Protein AF-0000000078836173 (afdb_homodimer)

InterPro domains:
  IPR002525 Transposase IS110-like, N-terminal [PF01548] (5-148)
  IPR003346 Transposase IS116/IS110/IS902, C-terminal [PF02371] (212-293)
  IPR047650 Transposase IS110-like [NF033542] (3-332)
  IPR047650 Transposase IS110-like [PTHR33055] (2-338)

pLDDT: mean 91.03, std 13.21, range [24.92, 98.88]

Solvent-accessible surface area (backbone atoms only — not comparable to full-atom values): 35958 Å² total; per-residue (Å²): 98,25,30,33,7,41,38,77,47,90,66,33,24,35,36,16,29,24,38,76,88,65,48,78,75,44,75,49,75,42,52,58,43,66,69,49,48,51,49,54,57,57,68,67,73,56,79,63,61,36,37,30,32,56,52,54,57,50,34,50,32,48,42,53,53,41,36,73,74,68,45,50,61,43,36,26,39,44,69,59,51,50,53,57,43,68,70,41,86,75,78,44,81,87,36,48,17,49,44,47,21,50,39,55,67,69,62,72,70,53,79,44,86,72,71,49,70,69,27,52,36,50,48,43,30,54,48,42,25,49,51,29,48,51,52,27,52,51,46,51,52,50,52,50,52,55,37,24,39,70,59,46,81,74,71,88,85,59,54,81,86,48,42,58,73,72,42,47,62,67,31,63,75,31,68,54,46,26,73,26,43,46,60,54,53,55,44,34,50,48,29,45,53,43,22,52,54,41,46,49,53,49,44,49,53,16,70,73,30,70,66,27,46,42,42,43,58,33,78,41,34,44,46,66,34,27,45,42,46,51,35,69,55,61,51,73,80,78,47,94,44,45,80,49,46,17,50,54,34,15,49,35,61,30,81,52,79,52,94,84,60,77,54,88,44,64,58,55,68,35,59,50,63,67,44,37,49,32,35,35,49,21,26,40,40,36,68,73,42,97,57,80,74,28,59,66,45,52,51,31,52,54,36,25,75,72,69,31,60,69,57,19,26,40,52,39,18,20,50,46,42,22,49,49,46,45,28,64,73,70,68,53,69,67,75,62,51,91,81,72,90,114,99,26,29,34,7,40,37,76,49,91,66,34,24,35,36,16,30,22,39,77,86,64,46,78,75,44,77,49,74,42,50,57,43,65,68,48,47,52,50,53,56,56,69,67,72,57,79,63,62,36,37,30,31,56,52,54,58,49,33,50,32,49,42,53,52,42,36,74,73,68,46,49,60,43,35,26,39,44,70,58,52,51,53,56,44,68,68,40,84,76,76,45,84,88,36,49,18,50,45,48,21,51,39,55,68,68,61,71,69,52,78,45,86,73,72,50,69,69,28,50,37,50,47,43,29,53,48,41,26,50,50,30,46,50,54,24,52,51,47,52,50,50,53,51,54,57,37,23,37,71,58,46,82,74,72,89,84,59,55,80,85,49,42,58,74,71,43,48,61,67,31,63,74,31,68,55,47,28,72,25,42,46,59,55,53,52,43,34,50,50,28,45,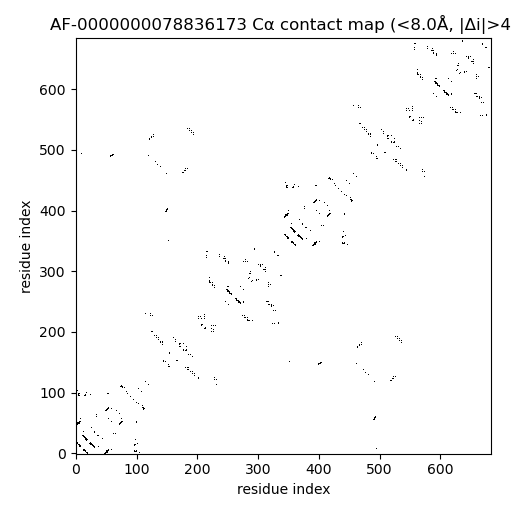52,42,20,52,55,39,46,48,51,50,42,49,53,17,69,72,30,71,66,28,46,43,42,43,58,33,79,40,33,44,48,66,33,26,45,43,45,49,38,70,54,61,50,72,78,78,48,93,44,46,80,50,44,18,49,54,34,16,48,34,62,30,80,50,78,50,94,84,60,79,53,85,45,64,56,55,68,35,60,51,64,67,44,37,50,33,35,35,48,18,24,41,42,36,68,72,42,98,59,82,74,27,61,65,44,52,52,31,52,53,36,24,75,71,70,32,60,70,57,18,26,40,52,40,17,20,50,48,42,22,48,49,45,46,27,64,73,70,69,51,70,68,75,63,51,89,81,68,89,117

Radius of gyration: 30.97 Å; Cα contacts (8 Å, |Δi|>4): 1055; chains: 2; bounding box: 85×78×68 Å

Organism: Phenylobacterium zucineum (strain HLK1) (NCBI:txid450851)

Sequence (684 aa):
MFYAALDVSLRSVAICIIDEAGKVRLERSVSSELSDLIRCLQEFGSPIHQVGLEAGNLSHHLAAGLAEAGYDVICMEARQVSAALSAMRNKTDRHDARGIAQILRSGWYSRVHVKSQESLYTRALLTSRKVMQRKCIDLENEIRGVLKVFGVKLPMRLSRGAFDRAVRDIIINDAGLSHALLPMLEARQTLFDTFLQLDRRVRQAAHEDAVCRRFMGVPGVGEITAVSFKAAVDDPSRFKSSRTVGAHFGLTPRRFQSGEKDNPGRISHAGDADVRAALYAAANAMLMRSIAWSKLKAWGMRLMKAKGRRRAIVAVARKLAVLLHRMWLDGSDFRHGSEAAAMFYAALDVSLRSVAICIIDEAGKVRLERSVSSELSDLIRCLQEFGSPIHQVGLEAGNLSHHLAAGLAEAGYDVICMEARQVSAALSAMRNKTDRHDARGIAQILRSGWYSRVHVKSQESLYTRALLTSRKVMQRKCIDLENEIRGVLKVFGVKLPMRLSRGAFDRAVRDIIINDAGLSHALLPMLEARQTLFDTFLQLDRRVRQAAHEDAVCRRFMGVPGVGEITAVSFKAAVDDPSRFKSSRTVGAHFGLTPRRFQSGEKDNPGRISHAGDADVRAALYAAANAMLMRSIAWSKLKAWGMRLMKAKGRRRAIVAVARKLAVLLHRMWLDGSDFRHGSEAAA

Secondary structure (DSSP, 8-state):
--EEEEEE-SSEEEEEEE-TT--EEEEEEEES-HHHHHHHHHHT-S--SEEEEE-STTHHHHHHHHHHTT--EEEE-HHHHHHHHHTSS---THHHHHHHHHHHHHT-SPBPP---HHHHHHHHHHHHHHHHHHHHHHHHHHHHHHHHHTT----S---HHHHHHHHHHHHHTSHHHHHHHHHHHHHHHHHHHHHHHHHHHHHHHHHH-HHHHHHTTSTT--HHHHHHHHHHHS-GGG-S-GGGHHHHTT-SB-----SS-----SB---S-HHHHHHHHHHHHHHHHS-----HHHHHHHHHHHHH-HHHHHHHHHHHHHHHHHHHHHH-PPP--------/--EEEEEE-SSEEEEEEE-TT--EEEEEEEES-HHHHHHHHHHT-S--SEEEEE-STTHHHHHHHHHHTT--EEEE-HHHHHHHHHTSS---GGGHHHHHHHHHHHT-SPBPP---HHHHHHHHHHHHHHHHHHHHHHHHHHHHHHHHHTT----S---HHHHHHHHHHHHHTSHHHHHHHHHHHHHHHHHHHHHHHHHHHHHHHHHH-HHHHHHTTSTT--HHHHHHHHHHHS-GGG-S-GGGHHHHTT-SB-----SS-----SB---S-HHHHHHHHHHHHHHHHS-----HHHHHHHHHHHHH-HHHHHHHHHHHHHHHHHHHHHH-PPP--------

Structure (mmCIF, N/CA/C/O backbone):
data_AF-0000000078836173-model_v1
#
loop_
_entity.id
_entity.type
_entity.pdbx_description
1 polymer Transposase
#
loop_
_atom_site.group_PDB
_atom_site.id
_atom_site.type_symbol
_atom_site.label_atom_id
_atom_site.label_alt_id
_atom_site.label_comp_id
_atom_site.label_asym_id
_atom_site.label_entity_id
_atom_site.label_seq_id
_atom_site.pdbx_PDB_ins_code
_atom_site.Cartn_x
_atom_site.Cartn_y
_atom_site.Cartn_z
_atom_site.occupancy
_atom_site.B_iso_or_equiv
_atom_site.auth_seq_id
_atom_site.auth_comp_id
_atom_site.auth_asym_id
_atom_site.auth_atom_id
_atom_site.pdbx_PDB_model_num
ATOM 1 N N . MET A 1 1 ? -14.984 29.953 35.25 1 92.44 1 MET A N 1
ATOM 2 C CA . MET A 1 1 ? -14.43 29.734 33.906 1 92.44 1 MET A CA 1
ATOM 3 C C . MET A 1 1 ? -14.891 28.391 33.344 1 92.44 1 MET A C 1
ATOM 5 O O . MET A 1 1 ? -15.055 27.422 34.094 1 92.44 1 MET A O 1
ATOM 9 N N . PHE A 1 2 ? -15.25 28.422 32.062 1 98.12 2 PHE A N 1
ATOM 10 C CA . PHE A 1 2 ? -15.75 27.203 31.453 1 98.12 2 PHE A CA 1
ATOM 11 C C . PHE A 1 2 ? -14.805 26.688 30.375 1 98.12 2 PHE A C 1
ATOM 13 O O . PHE A 1 2 ? -14.203 27.484 29.656 1 98.12 2 PHE A O 1
ATOM 20 N N . TYR A 1 3 ? -14.656 25.422 30.375 1 98.44 3 TYR A N 1
ATOM 21 C CA . TYR A 1 3 ? -13.852 24.734 29.375 1 98.44 3 TYR A CA 1
ATOM 22 C C . TYR A 1 3 ? -14.719 23.812 28.516 1 98.44 3 TYR A C 1
ATOM 24 O O . TYR A 1 3 ? -15.477 23 29.047 1 98.44 3 TYR A O 1
ATOM 32 N N . ALA A 1 4 ? -14.633 23.953 27.281 1 98.5 4 ALA A N 1
ATOM 33 C CA . ALA A 1 4 ? -15.383 23.109 26.359 1 98.5 4 ALA A CA 1
ATOM 34 C C . ALA A 1 4 ? -14.453 22.156 25.609 1 98.5 4 ALA A C 1
ATOM 36 O O . ALA A 1 4 ? -13.484 22.594 24.984 1 98.5 4 ALA A O 1
ATOM 37 N N . ALA A 1 5 ? -14.711 20.891 25.719 1 98 5 ALA A N 1
ATOM 38 C CA . ALA A 1 5 ? -13.945 19.891 25 1 98 5 ALA A CA 1
ATOM 39 C C . ALA A 1 5 ? -14.766 19.297 23.859 1 98 5 ALA A C 1
ATOM 41 O O . ALA A 1 5 ? -15.969 19.062 24 1 98 5 ALA A O 1
ATOM 42 N N . LEU A 1 6 ? -14.102 19.109 22.781 1 97.31 6 LEU A N 1
ATOM 43 C CA . LEU A 1 6 ? -14.719 18.516 21.609 1 97.31 6 LEU A CA 1
ATOM 44 C C . LEU A 1 6 ? -14.086 17.172 21.281 1 97.31 6 LEU A C 1
ATOM 46 O O . LEU A 1 6 ? -12.883 17.094 20.984 1 97.31 6 LEU A O 1
ATOM 50 N N . ASP A 1 7 ? -14.82 16.125 21.391 1 95.56 7 ASP A N 1
ATOM 51 C CA . ASP A 1 7 ? -14.43 14.82 20.844 1 95.56 7 ASP A CA 1
ATOM 52 C C . ASP A 1 7 ? -14.984 14.625 19.438 1 95.56 7 ASP A C 1
ATOM 54 O O . ASP A 1 7 ? -16.141 14.273 19.266 1 95.56 7 ASP A O 1
ATOM 58 N N . VAL A 1 8 ? -14.062 14.789 18.469 1 95 8 VAL A N 1
ATOM 59 C CA . VAL A 1 8 ? -14.477 15 17.078 1 95 8 VAL A CA 1
ATOM 60 C C . VAL A 1 8 ? -14.445 13.672 16.328 1 95 8 VAL A C 1
ATOM 62 O O . VAL A 1 8 ? -13.414 13.008 16.266 1 95 8 VAL A O 1
ATOM 65 N N . SER A 1 9 ? -15.555 13.242 15.82 1 91.94 9 SER A N 1
ATOM 66 C CA . SER A 1 9 ? -15.672 12.156 14.844 1 91.94 9 SER A CA 1
ATOM 67 C C . SER A 1 9 ? -16.094 12.688 13.477 1 91.94 9 SER A C 1
ATOM 69 O O . SER A 1 9 ? -16.359 13.875 13.32 1 91.94 9 SER A O 1
ATOM 71 N N . LEU A 1 10 ? -16.109 11.828 12.547 1 89.94 10 LEU A N 1
ATOM 72 C CA . LEU A 1 10 ? -16.406 12.242 11.18 1 89.94 10 LEU A CA 1
ATOM 73 C C . LEU A 1 10 ? -17.781 12.875 11.086 1 89.94 10 LEU A C 1
ATOM 75 O O . LEU A 1 10 ? -17.969 13.898 10.43 1 89.94 10 LEU A O 1
ATOM 79 N N . ARG A 1 11 ? -18.734 12.312 11.773 1 89.94 11 ARG A N 1
ATOM 80 C CA . ARG A 1 11 ? -20.109 12.742 11.555 1 89.94 11 ARG A CA 1
ATOM 81 C C . ARG A 1 11 ? -20.656 13.5 12.766 1 89.94 11 ARG A C 1
ATOM 83 O O . ARG A 1 11 ? -21.656 14.203 12.664 1 89.94 11 ARG A O 1
ATOM 90 N N . SER A 1 12 ? -20.016 13.312 13.859 1 94.19 12 SER A N 1
ATOM 91 C CA . SER A 1 12 ? -20.547 13.945 15.062 1 94.19 12 SER A CA 1
ATOM 92 C C . SER A 1 12 ? -19.406 14.414 15.977 1 94.19 12 SER A C 1
ATOM 94 O O . SER A 1 12 ? -18.281 13.945 15.859 1 94.19 12 SER A O 1
ATOM 96 N N . VAL A 1 13 ? -19.719 15.375 16.781 1 95.81 13 VAL A N 1
ATOM 97 C CA . VAL A 1 13 ? -18.828 15.891 17.812 1 95.81 13 VAL A CA 1
ATOM 98 C C . VAL A 1 13 ? -19.5 15.805 19.188 1 95.81 13 VAL A C 1
ATOM 100 O O . VAL A 1 13 ? -20.594 16.328 19.375 1 95.81 13 VAL A O 1
ATOM 103 N N . ALA A 1 14 ? -18.906 15.078 20.078 1 96.56 14 ALA A N 1
ATOM 104 C CA . ALA A 1 14 ? -19.344 15.117 21.469 1 96.56 14 ALA A CA 1
ATOM 105 C C . ALA A 1 14 ? -18.75 16.328 22.188 1 96.56 14 ALA A C 1
ATOM 107 O O . ALA A 1 14 ? -17.531 16.531 22.188 1 96.56 14 ALA A O 1
ATOM 108 N N . ILE A 1 15 ? -19.594 17.125 22.766 1 97.5 15 ILE A N 1
ATOM 109 C CA . ILE A 1 15 ? -19.188 18.344 23.453 1 97.5 15 ILE A CA 1
ATOM 110 C C . ILE A 1 15 ? -19.375 18.172 24.969 1 97.5 15 ILE A C 1
ATOM 112 O O . ILE A 1 15 ? -20.422 17.734 25.422 1 97.5 15 ILE A O 1
ATOM 116 N N . CYS A 1 16 ? -18.391 18.469 25.688 1 97.56 16 CYS A N 1
ATOM 117 C CA . CYS A 1 16 ? -18.469 18.516 27.141 1 97.56 16 CYS A CA 1
ATOM 118 C C . CYS A 1 16 ? -17.938 19.844 27.688 1 97.56 16 CYS A C 1
ATOM 120 O O . CYS A 1 16 ? -16.812 20.219 27.406 1 97.56 16 CYS A O 1
ATOM 122 N N . ILE A 1 17 ? -18.75 20.562 28.375 1 98.25 17 ILE A N 1
ATOM 123 C CA . ILE A 1 17 ? -18.344 21.812 29.016 1 98.25 17 ILE A CA 1
ATOM 124 C C . ILE A 1 17 ? -18.281 21.609 30.516 1 98.25 17 ILE A C 1
ATOM 126 O O . ILE A 1 17 ? -19.219 21.125 31.141 1 98.25 17 ILE A O 1
ATOM 130 N N . ILE A 1 18 ? -17.203 21.984 31.078 1 97.88 18 ILE A N 1
ATOM 131 C CA . ILE A 1 18 ? -17.031 21.859 32.5 1 97.88 18 ILE A CA 1
ATOM 132 C C . ILE A 1 18 ? -16.672 23.219 33.094 1 97.88 18 ILE A C 1
ATOM 134 O O . ILE A 1 18 ? -16.234 24.125 32.375 1 97.88 18 ILE A O 1
ATOM 138 N N . ASP A 1 19 ? -16.875 23.359 34.406 1 98 19 ASP A N 1
ATOM 139 C CA . ASP A 1 19 ? -16.516 24.609 35.062 1 98 19 ASP A CA 1
ATOM 140 C C . ASP A 1 19 ? -15.125 24.516 35.688 1 98 19 ASP A C 1
ATOM 142 O O . ASP A 1 19 ? -14.398 23.547 35.469 1 98 19 ASP A O 1
ATOM 146 N N . GLU A 1 20 ? -14.75 25.547 36.406 1 96.12 20 GLU A N 1
ATOM 147 C CA . GLU A 1 20 ? -13.406 25.656 36.969 1 96.12 20 GLU A CA 1
ATOM 148 C C . GLU A 1 20 ? -13.141 24.531 37.969 1 96.12 20 GLU A C 1
ATOM 150 O O . GLU A 1 20 ? -11.984 24.156 38.188 1 96.12 20 GLU A O 1
ATOM 155 N N . ALA A 1 21 ? -14.188 24 38.562 1 96.5 21 ALA A N 1
ATOM 156 C CA . ALA A 1 21 ? -14.062 22.938 39.531 1 96.5 21 ALA A CA 1
ATOM 157 C C . ALA A 1 21 ? -14.07 21.562 38.875 1 96.5 21 ALA A C 1
ATOM 159 O O . ALA A 1 21 ? -13.875 20.531 39.531 1 96.5 21 ALA A O 1
ATOM 160 N N . GLY A 1 22 ? -14.25 21.547 37.594 1 95.62 22 GLY A N 1
ATOM 161 C CA . GLY A 1 22 ? -14.258 20.297 36.844 1 95.62 22 GLY A CA 1
ATOM 162 C C . GLY A 1 22 ? -15.633 19.656 36.781 1 95.62 22 GLY A C 1
ATOM 163 O O . GLY A 1 22 ? -15.773 18.516 36.344 1 95.62 22 GLY A O 1
ATOM 164 N N . LYS A 1 23 ? -16.641 20.344 37.188 1 96.62 23 LYS A N 1
ATOM 165 C CA . LYS A 1 23 ? -18 19.812 37.156 1 96.62 23 LYS A CA 1
ATOM 166 C C . LYS A 1 23 ? -18.625 19.984 35.781 1 96.62 23 LYS A C 1
ATOM 168 O O . LYS A 1 23 ? -18.531 21.047 35.188 1 96.62 23 LYS A O 1
ATOM 173 N N . VAL A 1 24 ? -19.281 18.953 35.375 1 96.88 24 VAL A N 1
ATOM 174 C CA . VAL A 1 24 ? -19.906 18.953 34.031 1 96.88 24 VAL A CA 1
ATOM 175 C C . VAL A 1 24 ? -21.125 19.891 34.062 1 96.88 24 VAL A C 1
ATOM 177 O O . VAL A 1 24 ? -21.984 19.781 34.906 1 96.88 24 VAL A O 1
ATOM 180 N N . ARG A 1 25 ? -21.125 20.734 33.094 1 97.81 25 ARG A N 1
ATOM 181 C CA . ARG A 1 25 ? -22.219 21.688 32.969 1 97.81 25 ARG A CA 1
ATOM 182 C C . ARG A 1 25 ? -23.078 21.406 31.75 1 97.81 25 ARG A C 1
ATOM 184 O O . ARG A 1 25 ? -24.25 21.75 31.703 1 97.81 25 ARG A O 1
ATOM 191 N N . LEU A 1 26 ? -22.422 20.766 30.75 1 97.12 26 LEU A N 1
ATOM 192 C CA . LEU A 1 26 ? -23.125 20.422 29.531 1 97.12 26 LEU A CA 1
ATOM 193 C C . LEU A 1 26 ? -22.469 19.219 28.844 1 97.12 26 LEU A C 1
ATOM 195 O O . LEU A 1 26 ? -21.234 19.141 28.781 1 97.12 26 LEU A O 1
ATOM 199 N N . GLU A 1 27 ? -23.219 18.328 28.422 1 96.19 27 GLU A N 1
ATOM 200 C CA . GLU A 1 27 ? -22.828 17.266 27.516 1 96.19 27 GLU A CA 1
ATOM 201 C C . GLU A 1 27 ? -23.828 17.125 26.359 1 96.19 27 GLU A C 1
ATOM 203 O O . GLU A 1 27 ? -25.016 16.922 26.594 1 96.19 27 GLU A O 1
ATOM 208 N N . ARG A 1 28 ? -23.328 17.25 25.219 1 96.12 28 ARG A N 1
ATOM 209 C CA . ARG A 1 28 ? -24.188 17.219 24.047 1 96.12 28 ARG A CA 1
ATOM 210 C C . ARG A 1 28 ? -23.438 16.688 22.828 1 96.12 28 ARG A C 1
ATOM 212 O O . ARG A 1 28 ? -22.234 16.906 22.703 1 96.12 28 ARG A O 1
ATOM 219 N N . SER A 1 29 ? -24.109 16 22.031 1 96.69 29 SER A N 1
ATOM 220 C CA . SER A 1 29 ? -23.562 15.594 20.734 1 96.69 29 SER A CA 1
ATOM 221 C C . SER A 1 29 ? -24.234 16.359 19.594 1 96.69 29 SER A C 1
ATOM 223 O O . SER A 1 29 ? -25.453 16.484 19.562 1 96.69 29 SER A O 1
ATOM 225 N N . VAL A 1 30 ? -23.453 16.922 18.75 1 96.75 30 VAL A N 1
ATOM 226 C CA . VAL A 1 30 ? -23.969 17.641 17.594 1 96.75 30 VAL A CA 1
ATOM 227 C C . VAL A 1 30 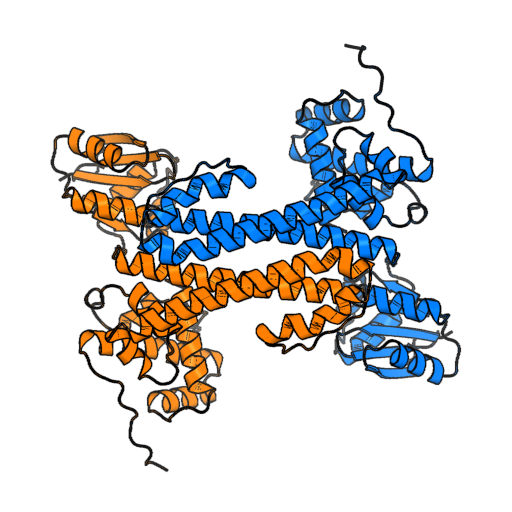? -23.312 17.094 16.328 1 96.75 30 VAL A C 1
ATOM 229 O O . VAL A 1 30 ? -22.391 16.281 16.391 1 96.75 30 VAL A O 1
ATOM 232 N N . SER A 1 31 ? -23.844 17.531 15.164 1 94.94 31 SER A N 1
ATOM 233 C CA . SER A 1 31 ? -23.188 17.172 13.906 1 94.94 31 SER A CA 1
ATOM 234 C C . SER A 1 31 ? -21.797 17.797 13.805 1 94.94 31 SER A C 1
ATOM 236 O O . SER A 1 31 ? -21.516 18.797 14.461 1 94.94 31 SER A O 1
ATOM 238 N N . SER A 1 32 ? -20.922 17.219 13.055 1 93.38 32 SER A N 1
ATOM 239 C CA . SER A 1 32 ? -19.562 17.703 12.93 1 93.38 32 SER A CA 1
ATOM 240 C C . SER A 1 32 ? -19.5 18.922 12 1 93.38 32 SER A C 1
ATOM 242 O O . SER A 1 32 ? -18.438 19.234 11.469 1 93.38 32 SER A O 1
ATOM 244 N N . GLU A 1 33 ? -20.562 19.625 11.898 1 94.12 33 GLU A N 1
ATOM 245 C CA . GLU A 1 33 ? -20.625 20.875 11.141 1 94.12 33 GLU A CA 1
ATOM 246 C C . GLU A 1 33 ? -20.312 22.078 12.031 1 94.12 33 GLU A C 1
ATOM 248 O O . GLU A 1 33 ? -20.797 22.156 13.156 1 94.12 33 GLU A O 1
ATOM 253 N N . LEU A 1 34 ? -19.5 22.969 11.453 1 95.62 34 LEU A N 1
ATOM 254 C CA . LEU A 1 34 ? -19.047 24.125 12.195 1 95.62 34 LEU A CA 1
ATOM 255 C C . LEU A 1 34 ? -20.234 24.938 12.719 1 95.62 34 LEU A C 1
ATOM 257 O O . LEU A 1 34 ? -20.219 25.391 13.867 1 95.62 34 LEU A O 1
ATOM 261 N N . SER A 1 35 ? -21.25 25.094 11.922 1 96.44 35 SER A N 1
ATOM 262 C CA . SER A 1 35 ? -22.406 25.891 12.312 1 96.44 35 SER A CA 1
ATOM 263 C C . SER A 1 35 ? -23.094 25.281 13.531 1 96.44 35 SER A C 1
ATOM 265 O O . SER A 1 35 ? -23.516 26.016 14.445 1 96.44 35 SER A O 1
ATOM 267 N N . ASP A 1 36 ? -23.156 23.969 13.523 1 97.19 36 ASP A N 1
ATOM 268 C CA . ASP A 1 36 ? -23.812 23.281 14.641 1 97.19 36 ASP A CA 1
ATOM 269 C C . ASP A 1 36 ? -22.984 23.406 15.914 1 97.19 36 ASP A C 1
ATOM 271 O O . ASP A 1 36 ? -23.531 23.562 17 1 97.19 36 ASP A O 1
ATOM 275 N N . LEU A 1 37 ? -21.75 23.312 15.781 1 96.81 37 LEU A N 1
ATOM 276 C CA . LEU A 1 37 ? -20.828 23.438 16.906 1 96.81 37 LEU A CA 1
ATOM 277 C C . LEU A 1 37 ? -20.938 24.828 17.531 1 96.81 37 LEU A C 1
ATOM 279 O O . LEU A 1 37 ? -21.094 24.953 18.75 1 96.81 37 LEU A O 1
ATOM 283 N N . ILE A 1 38 ? -20.875 25.828 16.672 1 97.69 38 ILE A N 1
ATOM 284 C CA . ILE A 1 38 ? -20.922 27.219 17.125 1 97.69 38 ILE A CA 1
ATOM 285 C C . ILE A 1 38 ? -22.266 27.484 17.812 1 97.69 38 ILE A C 1
ATOM 287 O O . ILE A 1 38 ? -22.312 28.109 18.875 1 97.69 38 ILE A O 1
ATOM 291 N N . ARG A 1 39 ? -23.281 26.969 17.219 1 97.62 39 ARG A N 1
ATOM 292 C CA . ARG A 1 39 ? -24.609 27.141 17.797 1 97.62 39 ARG A CA 1
ATOM 293 C C . ARG A 1 39 ? -24.688 26.531 19.188 1 97.62 39 ARG A C 1
ATOM 295 O O . ARG A 1 39 ? -25.203 27.156 20.125 1 97.62 39 ARG A O 1
ATOM 302 N N . CYS A 1 40 ? -24.172 25.344 19.312 1 97.62 40 CYS A N 1
ATOM 303 C CA . CYS A 1 40 ? -24.188 24.656 20.594 1 97.62 40 CYS A CA 1
ATOM 304 C C . CYS A 1 40 ? -23.438 25.453 21.641 1 97.62 40 CYS A C 1
ATOM 306 O O . CYS A 1 40 ? -23.922 25.641 22.766 1 97.62 40 CYS A O 1
ATOM 308 N N . LEU A 1 41 ? -22.25 25.953 21.328 1 97.69 41 LEU A N 1
ATOM 309 C CA . LEU A 1 41 ? -21.422 26.703 22.266 1 97.69 41 LEU A CA 1
ATOM 310 C C . LEU A 1 41 ? -22.094 28.031 22.641 1 97.69 41 LEU A C 1
ATOM 312 O O . LEU A 1 41 ? -22.031 28.453 23.797 1 97.69 41 LEU A O 1
ATOM 316 N N . GLN A 1 42 ? -22.734 28.609 21.688 1 97.25 42 GLN A N 1
ATOM 317 C CA . GLN A 1 42 ? -23.422 29.875 21.938 1 97.25 42 GLN A CA 1
ATOM 318 C C . GLN A 1 42 ? -24.641 29.672 22.844 1 97.25 42 GLN A C 1
ATOM 320 O O . GLN A 1 42 ? -24.922 30.5 23.703 1 97.25 42 GLN A O 1
ATOM 325 N N . GLU A 1 43 ? -25.312 28.578 22.609 1 97.12 43 GLU A N 1
ATOM 326 C CA . GLU A 1 43 ? -26.516 28.266 23.391 1 97.12 43 GLU A CA 1
ATOM 327 C C . GLU A 1 43 ? -26.188 28.031 24.859 1 97.12 43 GLU A C 1
ATOM 329 O O . GLU A 1 43 ? -27.078 28.109 25.719 1 97.12 43 GLU A O 1
ATOM 334 N N . PHE A 1 44 ? -25 27.672 25.109 1 97 44 PHE A N 1
ATOM 335 C CA . PHE A 1 44 ? -24.594 27.484 26.5 1 97 44 PHE A CA 1
ATOM 336 C C . PHE A 1 44 ? -24.844 28.734 27.312 1 97 44 PHE A C 1
ATOM 338 O O . PHE A 1 44 ? -25.156 28.656 28.5 1 97 44 PHE A O 1
ATOM 345 N N . GLY A 1 45 ? -24.641 29.953 26.75 1 94.06 45 GLY A N 1
ATOM 346 C CA . GLY A 1 45 ? -25.062 31.203 27.359 1 94.06 45 GLY A CA 1
ATOM 347 C C . GLY A 1 45 ? -24.016 31.797 28.266 1 94.06 45 GLY A C 1
ATOM 348 O O . GLY A 1 45 ? -24.219 32.875 28.859 1 94.06 45 GLY A O 1
ATOM 349 N N . SER A 1 46 ? -22.984 31.172 28.516 1 96 46 SER A N 1
ATOM 350 C CA . SER A 1 46 ? -21.875 31.703 29.297 1 96 46 SER A CA 1
ATOM 351 C C . SER A 1 46 ? -20.578 31.703 28.5 1 96 46 SER A C 1
ATOM 353 O O . SER A 1 46 ? -20.406 30.891 27.594 1 96 46 SER A O 1
ATOM 355 N N . PRO A 1 47 ? -19.781 32.656 28.844 1 96.5 47 PRO A N 1
ATOM 356 C CA . PRO A 1 47 ? -18.5 32.688 28.125 1 96.5 47 PRO A CA 1
ATOM 357 C C . PRO A 1 47 ? -17.641 31.453 28.359 1 96.5 47 PRO A C 1
ATOM 359 O O . PRO A 1 47 ? -17.516 31 29.5 1 96.5 47 PRO A O 1
ATOM 362 N N . ILE A 1 48 ? -17.125 30.969 27.328 1 97.88 48 ILE A N 1
ATOM 363 C CA . ILE A 1 48 ? -16.234 29.812 27.375 1 97.88 48 ILE A CA 1
ATOM 364 C C . ILE A 1 48 ? -14.781 30.297 27.359 1 97.88 48 ILE A C 1
ATOM 366 O O . ILE A 1 48 ? -14.375 31.047 26.484 1 97.88 48 ILE A O 1
ATOM 370 N N . HIS A 1 49 ? -14.055 29.875 28.312 1 97.75 49 HIS A N 1
ATOM 371 C CA . HIS A 1 49 ? -12.664 30.281 28.453 1 97.75 49 HIS A CA 1
ATOM 372 C C . HIS A 1 49 ? -11.797 29.703 27.344 1 97.75 49 HIS A C 1
ATOM 374 O O . HIS A 1 49 ? -11.016 30.406 26.719 1 97.75 49 HIS A O 1
ATOM 380 N N . GLN A 1 50 ? -11.891 28.406 27.094 1 98.31 50 GLN A N 1
ATOM 381 C CA . GLN A 1 50 ? -11.125 27.688 26.062 1 98.31 50 GLN A CA 1
ATOM 382 C C . GLN A 1 50 ? -11.938 26.547 25.453 1 98.31 50 GLN A C 1
ATOM 384 O O . GLN A 1 50 ? -12.742 25.922 26.141 1 98.31 50 GLN A O 1
ATOM 389 N N . VAL A 1 51 ? -11.75 26.391 24.219 1 98.56 51 VAL A N 1
ATOM 390 C CA . VAL A 1 51 ? -12.281 25.234 23.516 1 98.56 51 VAL A CA 1
ATOM 391 C C . VAL A 1 51 ? -11.133 24.297 23.109 1 98.56 51 VAL A C 1
ATOM 393 O O . VAL A 1 51 ? -10.172 24.734 22.453 1 98.56 51 VAL A O 1
ATOM 396 N N . GLY A 1 52 ? -11.219 23.078 23.516 1 98.12 52 GLY A N 1
ATOM 397 C CA . GLY A 1 52 ? -10.133 22.156 23.234 1 98.12 52 GLY A CA 1
ATOM 398 C C . GLY A 1 52 ? -10.562 20.969 22.391 1 98.12 52 GLY A C 1
ATOM 399 O O . GLY A 1 52 ? -11.68 20.469 22.531 1 98.12 52 GLY A O 1
ATOM 400 N N . LEU A 1 53 ? -9.727 20.547 21.5 1 96.81 53 LEU A N 1
ATOM 401 C CA . LEU A 1 53 ? -9.953 19.328 20.75 1 96.81 53 LEU A CA 1
ATOM 402 C C . LEU A 1 53 ? -8.633 18.641 20.422 1 96.81 53 LEU A C 1
ATOM 404 O O . LEU A 1 53 ? -7.578 19.266 20.453 1 96.81 53 LEU A O 1
ATOM 408 N N . GLU A 1 54 ? -8.766 17.359 20.234 1 94.94 54 GLU A N 1
ATOM 409 C CA . GLU A 1 54 ? -7.609 16.562 19.844 1 94.94 54 GLU A CA 1
ATOM 410 C C . GLU A 1 54 ? -7.238 16.812 18.375 1 94.94 54 GLU A C 1
ATOM 412 O O . GLU A 1 54 ? -8.117 16.922 17.516 1 94.94 54 GLU A O 1
ATOM 417 N N . ALA A 1 55 ? -5.887 16.922 18.156 1 93.81 55 ALA A N 1
ATOM 418 C CA . ALA A 1 55 ? -5.422 17.094 16.781 1 93.81 55 ALA A CA 1
ATOM 419 C C . ALA A 1 55 ? -5.836 15.914 15.914 1 93.81 55 ALA A C 1
ATOM 421 O O . ALA A 1 55 ? -5.699 14.758 16.312 1 93.81 55 ALA A O 1
ATOM 422 N N . GLY A 1 56 ? -6.402 16.188 14.695 1 90.88 56 GLY A N 1
ATOM 423 C CA . GLY A 1 56 ? -6.848 15.18 13.742 1 90.88 56 GLY A CA 1
ATOM 424 C C . GLY A 1 56 ? -7.215 15.766 12.391 1 90.88 56 GLY A C 1
ATOM 425 O O . GLY A 1 56 ? -6.977 16.953 12.133 1 90.88 56 GLY A O 1
ATOM 426 N N . ASN A 1 57 ? -7.746 15 11.539 1 88 57 ASN A N 1
ATOM 427 C CA . ASN A 1 57 ? -7.98 15.383 10.156 1 88 57 ASN A CA 1
ATOM 428 C C . ASN A 1 57 ? -8.992 16.531 10.055 1 88 57 ASN A C 1
ATOM 430 O O . ASN A 1 57 ? -8.883 17.391 9.18 1 88 57 ASN A O 1
ATOM 434 N N . LEU A 1 58 ? -9.945 16.516 10.992 1 92.56 58 LEU A N 1
ATOM 435 C CA . LEU A 1 58 ? -10.984 17.547 10.93 1 92.56 58 LEU A CA 1
ATOM 436 C C . LEU A 1 58 ? -10.625 18.734 11.82 1 92.56 58 LEU A C 1
ATOM 438 O O . LEU A 1 58 ? -11.297 19.766 11.781 1 92.56 58 LEU A O 1
ATOM 442 N N . SER A 1 59 ? -9.562 18.578 12.578 1 93.31 59 SER A N 1
ATOM 443 C CA . SER A 1 59 ? -9.266 19.547 13.617 1 93.31 59 SER A CA 1
ATOM 444 C C . SER A 1 59 ? -8.875 20.891 13.008 1 93.31 59 SER A C 1
ATOM 446 O O . SER A 1 59 ? -9.195 21.953 13.562 1 93.31 59 SER A O 1
ATOM 448 N N . HIS A 1 60 ? -8.188 20.859 11.875 1 92.75 60 HIS A N 1
ATOM 449 C CA . HIS A 1 60 ? -7.746 22.109 11.266 1 92.75 60 HIS A CA 1
ATOM 450 C C . HIS A 1 60 ? -8.938 22.984 10.875 1 92.75 60 HIS A C 1
ATOM 452 O O . HIS A 1 60 ? -9.008 24.156 11.258 1 92.75 60 HIS A O 1
ATOM 458 N N . HIS A 1 61 ? -9.852 22.391 10.234 1 94 61 HIS A N 1
ATOM 459 C CA . HIS A 1 61 ? -11.047 23.094 9.766 1 94 61 HIS A CA 1
ATOM 460 C C . HIS A 1 61 ? -11.891 23.578 10.93 1 94 61 HIS A C 1
ATOM 462 O O . HIS A 1 61 ? -12.289 24.75 10.961 1 94 61 HIS A O 1
ATOM 468 N N . LEU A 1 62 ? -12.086 22.766 11.914 1 96.12 62 LEU A N 1
ATOM 469 C CA . LEU A 1 62 ? -12.922 23.109 13.055 1 96.12 62 LEU A CA 1
ATOM 470 C C . LEU A 1 62 ? -12.25 24.172 13.914 1 96.12 62 LEU A C 1
ATOM 472 O O . LEU A 1 62 ? -12.898 25.125 14.352 1 96.12 62 LEU A O 1
ATOM 476 N N . ALA A 1 63 ? -10.977 24 14.117 1 96.69 63 ALA A N 1
ATOM 477 C CA . ALA A 1 63 ? -10.234 24.953 14.938 1 96.69 63 ALA A CA 1
ATOM 478 C C . ALA A 1 63 ? -10.211 26.328 14.289 1 96.69 63 ALA A C 1
ATOM 480 O O . ALA A 1 63 ? -10.438 27.344 14.953 1 96.69 63 ALA A O 1
ATOM 481 N N . ALA A 1 64 ? -9.945 26.344 13.016 1 94.56 64 ALA A N 1
ATOM 482 C CA . ALA A 1 64 ? -9.922 27.609 12.289 1 94.56 64 ALA A CA 1
ATOM 483 C C . ALA A 1 64 ? -11.289 28.281 12.32 1 94.56 64 ALA A C 1
ATOM 485 O O . ALA A 1 64 ? -11.383 29.484 12.578 1 94.56 64 ALA A O 1
ATOM 486 N N . GLY A 1 65 ? -12.359 27.547 12.109 1 95.44 65 GLY A N 1
ATOM 487 C CA . GLY A 1 65 ? -13.703 28.094 12.133 1 95.44 65 GLY A CA 1
ATOM 488 C C . GLY A 1 65 ? -14.125 28.609 13.5 1 95.44 65 GLY A C 1
ATOM 489 O O . GLY A 1 65 ? -14.734 29.672 13.602 1 95.44 65 GLY A O 1
ATOM 490 N N . LEU A 1 66 ? -13.805 27.922 14.5 1 97.56 66 LEU A N 1
ATOM 491 C CA . LEU A 1 66 ? -14.133 28.328 15.867 1 97.56 66 LEU A CA 1
ATOM 492 C C . LEU A 1 66 ? -13.344 29.562 16.266 1 97.56 66 LEU A C 1
ATOM 494 O O . LEU A 1 66 ? -13.875 30.453 16.938 1 97.56 66 LEU A O 1
ATOM 498 N N . ALA A 1 67 ? -12.07 29.531 15.844 1 96.81 67 ALA A N 1
ATOM 499 C CA . ALA A 1 67 ? -11.258 30.719 16.109 1 96.81 67 ALA A CA 1
ATOM 500 C C . ALA A 1 67 ? -11.852 31.953 15.445 1 96.81 67 ALA A C 1
ATOM 502 O O . ALA A 1 67 ? -11.898 33.031 16.047 1 96.81 67 ALA A O 1
ATOM 503 N N . GLU A 1 68 ? -12.25 31.812 14.266 1 95.88 68 GLU A N 1
ATOM 504 C CA . GLU A 1 68 ? -12.883 32.906 13.531 1 95.88 68 GLU A CA 1
ATOM 505 C C . GLU A 1 68 ? -14.156 33.375 14.234 1 95.88 68 GLU A C 1
ATOM 507 O O . GLU A 1 68 ? -14.5 34.562 14.18 1 95.88 68 GLU A O 1
ATOM 512 N N . ALA A 1 69 ? -14.82 32.469 14.859 1 96.94 69 ALA A N 1
ATOM 513 C CA . ALA A 1 69 ? -16.047 32.781 15.586 1 96.94 69 ALA A CA 1
ATOM 514 C C . ALA A 1 69 ? -15.742 33.438 16.922 1 96.94 69 ALA A C 1
ATOM 516 O O . ALA A 1 69 ? -16.656 33.781 17.672 1 96.94 69 ALA A O 1
ATOM 517 N N . GLY A 1 70 ? -14.445 33.5 17.266 1 96.56 70 GLY A N 1
ATOM 518 C CA . GLY A 1 70 ? -14.055 34.25 18.438 1 96.56 70 GLY A CA 1
ATOM 519 C C . GLY A 1 70 ? -13.656 33.406 19.609 1 96.56 70 GLY A C 1
ATOM 520 O O . GLY A 1 70 ? -13.43 33.906 20.719 1 96.56 70 GLY A O 1
ATOM 521 N N . TYR A 1 71 ? -13.555 32.125 19.453 1 97.94 71 TYR A N 1
ATOM 522 C CA . TYR A 1 71 ? -13.203 31.25 20.547 1 97.94 71 TYR A CA 1
ATOM 523 C C . TYR A 1 71 ? -11.688 31.062 20.641 1 97.94 71 TYR A C 1
ATOM 525 O O . TYR A 1 71 ? -10.992 31.141 19.625 1 97.94 71 TYR A O 1
ATOM 533 N N . ASP A 1 72 ? -11.188 30.938 21.812 1 97.81 72 ASP A N 1
ATOM 534 C CA . ASP A 1 72 ? -9.812 30.5 22.016 1 97.81 72 ASP A CA 1
ATOM 535 C C . ASP A 1 72 ? -9.695 28.984 21.875 1 97.81 72 ASP A C 1
ATOM 537 O O . ASP A 1 72 ? -10.055 28.234 22.797 1 97.81 72 ASP A O 1
ATOM 541 N N . VAL A 1 73 ? -9.219 28.562 20.781 1 98.12 73 VAL A N 1
ATOM 542 C CA . VAL A 1 73 ? -9.234 27.141 20.453 1 98.12 73 VAL A CA 1
ATOM 543 C C . VAL A 1 73 ? -7.852 26.531 20.656 1 98.12 73 VAL A C 1
ATOM 545 O O . VAL A 1 73 ? -6.848 27.094 20.203 1 98.12 73 VAL A O 1
ATOM 548 N N . ILE A 1 74 ? -7.801 25.406 21.359 1 97.75 74 ILE A N 1
ATOM 549 C CA . ILE A 1 74 ? -6.57 24.672 21.641 1 97.75 74 ILE A CA 1
ATOM 550 C C . ILE A 1 74 ? -6.625 23.297 20.969 1 97.75 74 ILE A C 1
ATOM 552 O O . ILE A 1 74 ? -7.48 22.469 21.312 1 97.75 74 ILE A O 1
ATOM 556 N N . CYS A 1 75 ? -5.754 23.141 20.031 1 96.88 75 CYS A N 1
ATOM 557 C CA . CYS A 1 75 ? -5.559 21.797 19.469 1 96.88 75 CYS A CA 1
ATOM 558 C C . CYS A 1 75 ? -4.473 21.047 20.234 1 96.88 75 CYS A C 1
ATOM 560 O O . CYS A 1 75 ? -3.342 21.516 20.344 1 96.88 75 CYS A O 1
ATOM 562 N N . MET A 1 76 ? -4.879 19.875 20.734 1 96.44 76 MET A N 1
ATOM 563 C CA . MET A 1 76 ? -3.965 19.141 21.609 1 96.44 76 MET A CA 1
ATOM 564 C C . MET A 1 76 ? -3.377 17.938 20.891 1 96.44 76 MET A C 1
ATOM 566 O O . MET A 1 76 ? -4.047 17.297 20.078 1 96.44 76 MET A O 1
ATOM 570 N N . GLU A 1 77 ? -2.156 17.594 21.266 1 92.94 77 GLU A N 1
ATOM 571 C CA . GLU A 1 77 ? -1.465 16.438 20.688 1 92.94 77 GLU A CA 1
ATOM 572 C C . GLU A 1 77 ? -2.211 15.141 20.984 1 92.94 77 GLU A C 1
ATOM 574 O O . GLU A 1 77 ? -2.436 14.789 22.141 1 92.94 77 GLU A O 1
ATOM 579 N N . ALA A 1 78 ? -2.508 14.398 19.953 1 91 78 ALA A N 1
ATOM 580 C CA . ALA A 1 78 ? -3.373 13.219 20.031 1 91 78 ALA A CA 1
ATOM 581 C C . ALA A 1 78 ? -2.768 12.156 20.938 1 91 78 ALA A C 1
ATOM 583 O O . ALA A 1 78 ? -3.475 11.531 21.734 1 91 78 ALA A O 1
ATOM 584 N N . ARG A 1 79 ? -1.499 11.898 20.797 1 86.44 79 ARG A N 1
ATOM 585 C CA . ARG A 1 79 ? -0.842 10.859 21.578 1 86.44 79 ARG A CA 1
ATOM 586 C C . ARG A 1 79 ? -0.936 11.156 23.062 1 86.44 79 ARG A C 1
ATOM 588 O O . ARG A 1 79 ? -1.188 10.258 23.875 1 86.44 79 ARG A O 1
ATOM 595 N N . GLN A 1 80 ? -0.735 12.391 23.375 1 88.69 80 GLN A N 1
ATOM 596 C CA . GLN A 1 80 ? -0.793 12.797 24.781 1 88.69 80 GLN A CA 1
ATOM 597 C C . GLN A 1 80 ? -2.215 12.695 25.328 1 88.69 80 GLN A C 1
ATOM 599 O O . GLN A 1 80 ? -2.424 12.219 26.438 1 88.69 80 GLN A O 1
ATOM 604 N N . VAL A 1 81 ? -3.143 13.133 24.562 1 92.06 81 VAL A N 1
ATOM 605 C CA . VAL A 1 81 ? -4.543 13.055 24.969 1 92.06 81 VAL A CA 1
ATOM 606 C C . VAL A 1 81 ? -4.938 11.594 25.172 1 92.06 81 VAL A C 1
ATOM 608 O O . VAL A 1 81 ? -5.539 11.242 26.203 1 92.06 81 VAL A O 1
ATOM 611 N N . SER A 1 82 ? -4.539 10.781 24.203 1 89.69 82 SER A N 1
ATOM 612 C CA . SER A 1 82 ? -4.852 9.359 24.297 1 89.69 82 SER A CA 1
ATOM 613 C C . SER A 1 82 ? -4.238 8.734 25.531 1 89.69 82 SER A C 1
ATOM 615 O O . SER A 1 82 ? -4.891 7.953 26.234 1 89.69 82 SER A O 1
ATOM 617 N N . ALA A 1 83 ? -3.006 9.016 25.766 1 86.62 83 ALA A N 1
ATOM 618 C CA . ALA A 1 83 ? -2.318 8.5 26.953 1 86.62 83 ALA A CA 1
ATOM 619 C C . ALA A 1 83 ? -3.012 8.961 28.234 1 86.62 83 ALA A C 1
ATOM 621 O O . ALA A 1 83 ? -3.197 8.164 29.156 1 86.62 83 ALA A O 1
ATOM 622 N N . ALA A 1 84 ? -3.373 10.195 28.297 1 87.44 84 ALA A N 1
ATOM 623 C CA . ALA A 1 84 ? -4.039 10.758 29.469 1 87.44 84 ALA A CA 1
ATOM 624 C C . ALA A 1 84 ? -5.402 10.102 29.688 1 87.44 84 ALA A C 1
ATOM 626 O O . ALA A 1 84 ? -5.77 9.789 30.828 1 87.44 84 ALA A O 1
ATOM 627 N N . LEU A 1 85 ? -6.094 9.859 28.609 1 87.06 85 LEU A N 1
ATOM 628 C CA . LEU A 1 85 ? -7.41 9.234 28.703 1 87.06 85 LEU A CA 1
ATOM 629 C C . LEU A 1 85 ? -7.293 7.785 29.172 1 87.06 85 LEU A C 1
ATOM 631 O O . LEU A 1 85 ? -8.133 7.309 29.938 1 87.06 85 LEU A O 1
ATOM 635 N N . SER A 1 86 ? -6.324 7.066 28.609 1 85.38 86 SER A N 1
ATOM 636 C CA . SER A 1 86 ? -6.121 5.668 28.969 1 85.38 86 SER A CA 1
ATOM 637 C C . SER A 1 86 ? -5.809 5.52 30.453 1 85.38 86 SER A C 1
ATOM 639 O O . SER A 1 86 ? -6.09 4.48 31.062 1 85.38 86 SER A O 1
ATOM 641 N N . ALA A 1 87 ? -5.203 6.469 30.969 1 79.25 87 ALA A N 1
ATOM 642 C CA . ALA A 1 87 ? -4.836 6.457 32.375 1 79.25 87 ALA A CA 1
ATOM 643 C C . ALA A 1 87 ? -6.055 6.707 33.281 1 79.25 87 ALA A C 1
ATOM 645 O O . ALA A 1 87 ? -6.02 6.438 34.469 1 79.25 87 ALA A O 1
ATOM 646 N N . MET A 1 88 ? -7 7.117 32.531 1 74.25 88 MET A N 1
ATOM 647 C CA . MET A 1 88 ? -8.219 7.398 33.281 1 74.25 88 MET A CA 1
ATOM 648 C C . MET A 1 88 ? -9.07 6.141 33.438 1 74.25 88 MET A C 1
ATOM 650 O O . MET A 1 88 ? -9.133 5.316 32.5 1 74.25 88 MET A O 1
ATOM 654 N N . ARG A 1 89 ? -9.344 5.461 34.469 1 60.94 89 ARG A N 1
ATOM 655 C CA . ARG A 1 89 ? -9.969 4.195 34.844 1 60.94 89 ARG A CA 1
ATOM 656 C C . ARG A 1 89 ? -11.258 3.98 34.062 1 60.94 89 ARG A C 1
ATOM 658 O O . ARG A 1 89 ? -11.625 2.844 33.75 1 60.94 89 ARG A O 1
ATOM 665 N N . ASN A 1 90 ? -12.172 4.93 33.938 1 55.34 90 ASN A N 1
ATOM 666 C CA . ASN A 1 90 ? -13.531 4.676 33.5 1 55.34 90 ASN A CA 1
ATOM 667 C C . ASN A 1 90 ? -13.711 5.062 32.031 1 55.34 90 ASN A C 1
ATOM 669 O O . ASN A 1 90 ? -14.414 6.023 31.703 1 55.34 90 ASN A O 1
ATOM 673 N N . LYS A 1 91 ? -12.945 4.332 31.031 1 54.5 91 LYS A N 1
ATOM 674 C CA . LYS A 1 91 ? -12.977 4.684 29.625 1 54.5 91 LYS A CA 1
ATOM 675 C C . LYS A 1 91 ? -14.297 4.273 28.984 1 54.5 91 LYS A C 1
ATOM 677 O O . LYS A 1 91 ? -14.594 3.084 28.859 1 54.5 91 LYS A O 1
ATOM 682 N N . THR A 1 92 ? -15.445 4.84 29.234 1 52 92 THR A N 1
ATOM 683 C CA . THR A 1 92 ? -16.562 4.652 28.328 1 52 92 THR A CA 1
ATOM 684 C C . THR A 1 92 ? -16.625 5.781 27.297 1 52 92 THR A C 1
ATOM 686 O O . THR A 1 92 ? -16.156 6.887 27.562 1 52 92 THR A O 1
ATOM 689 N N . ASP A 1 93 ? -16.922 5.543 26.031 1 53.59 93 ASP A N 1
ATOM 690 C CA . ASP A 1 93 ? -16.953 6.461 24.891 1 53.59 93 ASP A CA 1
ATOM 691 C C . ASP A 1 93 ? -17.516 7.82 25.297 1 53.59 93 ASP A C 1
ATOM 693 O O . ASP A 1 93 ? -17.031 8.859 24.828 1 53.59 93 ASP A O 1
ATOM 697 N N . ARG A 1 94 ? -18.719 7.82 26.047 1 53.66 94 ARG A N 1
ATOM 698 C CA . ARG A 1 94 ? -19.328 9.047 26.547 1 53.66 94 ARG A CA 1
ATOM 699 C C . ARG A 1 94 ? -18.344 9.797 27.453 1 53.66 94 ARG A C 1
ATOM 701 O O . ARG A 1 94 ? -18.453 11.016 27.609 1 53.66 94 ARG A O 1
ATOM 708 N N . HIS A 1 95 ? -17.281 9.094 27.625 1 67.38 95 HIS A N 1
ATOM 709 C CA . HIS A 1 95 ? -16.406 9.617 28.672 1 67.38 95 HIS A CA 1
ATOM 710 C C . HIS A 1 95 ? -15.141 10.219 28.078 1 67.38 95 HIS A C 1
ATOM 712 O O . HIS A 1 95 ? -14.414 10.938 28.766 1 67.38 95 HIS A O 1
ATOM 718 N N . ASP A 1 96 ? -15.141 10.242 26.672 1 87.75 96 ASP A N 1
ATOM 719 C CA . ASP A 1 96 ? -13.898 10.75 26.109 1 87.75 96 ASP A CA 1
ATOM 720 C C . ASP A 1 96 ? -13.883 12.281 26.094 1 87.75 96 ASP A C 1
ATOM 722 O O . ASP A 1 96 ? -12.898 12.898 26.5 1 87.75 96 ASP A O 1
ATOM 726 N N . ALA A 1 97 ? -15.125 12.828 25.766 1 93.62 97 ALA A N 1
ATOM 727 C CA . ALA A 1 97 ? -15.203 14.281 25.766 1 93.62 97 ALA A CA 1
ATOM 728 C C . ALA A 1 97 ? -14.961 14.852 27.156 1 93.62 97 ALA A C 1
ATOM 730 O O . ALA A 1 97 ? -14.32 15.891 27.312 1 93.62 97 ALA A O 1
ATOM 731 N N . ARG A 1 98 ? -15.5 14.195 28.125 1 93.12 98 ARG A N 1
ATOM 732 C CA . ARG A 1 98 ? -15.289 14.617 29.5 1 93.12 98 ARG A CA 1
ATOM 733 C C . ARG A 1 98 ? -13.805 14.57 29.875 1 93.12 98 ARG A C 1
ATOM 735 O O . ARG A 1 98 ? -13.289 15.492 30.5 1 93.12 98 ARG A O 1
ATOM 742 N N . GLY A 1 99 ? -13.188 13.438 29.5 1 93.12 99 GLY A N 1
ATOM 743 C CA . GLY A 1 99 ? -11.758 13.32 29.734 1 93.12 99 GLY A CA 1
ATOM 744 C C . GLY A 1 99 ? -10.953 14.422 29.062 1 93.12 99 GLY A C 1
ATOM 745 O O . GLY A 1 99 ? -10.047 14.992 29.672 1 93.12 99 GLY A O 1
ATOM 746 N N . ILE A 1 100 ? -11.273 14.75 27.828 1 95.81 100 ILE A N 1
ATOM 747 C CA . ILE A 1 100 ? -10.586 15.805 27.094 1 95.81 100 ILE A CA 1
ATOM 748 C C . ILE A 1 100 ? -10.797 17.156 27.781 1 95.81 100 ILE A C 1
ATOM 750 O O . ILE A 1 100 ? -9.883 17.969 27.859 1 95.81 100 ILE A O 1
ATOM 754 N N . ALA A 1 101 ? -12.008 17.344 28.297 1 96.25 101 ALA A N 1
ATOM 755 C CA . ALA A 1 101 ? -12.305 18.578 29.016 1 96.25 101 ALA A CA 1
ATOM 756 C C . ALA A 1 101 ? -11.43 18.719 30.266 1 96.25 101 ALA A C 1
ATOM 758 O O . ALA A 1 101 ? -10.938 19.797 30.562 1 96.25 101 ALA A O 1
ATOM 759 N N . GLN A 1 102 ? -11.305 17.625 30.938 1 94.88 102 GLN A N 1
ATOM 760 C CA . GLN A 1 102 ? -10.469 17.641 32.125 1 94.88 102 GLN A CA 1
ATOM 761 C C . GLN A 1 102 ? -9.016 17.922 31.781 1 94.88 102 GLN A C 1
ATOM 763 O O . GLN A 1 102 ? -8.328 18.656 32.5 1 94.88 102 GLN A O 1
ATOM 768 N N . ILE A 1 103 ? -8.531 17.312 30.719 1 95.5 103 ILE A N 1
ATOM 769 C CA . ILE A 1 103 ? -7.176 17.562 30.234 1 95.5 103 ILE A CA 1
ATOM 770 C C . ILE A 1 103 ? -7.012 19.047 29.906 1 95.5 103 ILE A C 1
ATOM 772 O O . ILE A 1 103 ? -6.031 19.672 30.312 1 95.5 103 ILE A O 1
ATOM 776 N N . LEU A 1 104 ? -7.949 19.578 29.219 1 97.25 104 LEU A N 1
ATOM 777 C CA . LEU A 1 104 ? -7.941 20.984 28.844 1 97.25 104 LEU A CA 1
ATOM 778 C C . LEU A 1 104 ? -7.895 21.875 30.094 1 97.25 104 LEU A C 1
ATOM 780 O O . LEU A 1 104 ? -7.074 22.797 30.172 1 97.25 104 LEU A O 1
ATOM 784 N N . ARG A 1 105 ? -8.727 21.578 31.016 1 96.81 105 ARG A N 1
ATOM 785 C CA . ARG A 1 105 ? -8.812 22.344 32.25 1 96.81 105 ARG A CA 1
ATOM 786 C C . ARG A 1 105 ? -7.496 22.281 33.031 1 96.81 105 ARG A C 1
ATOM 788 O O . ARG A 1 105 ? -7.066 23.297 33.594 1 96.81 105 ARG A O 1
ATOM 795 N N . SER A 1 106 ? -6.914 21.125 33.062 1 94.88 106 SER A N 1
ATOM 796 C CA . SER A 1 106 ? -5.691 20.906 33.844 1 94.88 106 SER A CA 1
ATOM 797 C C . SER A 1 106 ? -4.539 21.75 33.281 1 94.88 106 SER A C 1
ATOM 799 O O . SER A 1 106 ? -3.584 22.047 34 1 94.88 106 SER A O 1
ATOM 801 N N . GLY A 1 107 ? -4.539 21.953 31.984 1 94.56 107 GLY A N 1
ATOM 802 C CA . GLY A 1 107 ? -3.449 22.656 31.328 1 94.56 107 GLY A CA 1
ATOM 803 C C . GLY A 1 107 ? -2.289 21.75 30.953 1 94.56 107 GLY A C 1
ATOM 804 O O . GLY A 1 107 ? -1.31 22.203 30.359 1 94.56 107 GLY A O 1
ATOM 805 N N . TRP A 1 108 ? -2.482 20.547 31.25 1 90.88 108 TRP A N 1
ATOM 806 C CA . TRP A 1 108 ? -1.402 19.609 30.984 1 90.88 108 TRP A CA 1
ATOM 807 C C . TRP A 1 108 ? -1.578 18.953 29.609 1 90.88 108 TRP A C 1
ATOM 809 O O . TRP A 1 108 ? -2.074 17.828 29.516 1 90.88 108 TRP A O 1
ATOM 819 N N . TYR A 1 109 ? -1.212 19.578 28.625 1 93.81 109 TYR A N 1
ATOM 820 C CA . TYR A 1 109 ? -1.25 19.125 27.234 1 93.81 109 TYR A CA 1
ATOM 821 C C . TYR A 1 109 ? -0.207 19.844 26.391 1 93.81 109 TYR A C 1
ATOM 823 O O . TYR A 1 109 ? 0.305 20.891 26.797 1 93.81 109 TYR A O 1
ATOM 831 N N . SER A 1 110 ? 0.18 19.219 25.328 1 91.31 110 SER A N 1
ATOM 832 C CA . SER A 1 110 ? 0.982 19.891 24.312 1 91.31 110 SER A CA 1
ATOM 833 C C . SER A 1 110 ? 0.105 20.469 23.203 1 91.31 110 SER A C 1
ATOM 835 O O . SER A 1 110 ? -0.784 19.781 22.703 1 91.31 110 SER A O 1
ATOM 837 N N . ARG A 1 111 ? 0.352 21.703 22.922 1 92.62 111 ARG A N 1
ATOM 838 C CA . ARG A 1 111 ? -0.422 22.391 21.891 1 92.62 111 ARG A CA 1
ATOM 839 C C . ARG A 1 111 ? 0.096 22.031 20.5 1 92.62 111 ARG A C 1
ATOM 841 O O . ARG A 1 111 ? 1.307 21.953 20.281 1 92.62 111 ARG A O 1
ATOM 848 N N . VAL A 1 112 ? -0.806 21.781 19.641 1 92.81 112 VAL A N 1
ATOM 849 C CA . VAL A 1 112 ? -0.477 21.547 18.234 1 92.81 112 VAL A CA 1
ATOM 850 C C . VAL A 1 112 ? -0.79 22.797 17.422 1 92.81 112 VAL A C 1
ATOM 852 O O . VAL A 1 112 ? -1.853 23.406 17.578 1 92.81 112 VAL A O 1
ATOM 855 N N . HIS A 1 113 ? 0.143 23.188 16.641 1 92.38 113 HIS A N 1
ATOM 856 C CA . HIS A 1 113 ? -0.027 24.359 15.781 1 92.38 113 HIS A CA 1
ATOM 857 C C . HIS A 1 113 ? -1.036 24.094 14.672 1 92.38 113 HIS A C 1
ATOM 859 O O . HIS A 1 113 ? -0.933 23.078 13.969 1 92.38 113 HIS A O 1
ATOM 865 N N . VAL A 1 114 ? -2.043 24.938 14.562 1 92.38 114 VAL A N 1
ATOM 866 C CA . VAL A 1 114 ? -2.996 24.875 13.461 1 92.38 114 VAL A CA 1
ATOM 867 C C . VAL A 1 114 ? -2.43 25.594 12.242 1 92.38 114 VAL A C 1
ATOM 869 O O . VAL A 1 114 ? -2.307 26.828 12.242 1 92.38 114 VAL A O 1
ATOM 872 N N . LYS A 1 115 ? -2.184 24.938 11.234 1 93.38 115 LYS A N 1
ATOM 873 C CA . LYS A 1 115 ? -1.491 25.469 10.07 1 93.38 115 LYS A CA 1
ATOM 874 C C . LYS A 1 115 ? -2.395 26.406 9.281 1 93.38 115 LYS A C 1
ATOM 876 O O . LYS A 1 115 ? -3.619 26.281 9.312 1 93.38 115 LYS A O 1
ATOM 881 N N . SER A 1 116 ? -1.722 27.344 8.578 1 94.38 116 SER A N 1
ATOM 882 C CA . SER A 1 116 ? -2.43 28.266 7.703 1 94.38 116 SER A CA 1
ATOM 883 C C . SER A 1 116 ? -3.029 27.547 6.504 1 94.38 116 SER A C 1
ATOM 885 O O . SER A 1 116 ? -2.6 26.438 6.16 1 94.38 116 SER A O 1
ATOM 887 N N . GLN A 1 117 ? -4.02 28.156 5.902 1 93.5 117 GLN A N 1
ATOM 888 C CA . GLN A 1 117 ? -4.637 27.578 4.711 1 93.5 117 GLN A CA 1
ATOM 889 C C . GLN A 1 117 ? -3.611 27.406 3.594 1 93.5 117 GLN A C 1
ATOM 891 O O . GLN A 1 117 ? -3.641 26.406 2.875 1 93.5 117 GLN A O 1
ATOM 896 N N . GLU A 1 118 ? -2.736 28.391 3.49 1 95.5 118 GLU A N 1
ATOM 897 C CA . GLU A 1 118 ? -1.684 28.312 2.48 1 95.5 118 GLU A CA 1
ATOM 898 C C . GLU A 1 118 ? -0.822 27.062 2.67 1 95.5 118 GLU A C 1
ATOM 900 O O . GLU A 1 118 ? -0.549 26.344 1.712 1 95.5 118 GLU A O 1
ATOM 905 N N . SER A 1 119 ? -0.458 26.844 3.891 1 96.69 119 SER A N 1
ATOM 906 C CA . SER A 1 119 ? 0.365 25.688 4.195 1 96.69 119 SER A CA 1
ATOM 907 C C . SER A 1 119 ? -0.399 24.391 3.951 1 96.69 119 SER A C 1
ATOM 909 O O . SER A 1 119 ? 0.178 23.391 3.502 1 96.69 119 SER A O 1
ATOM 911 N N . LEU A 1 120 ? -1.687 24.391 4.254 1 96.88 120 LEU A N 1
ATOM 912 C CA . LEU A 1 120 ? -2.508 23.203 4.035 1 96.88 120 LEU A CA 1
ATOM 913 C C . LEU A 1 120 ? -2.613 22.891 2.551 1 96.88 120 LEU A C 1
ATOM 915 O O . LEU A 1 120 ? -2.541 21.719 2.156 1 96.88 120 LEU A O 1
ATOM 919 N N . TYR A 1 121 ? -2.768 23.906 1.71 1 98.06 121 TYR A N 1
ATOM 920 C CA . TYR A 1 121 ? -2.816 23.703 0.267 1 98.06 121 TYR A CA 1
ATOM 921 C C . TYR A 1 121 ? -1.489 23.156 -0.25 1 98.06 121 TYR A C 1
ATOM 923 O O . TYR A 1 121 ? -1.466 22.25 -1.079 1 98.06 121 TYR A O 1
ATOM 931 N N . THR A 1 122 ? -0.412 23.734 0.229 1 98.38 122 THR A N 1
ATOM 932 C CA . THR A 1 122 ? 0.914 23.281 -0.174 1 98.38 122 THR A CA 1
ATOM 933 C C . THR A 1 122 ? 1.129 21.812 0.216 1 98.38 122 THR A C 1
ATOM 935 O O . THR A 1 122 ? 1.654 21.031 -0.573 1 98.38 122 THR A O 1
ATOM 938 N N . ARG A 1 123 ? 0.717 21.484 1.396 1 97.38 123 ARG A N 1
ATOM 939 C CA . ARG A 1 123 ? 0.849 20.109 1.863 1 97.38 123 ARG A CA 1
ATOM 940 C C . ARG A 1 123 ? -0.002 19.156 1.025 1 97.38 123 ARG A C 1
ATOM 942 O O . ARG A 1 123 ? 0.411 18.031 0.74 1 97.38 123 ARG A O 1
ATOM 949 N N . ALA A 1 124 ? -1.198 19.594 0.656 1 98.19 124 ALA A N 1
ATOM 950 C CA . ALA A 1 124 ? -2.043 18.797 -0.23 1 98.19 124 ALA A CA 1
ATOM 951 C C . ALA A 1 124 ? -1.344 18.531 -1.56 1 98.19 124 ALA A C 1
ATOM 953 O O . ALA A 1 124 ? -1.396 17.406 -2.084 1 98.19 124 ALA A O 1
ATOM 954 N N . LEU A 1 125 ? -0.706 19.562 -2.09 1 98.75 125 LEU A N 1
ATOM 955 C CA . LEU A 1 125 ? 0.034 19.453 -3.342 1 98.75 125 LEU A CA 1
ATOM 956 C C . LEU A 1 125 ? 1.185 18.453 -3.201 1 98.75 125 LEU A C 1
ATOM 958 O O . LEU A 1 125 ? 1.364 17.578 -4.051 1 98.75 125 LEU A O 1
ATOM 962 N N . LEU A 1 126 ? 1.928 18.547 -2.115 1 98.62 126 LEU A N 1
ATOM 963 C CA . LEU A 1 126 ? 3.043 17.656 -1.843 1 98.62 126 LEU A CA 1
ATOM 964 C C . LEU A 1 126 ? 2.559 16.219 -1.696 1 98.62 126 LEU A C 1
ATOM 966 O O . LEU A 1 126 ? 3.189 15.289 -2.209 1 98.62 126 LEU A O 1
ATOM 970 N N . THR A 1 127 ? 1.478 16.047 -1.014 1 97.94 127 THR A N 1
ATOM 971 C CA . THR A 1 127 ? 0.889 14.719 -0.824 1 97.94 127 THR A CA 1
ATOM 972 C C . THR A 1 127 ? 0.472 14.117 -2.162 1 97.94 127 THR A C 1
ATOM 974 O O . THR A 1 127 ? 0.772 12.953 -2.445 1 97.94 127 THR A O 1
ATOM 977 N N . SER A 1 128 ? -0.221 14.875 -2.955 1 98.5 128 SER A N 1
ATOM 978 C CA . SER A 1 128 ? -0.658 14.398 -4.262 1 98.5 128 SER A CA 1
ATOM 979 C C . SER A 1 128 ? 0.527 13.945 -5.109 1 98.5 128 SER A C 1
ATOM 981 O O . SER A 1 128 ? 0.485 12.875 -5.719 1 98.5 128 SER A O 1
ATOM 983 N N . ARG A 1 129 ? 1.538 14.773 -5.133 1 98.69 129 ARG A N 1
ATOM 984 C CA . ARG A 1 129 ? 2.752 14.422 -5.867 1 98.69 129 ARG A CA 1
ATOM 985 C C . ARG A 1 129 ? 3.316 13.086 -5.395 1 98.69 129 ARG A C 1
ATOM 987 O O . ARG A 1 129 ? 3.617 12.211 -6.207 1 98.69 129 ARG A O 1
ATOM 994 N N . LYS A 1 130 ? 3.459 12.969 -4.098 1 98.19 130 LYS A N 1
ATOM 995 C CA . LYS A 1 130 ? 4.059 11.789 -3.484 1 98.19 130 LYS A CA 1
ATOM 996 C C . LYS A 1 130 ? 3.238 10.531 -3.783 1 98.19 130 LYS A C 1
ATOM 998 O O . LYS A 1 130 ? 3.795 9.477 -4.098 1 98.19 130 LYS A O 1
ATOM 1003 N N . VAL A 1 131 ? 1.964 10.633 -3.641 1 98.5 131 VAL A N 1
ATOM 1004 C CA . VAL A 1 131 ? 1.066 9.508 -3.861 1 98.5 131 VAL A CA 1
ATOM 1005 C C . VAL A 1 131 ? 1.18 9.031 -5.309 1 98.5 131 VAL A C 1
ATOM 1007 O O . VAL A 1 131 ? 1.263 7.824 -5.566 1 98.5 131 VAL A O 1
ATOM 1010 N N . MET A 1 132 ? 1.168 9.961 -6.289 1 98.5 132 MET A N 1
ATOM 1011 C CA . MET A 1 132 ? 1.291 9.586 -7.695 1 98.5 132 MET A CA 1
ATOM 1012 C C . MET A 1 132 ? 2.617 8.883 -7.957 1 98.5 132 MET A C 1
ATOM 1014 O O . MET A 1 132 ? 2.662 7.887 -8.688 1 98.5 132 MET A O 1
ATOM 1018 N N . GLN A 1 133 ? 3.654 9.406 -7.367 1 97.94 133 GLN A N 1
ATOM 1019 C CA . GLN A 1 133 ? 4.965 8.781 -7.508 1 97.94 133 GLN A CA 1
ATOM 1020 C C . GLN A 1 133 ? 4.949 7.348 -6.98 1 97.94 133 GLN A C 1
ATOM 1022 O O . GLN A 1 133 ? 5.395 6.426 -7.664 1 97.94 133 GLN A O 1
ATOM 1027 N N . ARG A 1 134 ? 4.434 7.207 -5.801 1 97.88 134 ARG A N 1
ATOM 1028 C CA . ARG A 1 134 ? 4.41 5.898 -5.156 1 97.88 134 ARG A CA 1
ATOM 1029 C C . ARG A 1 134 ? 3.559 4.914 -5.949 1 97.88 134 ARG A C 1
ATOM 1031 O O . ARG A 1 134 ? 3.938 3.752 -6.117 1 97.88 134 ARG A O 1
ATOM 1038 N N . LYS A 1 135 ? 2.396 5.344 -6.375 1 98.06 135 LYS A N 1
ATOM 1039 C CA . LYS A 1 135 ? 1.521 4.457 -7.137 1 98.06 135 LYS A CA 1
ATOM 1040 C C . LYS A 1 135 ? 2.178 4.031 -8.445 1 98.06 135 LYS A C 1
ATOM 1042 O O . LYS A 1 135 ? 2.008 2.893 -8.891 1 98.06 135 LYS A O 1
ATOM 1047 N N . CYS A 1 136 ? 2.902 4.965 -9.062 1 97.5 136 CYS A N 1
ATOM 1048 C CA . CYS A 1 136 ? 3.648 4.633 -10.266 1 97.5 136 CYS A CA 1
ATOM 1049 C C . CYS A 1 136 ? 4.664 3.531 -10 1 97.5 136 CYS A C 1
ATOM 1051 O O . CYS A 1 136 ? 4.719 2.539 -10.727 1 97.5 136 CYS A O 1
ATOM 1053 N N . ILE A 1 137 ? 5.379 3.676 -8.961 1 97.31 137 ILE A N 1
ATOM 1054 C CA . ILE A 1 137 ? 6.402 2.707 -8.578 1 97.31 137 ILE A CA 1
ATOM 1055 C C . ILE A 1 137 ? 5.75 1.361 -8.273 1 97.31 137 ILE A C 1
ATOM 1057 O O . ILE A 1 137 ? 6.254 0.313 -8.688 1 97.31 137 ILE A O 1
ATOM 1061 N N . ASP A 1 138 ? 4.648 1.393 -7.555 1 97.44 138 ASP A N 1
ATOM 1062 C CA . ASP A 1 138 ? 3.924 0.168 -7.23 1 97.44 138 ASP A CA 1
ATOM 1063 C C . ASP A 1 138 ? 3.547 -0.599 -8.492 1 97.44 138 ASP A C 1
ATOM 1065 O O . ASP A 1 138 ? 3.715 -1.818 -8.562 1 97.44 138 ASP A O 1
ATOM 1069 N N . LEU A 1 139 ? 3.018 0.096 -9.461 1 98.06 139 LEU A N 1
ATOM 1070 C CA . LEU A 1 139 ? 2.594 -0.557 -10.695 1 98.06 139 LEU A CA 1
ATOM 1071 C C . LEU A 1 139 ? 3.793 -1.116 -11.453 1 98.06 139 LEU A C 1
ATOM 1073 O O . LEU A 1 139 ? 3.707 -2.189 -12.055 1 98.06 139 LEU A O 1
ATOM 1077 N N . GLU A 1 140 ? 4.926 -0.394 -11.438 1 97.62 140 GLU A N 1
ATOM 1078 C CA . GLU A 1 140 ? 6.148 -0.898 -12.055 1 97.62 140 GLU A CA 1
ATOM 1079 C C . GLU A 1 140 ? 6.582 -2.217 -11.422 1 97.62 140 GLU A C 1
ATOM 1081 O O . GLU A 1 140 ? 6.926 -3.168 -12.125 1 97.62 140 GLU A O 1
ATOM 1086 N N . ASN A 1 141 ? 6.492 -2.215 -10.164 1 96.75 141 ASN A N 1
ATOM 1087 C CA . ASN A 1 141 ? 6.875 -3.426 -9.445 1 96.75 141 ASN A CA 1
ATOM 1088 C C . ASN A 1 141 ? 5.926 -4.582 -9.742 1 96.75 141 ASN A C 1
ATOM 1090 O O . ASN A 1 141 ? 6.355 -5.73 -9.859 1 96.75 141 ASN A O 1
ATOM 1094 N N . GLU A 1 142 ? 4.668 -4.297 -9.828 1 97.19 142 GLU A N 1
ATOM 1095 C CA . GLU A 1 142 ? 3.689 -5.324 -10.18 1 97.19 142 GLU A CA 1
ATOM 1096 C C . GLU A 1 142 ? 3.969 -5.898 -11.562 1 97.19 142 GLU A C 1
ATOM 1098 O O . GLU A 1 142 ? 3.959 -7.117 -11.75 1 97.19 142 GLU A O 1
ATOM 1103 N N . ILE A 1 143 ? 4.203 -5.02 -12.508 1 97.88 143 ILE A N 1
ATOM 1104 C CA . ILE A 1 143 ? 4.48 -5.438 -13.883 1 97.88 143 ILE A CA 1
ATOM 1105 C C . ILE A 1 143 ? 5.742 -6.293 -13.914 1 97.88 143 ILE A C 1
ATOM 1107 O O . ILE A 1 143 ? 5.77 -7.352 -14.547 1 97.88 143 ILE A O 1
ATOM 1111 N N . ARG A 1 144 ? 6.812 -5.848 -13.203 1 96.56 144 ARG A N 1
ATOM 1112 C CA . ARG A 1 144 ? 8.039 -6.637 -13.094 1 96.56 144 ARG A CA 1
ATOM 1113 C C . ARG A 1 144 ? 7.742 -8.031 -12.555 1 96.56 144 ARG A C 1
ATOM 1115 O O . ARG A 1 144 ? 8.258 -9.023 -13.07 1 96.56 144 ARG A O 1
ATOM 1122 N N . GLY A 1 145 ? 6.93 -8.055 -11.508 1 95.62 145 GLY A N 1
ATOM 1123 C CA . GLY A 1 145 ? 6.59 -9.32 -10.883 1 95.62 145 GLY A CA 1
ATOM 1124 C C . GLY A 1 145 ? 5.898 -10.289 -11.82 1 95.62 145 GLY A C 1
ATOM 1125 O O . GLY A 1 145 ? 6.262 -11.469 -11.891 1 95.62 145 GLY A O 1
ATOM 1126 N N . VAL A 1 146 ? 4.934 -9.844 -12.555 1 96.5 146 VAL A N 1
ATOM 1127 C CA . VAL A 1 146 ? 4.203 -10.688 -13.492 1 96.5 146 VAL A CA 1
ATOM 1128 C C . VAL A 1 146 ? 5.145 -11.172 -14.594 1 96.5 146 VAL A C 1
ATOM 1130 O O . VAL A 1 146 ? 5.141 -12.352 -14.945 1 96.5 146 VAL A O 1
ATOM 1133 N N . LEU A 1 147 ? 5.957 -10.258 -15.117 1 96.75 147 LEU A N 1
ATOM 1134 C CA . LEU A 1 147 ? 6.859 -10.594 -16.219 1 96.75 147 LEU A CA 1
ATOM 1135 C C . LEU A 1 147 ? 7.863 -11.656 -15.781 1 96.75 147 LEU A C 1
ATOM 1137 O O . LEU A 1 147 ? 8.25 -12.516 -16.578 1 96.75 147 LEU A O 1
ATOM 1141 N N . LYS A 1 148 ? 8.312 -11.633 -14.531 1 94.94 148 LYS A N 1
ATOM 1142 C CA . LYS A 1 148 ? 9.258 -12.609 -14.023 1 94.94 148 LYS A CA 1
ATOM 1143 C C . LYS A 1 148 ? 8.703 -14.023 -14.125 1 94.94 148 LYS A C 1
ATOM 1145 O O . LYS A 1 148 ? 9.438 -14.977 -14.398 1 94.94 148 LYS A O 1
ATOM 1150 N N . VAL A 1 149 ? 7.406 -14.18 -13.906 1 94.31 149 VAL A N 1
ATOM 1151 C CA . VAL A 1 149 ? 6.738 -15.477 -13.977 1 94.31 149 VAL A CA 1
ATOM 1152 C C . VAL A 1 149 ? 6.918 -16.062 -15.375 1 94.31 149 VAL A C 1
ATOM 1154 O O . VAL A 1 149 ? 7.004 -17.297 -15.523 1 94.31 149 VAL A O 1
ATOM 1157 N N . PHE A 1 150 ? 7.07 -15.227 -16.344 1 94.62 150 PHE A N 1
ATOM 1158 C CA . PHE A 1 150 ? 7.211 -15.664 -17.734 1 94.62 150 PHE A CA 1
ATOM 1159 C C . PHE A 1 150 ? 8.672 -15.625 -18.156 1 94.62 150 PHE A C 1
ATOM 1161 O O . PHE A 1 150 ? 8.969 -15.688 -19.359 1 94.62 150 PHE A O 1
ATOM 1168 N N . GLY A 1 151 ? 9.586 -15.406 -17.188 1 92.69 151 GLY A N 1
ATOM 1169 C CA . GLY A 1 151 ? 11.016 -15.508 -17.438 1 92.69 151 GLY A CA 1
ATOM 1170 C C . GLY A 1 151 ? 11.633 -14.211 -17.906 1 92.69 151 GLY A C 1
ATOM 1171 O O . GLY A 1 151 ? 12.789 -14.18 -18.328 1 92.69 151 GLY A O 1
ATOM 1172 N N . VAL A 1 152 ? 10.852 -13.125 -17.906 1 93.69 152 VAL A N 1
ATOM 1173 C CA . VAL A 1 152 ? 11.359 -11.828 -18.328 1 93.69 152 VAL A CA 1
ATOM 1174 C C . VAL A 1 152 ? 11.969 -11.094 -17.141 1 93.69 152 VAL A C 1
ATOM 1176 O O . VAL A 1 152 ? 11.281 -10.828 -16.156 1 93.69 152 VAL A O 1
ATOM 1179 N N . LYS A 1 153 ? 13.25 -10.742 -17.219 1 92.75 153 LYS A N 1
ATOM 1180 C CA . LYS A 1 153 ? 13.984 -10.031 -16.172 1 92.75 153 LYS A CA 1
ATOM 1181 C C . LYS A 1 153 ? 14.359 -8.625 -16.625 1 92.75 153 LYS A C 1
ATOM 1183 O O . LYS A 1 153 ? 15.031 -8.453 -17.656 1 92.75 153 LYS A O 1
ATOM 1188 N N . LEU A 1 154 ? 13.945 -7.684 -15.945 1 92.5 154 LEU A N 1
ATOM 1189 C CA . LEU A 1 154 ? 14.266 -6.297 -16.266 1 92.5 154 LEU A CA 1
ATOM 1190 C C . LEU A 1 154 ? 15.414 -5.789 -15.398 1 92.5 154 LEU A C 1
ATOM 1192 O O . LEU A 1 154 ? 15.602 -6.262 -14.273 1 92.5 154 LEU A O 1
ATOM 1196 N N . PRO A 1 155 ? 16.141 -4.84 -15.938 1 88.38 155 PRO A N 1
ATOM 1197 C CA . PRO A 1 155 ? 17.203 -4.258 -15.117 1 88.38 155 PRO A CA 1
ATOM 1198 C C . PRO A 1 155 ? 16.688 -3.635 -13.828 1 88.38 155 PRO A C 1
ATOM 1200 O O . PRO A 1 155 ? 15.578 -3.08 -13.805 1 88.38 155 PRO A O 1
ATOM 1203 N N . MET A 1 156 ? 17.469 -3.777 -12.828 1 83.31 156 MET A N 1
ATOM 1204 C CA . MET A 1 156 ? 17.078 -3.26 -11.516 1 83.31 156 MET A CA 1
ATOM 1205 C C . MET A 1 156 ? 16.953 -1.74 -11.547 1 83.31 156 MET A C 1
ATOM 1207 O O . MET A 1 156 ? 16.062 -1.173 -10.914 1 83.31 156 MET A O 1
ATOM 1211 N N . ARG A 1 157 ? 17.938 -1.148 -12.266 1 84.56 157 ARG A N 1
ATOM 1212 C CA . ARG A 1 157 ? 17.953 0.31 -12.297 1 84.56 157 ARG A CA 1
ATOM 1213 C C . ARG A 1 157 ? 17.344 0.84 -13.586 1 84.56 157 ARG A C 1
ATOM 1215 O O . ARG A 1 157 ? 17.984 0.779 -14.648 1 84.56 157 ARG A O 1
ATOM 1222 N N . LEU A 1 158 ? 16.109 0.992 -13.648 1 89.88 158 LEU A N 1
ATOM 1223 C CA . LEU A 1 158 ? 15.406 1.643 -14.742 1 89.88 158 LEU A CA 1
ATOM 1224 C C . LEU A 1 158 ? 14.727 2.922 -14.273 1 89.88 158 LEU A C 1
ATOM 1226 O O . LEU A 1 158 ? 14.047 2.922 -13.242 1 89.88 158 LEU A O 1
ATOM 1230 N N . SER A 1 159 ? 15.062 4.02 -15 1 90.44 159 SER A N 1
ATOM 1231 C CA . SER A 1 159 ? 14.32 5.23 -14.664 1 90.44 159 SER A CA 1
ATOM 1232 C C . SER A 1 159 ? 12.836 5.074 -14.977 1 90.44 159 SER A C 1
ATOM 1234 O O . SER A 1 159 ? 12.453 4.258 -15.812 1 90.44 159 SER A O 1
ATOM 1236 N N . ARG A 1 160 ? 12.07 5.82 -14.281 1 88.31 160 ARG A N 1
ATOM 1237 C CA . ARG A 1 160 ? 10.625 5.773 -14.5 1 88.31 160 ARG A CA 1
ATOM 1238 C C . ARG A 1 160 ? 10.266 6.141 -15.938 1 88.31 160 ARG A C 1
ATOM 1240 O O . ARG A 1 160 ? 9.336 5.578 -16.516 1 88.31 160 ARG A O 1
ATOM 1247 N N . GLY A 1 161 ? 11.023 7.066 -16.5 1 91.81 161 GLY A N 1
ATOM 1248 C CA . GLY A 1 161 ? 10.789 7.477 -17.875 1 91.81 161 GLY A CA 1
ATOM 1249 C C . GLY A 1 161 ? 11.172 6.414 -18.875 1 91.81 161 GLY A C 1
ATOM 1250 O O . GLY A 1 161 ? 10.602 6.352 -19.969 1 91.81 161 GLY A O 1
ATOM 1251 N N . ALA A 1 162 ? 12.047 5.543 -18.547 1 94.31 162 ALA A N 1
ATOM 1252 C CA . ALA A 1 162 ? 12.555 4.523 -19.469 1 94.31 162 ALA A CA 1
ATOM 1253 C C . ALA A 1 162 ? 11.773 3.221 -19.328 1 94.31 162 ALA A C 1
ATOM 1255 O O . ALA A 1 162 ? 11.922 2.311 -20.141 1 94.31 162 ALA A O 1
ATOM 1256 N N . PHE A 1 163 ? 11 3.08 -18.312 1 96.94 163 PHE A N 1
ATOM 1257 C CA . PHE A 1 163 ? 10.344 1.83 -17.953 1 96.94 163 PHE A CA 1
ATOM 1258 C C . PHE A 1 163 ? 9.438 1.354 -19.078 1 96.94 163 PHE A C 1
ATOM 1260 O O . PHE A 1 163 ? 9.516 0.197 -19.5 1 96.94 163 PHE A O 1
ATOM 1267 N N . ASP A 1 164 ? 8.602 2.258 -19.578 1 95.94 164 ASP A N 1
ATOM 1268 C CA . ASP A 1 164 ? 7.66 1.895 -20.625 1 95.94 164 ASP A CA 1
ATOM 1269 C C . ASP A 1 164 ? 8.391 1.341 -21.844 1 95.94 164 ASP A C 1
ATOM 1271 O O . ASP A 1 164 ? 8.047 0.271 -22.359 1 95.94 164 ASP A O 1
ATOM 1275 N N . ARG A 1 165 ? 9.391 2.004 -22.219 1 94.06 165 ARG A N 1
ATOM 1276 C CA . ARG A 1 165 ? 10.156 1.594 -23.391 1 94.06 165 ARG A CA 1
ATOM 1277 C C . ARG A 1 165 ? 10.797 0.227 -23.172 1 94.06 165 ARG A C 1
ATOM 1279 O O . ARG A 1 165 ? 10.906 -0.567 -24.109 1 94.06 165 ARG A O 1
ATOM 1286 N N . ALA A 1 166 ? 11.195 -0.028 -21.984 1 95.44 166 ALA A N 1
ATOM 1287 C CA . ALA A 1 166 ? 11.891 -1.271 -21.656 1 95.44 166 ALA A CA 1
ATOM 1288 C C . ALA A 1 166 ? 10.945 -2.465 -21.734 1 95.44 166 ALA A C 1
ATOM 1290 O O . ALA A 1 166 ? 11.367 -3.588 -22.016 1 95.44 166 ALA A O 1
ATOM 1291 N N . VAL A 1 167 ? 9.656 -2.244 -21.531 1 97.06 167 VAL A N 1
ATOM 1292 C CA . VAL A 1 167 ? 8.812 -3.414 -21.312 1 97.06 167 VAL A CA 1
ATOM 1293 C C . VAL A 1 167 ? 7.75 -3.492 -22.406 1 97.06 167 VAL A C 1
ATOM 1295 O O . VAL A 1 167 ? 7.176 -4.555 -22.656 1 97.06 167 VAL A O 1
ATOM 1298 N N . ARG A 1 168 ? 7.43 -2.426 -23.094 1 97.38 168 ARG A N 1
ATOM 1299 C CA . ARG A 1 168 ? 6.27 -2.35 -23.969 1 97.38 168 ARG A CA 1
ATOM 1300 C C . ARG A 1 168 ? 6.359 -3.379 -25.094 1 97.38 168 ARG A C 1
ATOM 1302 O O . ARG A 1 168 ? 5.402 -4.109 -25.344 1 97.38 168 ARG A O 1
ATOM 1309 N N . ASP A 1 169 ? 7.504 -3.482 -25.703 1 97 169 ASP A N 1
ATOM 1310 C CA . ASP A 1 169 ? 7.668 -4.41 -26.828 1 97 169 ASP A CA 1
ATOM 1311 C C . ASP A 1 169 ? 7.512 -5.859 -26.359 1 97 169 ASP A C 1
ATOM 1313 O O . ASP A 1 169 ? 6.93 -6.684 -27.062 1 97 169 ASP A O 1
ATOM 1317 N N . ILE A 1 170 ? 8.094 -6.133 -25.25 1 96.69 170 ILE A N 1
ATOM 1318 C CA . ILE A 1 170 ? 7.988 -7.473 -24.688 1 96.69 170 ILE A CA 1
ATOM 1319 C C . ILE A 1 170 ? 6.52 -7.832 -24.469 1 96.69 170 ILE A C 1
ATOM 1321 O O . ILE A 1 170 ? 6.082 -8.922 -24.844 1 96.69 170 ILE A O 1
ATOM 1325 N N . ILE A 1 171 ? 5.715 -6.934 -23.969 1 97.81 171 ILE A N 1
ATOM 1326 C CA . ILE A 1 171 ? 4.312 -7.16 -23.641 1 97.81 171 ILE A CA 1
ATOM 1327 C C . ILE A 1 171 ? 3.49 -7.277 -24.922 1 97.81 171 ILE A C 1
ATOM 1329 O O . ILE A 1 171 ? 2.729 -8.227 -25.094 1 97.81 171 ILE A O 1
ATOM 1333 N N . ILE A 1 172 ? 3.709 -6.387 -25.859 1 97.75 172 ILE A N 1
ATOM 1334 C CA . ILE A 1 172 ? 2.881 -6.316 -27.062 1 97.75 172 ILE A CA 1
ATOM 1335 C C . ILE A 1 172 ? 3.15 -7.527 -27.953 1 97.75 172 ILE A C 1
ATOM 1337 O O . ILE A 1 172 ? 2.244 -8.031 -28.625 1 97.75 172 ILE A O 1
ATOM 1341 N N . ASN A 1 173 ? 4.387 -8.07 -27.906 1 97.38 173 ASN A N 1
ATOM 1342 C CA . ASN A 1 173 ? 4.773 -9.164 -28.797 1 97.38 173 ASN A CA 1
ATOM 1343 C C . ASN A 1 173 ? 4.273 -10.508 -28.266 1 97.38 173 ASN A C 1
ATOM 1345 O O . ASN A 1 173 ? 4.387 -11.531 -28.953 1 97.38 173 ASN A O 1
ATOM 1349 N N . ASP A 1 174 ? 3.791 -10.531 -27.156 1 97.44 174 ASP A N 1
ATOM 1350 C CA . ASP A 1 174 ? 3.146 -11.711 -26.578 1 97.44 174 ASP A CA 1
ATOM 1351 C C . ASP A 1 174 ? 1.652 -11.469 -26.375 1 97.44 174 ASP A C 1
ATOM 1353 O O . ASP A 1 174 ? 1.261 -10.656 -25.531 1 97.44 174 ASP A O 1
ATOM 1357 N N . ALA A 1 175 ? 0.839 -12.203 -27.094 1 97.81 175 ALA A N 1
ATOM 1358 C CA . ALA A 1 175 ? -0.602 -11.969 -27.109 1 97.81 175 ALA A CA 1
ATOM 1359 C C . ALA A 1 175 ? -1.196 -12.109 -25.703 1 97.81 175 ALA A C 1
ATOM 1361 O O . ALA A 1 175 ? -2.061 -11.32 -25.312 1 97.81 175 ALA A O 1
ATOM 1362 N N . GLY A 1 176 ? -0.825 -13.102 -24.953 1 97.62 176 GLY A N 1
ATOM 1363 C CA . GLY A 1 176 ? -1.307 -13.305 -23.594 1 97.62 176 GLY A CA 1
ATOM 1364 C C . GLY A 1 176 ? -0.928 -12.18 -22.656 1 97.62 176 GLY A C 1
ATOM 1365 O O . GLY A 1 176 ? -1.773 -11.68 -21.906 1 97.62 176 GLY A O 1
ATOM 1366 N N . LEU A 1 177 ? 0.34 -11.781 -22.703 1 98.06 177 LEU A N 1
ATOM 1367 C CA . LEU A 1 177 ? 0.815 -10.68 -21.859 1 98.06 177 LEU A CA 1
ATOM 1368 C C . LEU A 1 177 ? 0.157 -9.367 -22.266 1 98.06 177 LEU A C 1
ATOM 1370 O O . LEU A 1 177 ? -0.192 -8.555 -21.406 1 98.06 177 LEU A O 1
ATOM 1374 N N . SER A 1 178 ? 0.044 -9.18 -23.578 1 98.56 178 SER A N 1
ATOM 1375 C CA . SER A 1 178 ? -0.604 -7.965 -24.078 1 98.56 178 SER A CA 1
ATOM 1376 C C . SER A 1 178 ? -2.035 -7.855 -23.562 1 98.56 178 SER A C 1
ATOM 1378 O O . SER A 1 178 ? -2.447 -6.793 -23.078 1 98.56 178 SER A O 1
ATOM 1380 N N . HIS A 1 179 ? -2.723 -8.914 -23.594 1 98.5 179 HIS A N 1
ATOM 1381 C CA . HIS A 1 179 ? -4.109 -8.969 -23.141 1 98.5 179 HIS A CA 1
ATOM 1382 C C . HIS A 1 179 ? -4.223 -8.672 -21.656 1 98.5 179 HIS A C 1
ATOM 1384 O O . HIS A 1 179 ? -5.141 -7.965 -21.219 1 98.5 179 HIS A O 1
ATOM 1390 N N . ALA A 1 180 ? -3.291 -9.031 -20.906 1 98.44 180 ALA A N 1
ATOM 1391 C CA . ALA A 1 180 ? -3.369 -8.969 -19.453 1 98.44 180 ALA A CA 1
ATOM 1392 C C . ALA A 1 180 ? -2.725 -7.688 -18.922 1 98.44 180 ALA A C 1
ATOM 1394 O O . ALA A 1 180 ? -3.236 -7.062 -17.984 1 98.44 180 ALA A O 1
ATOM 1395 N N . LEU A 1 181 ? -1.616 -7.211 -19.547 1 98.5 181 LEU A N 1
ATOM 1396 C CA . LEU A 1 181 ? -0.747 -6.258 -18.859 1 98.5 181 LEU A CA 1
ATOM 1397 C C . LEU A 1 181 ? -0.759 -4.906 -19.578 1 98.5 181 LEU A C 1
ATOM 1399 O O . LEU A 1 181 ? -0.41 -3.887 -18.969 1 98.5 181 LEU A O 1
ATOM 1403 N N . LEU A 1 182 ? -1.121 -4.891 -20.859 1 98.62 182 LEU A N 1
ATOM 1404 C CA . LEU A 1 182 ? -0.979 -3.654 -21.625 1 98.62 182 LEU A CA 1
ATOM 1405 C C . LEU A 1 182 ? -1.813 -2.535 -21 1 98.62 182 LEU A C 1
ATOM 1407 O O . LEU A 1 182 ? -1.337 -1.407 -20.859 1 98.62 182 LEU A O 1
ATOM 1411 N N . PRO A 1 183 ? -3.082 -2.789 -20.578 1 98.69 183 PRO A N 1
ATOM 1412 C CA . PRO A 1 183 ? -3.85 -1.723 -19.922 1 98.69 183 PRO A CA 1
ATOM 1413 C C . PRO A 1 183 ? -3.176 -1.191 -18.672 1 98.69 183 PRO A C 1
ATOM 1415 O O . PRO A 1 183 ? -3.217 0.012 -18.391 1 98.69 183 PRO A O 1
ATOM 1418 N N . MET A 1 184 ? -2.6 -2.076 -17.875 1 98.44 184 MET A N 1
ATOM 1419 C CA . MET A 1 184 ? -1.907 -1.671 -16.656 1 98.44 184 MET A CA 1
ATOM 1420 C C . MET A 1 184 ? -0.689 -0.813 -16.984 1 98.44 184 MET A C 1
ATOM 1422 O O . MET A 1 184 ? -0.409 0.165 -16.281 1 98.44 184 MET A O 1
ATOM 1426 N N . LEU A 1 185 ? 0.048 -1.22 -18.031 1 98.5 185 LEU A N 1
ATOM 1427 C CA . LEU A 1 185 ? 1.2 -0.438 -18.469 1 98.5 185 LEU A CA 1
ATOM 1428 C C . LEU A 1 185 ? 0.779 0.971 -18.875 1 98.5 185 LEU A C 1
ATOM 1430 O O . LEU A 1 185 ? 1.457 1.946 -18.547 1 98.5 185 LEU A O 1
ATOM 1434 N N . GLU A 1 186 ? -0.328 1.083 -19.578 1 98.44 186 GLU A N 1
ATOM 1435 C CA . GLU A 1 186 ? -0.852 2.381 -20 1 98.44 186 GLU A CA 1
ATOM 1436 C C . GLU A 1 186 ? -1.284 3.215 -18.797 1 98.44 186 GLU A C 1
ATOM 1438 O O . GLU A 1 186 ? -1.053 4.426 -18.75 1 98.44 186 GLU A O 1
ATOM 1443 N N . ALA A 1 187 ? -1.934 2.609 -17.828 1 98.44 187 ALA A N 1
ATOM 1444 C CA . ALA A 1 187 ? -2.303 3.289 -16.594 1 98.44 187 ALA A CA 1
ATOM 1445 C C . ALA A 1 187 ? -1.067 3.803 -15.859 1 98.44 187 ALA A C 1
ATOM 1447 O O . ALA A 1 187 ? -1.067 4.918 -15.336 1 98.44 187 ALA A O 1
ATOM 1448 N N . ARG A 1 188 ? -0.017 2.953 -15.781 1 98.44 188 ARG A N 1
ATOM 1449 C CA . ARG A 1 188 ? 1.242 3.355 -15.164 1 98.44 188 ARG A CA 1
ATOM 1450 C C . ARG A 1 188 ? 1.797 4.613 -15.828 1 98.44 188 ARG A C 1
ATOM 1452 O O . ARG A 1 188 ? 2.277 5.52 -15.141 1 98.44 188 ARG A O 1
ATOM 1459 N N . GLN A 1 189 ? 1.727 4.672 -17.156 1 98.12 189 GLN A N 1
ATOM 1460 C CA . GLN A 1 189 ? 2.203 5.848 -17.875 1 98.12 189 GLN A CA 1
ATOM 1461 C C . GLN A 1 189 ? 1.402 7.09 -17.484 1 98.12 189 GLN A C 1
ATOM 1463 O O . GLN A 1 189 ? 1.969 8.172 -17.312 1 98.12 189 GLN A O 1
ATOM 1468 N N . THR A 1 190 ? 0.112 6.969 -17.359 1 98.06 190 THR A N 1
ATOM 1469 C CA . THR A 1 190 ? -0.741 8.07 -16.922 1 98.06 190 THR A CA 1
ATOM 1470 C C . THR A 1 190 ? -0.341 8.555 -15.539 1 98.06 190 THR A C 1
ATOM 1472 O O . THR A 1 190 ? -0.272 9.758 -15.289 1 98.06 190 THR A O 1
ATOM 1475 N N . LEU A 1 191 ? -0.12 7.633 -14.617 1 98.62 191 LEU A N 1
ATOM 1476 C CA . LEU A 1 191 ? 0.314 7.992 -13.266 1 98.62 191 LEU A CA 1
ATOM 1477 C C . LEU A 1 191 ? 1.645 8.734 -13.305 1 98.62 191 LEU A C 1
ATOM 1479 O O . LEU A 1 191 ? 1.836 9.719 -12.578 1 98.62 191 LEU A O 1
ATOM 1483 N N . PHE A 1 192 ? 2.545 8.305 -14.195 1 98.5 192 PHE A N 1
ATOM 1484 C CA . PHE A 1 192 ? 3.846 8.953 -14.328 1 98.5 192 PHE A CA 1
ATOM 1485 C C . PHE A 1 192 ? 3.689 10.375 -14.844 1 98.5 192 PHE A C 1
ATOM 1487 O O . PHE A 1 192 ? 4.297 11.305 -14.312 1 98.5 192 PHE A O 1
ATOM 1494 N N . ASP A 1 193 ? 2.861 10.547 -15.852 1 98.62 193 ASP A N 1
ATOM 1495 C CA . ASP A 1 193 ? 2.602 11.875 -16.406 1 98.62 193 ASP A CA 1
ATOM 1496 C C . ASP A 1 193 ? 1.992 12.797 -15.344 1 98.62 193 ASP A C 1
ATOM 1498 O O . ASP A 1 193 ? 2.342 13.977 -15.273 1 98.62 193 ASP A O 1
ATOM 1502 N N . THR A 1 194 ? 1.105 12.281 -14.586 1 98.75 194 THR A N 1
ATOM 1503 C CA . THR A 1 194 ? 0.472 13.047 -13.523 1 98.75 194 THR A CA 1
ATOM 1504 C C . THR A 1 194 ? 1.496 13.453 -12.469 1 98.75 194 THR A C 1
ATOM 1506 O O . THR A 1 194 ? 1.495 14.586 -12 1 98.75 194 THR A O 1
ATOM 1509 N N . PHE A 1 195 ? 2.383 12.5 -12.117 1 98.62 195 PHE A N 1
ATOM 1510 C CA . PHE A 1 195 ? 3.471 12.797 -11.188 1 98.62 195 PHE A CA 1
ATOM 1511 C C . PHE A 1 195 ? 4.316 13.961 -11.703 1 98.62 195 PHE A C 1
ATOM 1513 O O . PHE A 1 195 ? 4.613 14.891 -10.961 1 98.62 195 PHE A O 1
ATOM 1520 N N . LEU A 1 196 ? 4.652 13.906 -12.977 1 98.75 196 LEU A N 1
ATOM 1521 C CA . LEU A 1 196 ? 5.484 14.953 -13.57 1 98.75 196 LEU A CA 1
ATOM 1522 C C . LEU A 1 196 ? 4.777 16.297 -13.516 1 98.75 196 LEU A C 1
ATOM 1524 O O . LEU A 1 196 ? 5.41 17.328 -13.258 1 98.75 196 LEU A O 1
ATOM 1528 N N . GLN A 1 197 ? 3.52 16.328 -13.773 1 98.81 197 GLN A N 1
ATOM 1529 C CA . GLN A 1 197 ? 2.729 17.547 -13.703 1 98.81 197 GLN A CA 1
ATOM 1530 C C . GLN A 1 197 ? 2.748 18.141 -12.297 1 98.81 197 GLN A C 1
ATOM 1532 O O . GLN A 1 197 ? 3.012 19.328 -12.117 1 98.81 197 GLN A O 1
ATOM 1537 N N . LEU A 1 198 ? 2.465 17.328 -11.305 1 98.88 198 LEU A N 1
ATOM 1538 C CA . LEU A 1 198 ? 2.432 17.781 -9.914 1 98.88 198 LEU A CA 1
ATOM 1539 C C . LEU A 1 198 ? 3.824 18.172 -9.445 1 98.88 198 LEU A C 1
ATOM 1541 O O . LEU A 1 198 ? 3.975 19.141 -8.688 1 98.88 198 LEU A O 1
ATOM 1545 N N . ASP A 1 199 ? 4.797 17.406 -9.906 1 98.62 199 ASP A N 1
ATOM 1546 C CA . ASP A 1 199 ? 6.184 17.734 -9.578 1 98.62 199 ASP A CA 1
ATOM 1547 C C . ASP A 1 199 ? 6.562 19.109 -10.094 1 98.62 199 ASP A C 1
ATOM 1549 O O . ASP A 1 199 ? 7.227 19.891 -9.391 1 98.62 199 ASP A O 1
ATOM 1553 N N . ARG A 1 200 ? 6.156 19.453 -11.242 1 98.75 200 ARG A N 1
ATOM 1554 C CA . ARG A 1 200 ? 6.406 20.766 -11.812 1 98.75 200 ARG A CA 1
ATOM 1555 C C . ARG A 1 200 ? 5.758 21.859 -10.961 1 98.75 200 ARG A C 1
ATOM 1557 O O . ARG A 1 200 ? 6.348 22.922 -10.75 1 98.75 200 ARG A O 1
ATOM 1564 N N . ARG A 1 201 ? 4.586 21.656 -10.492 1 98.81 201 ARG A N 1
ATOM 1565 C CA . ARG A 1 201 ? 3.879 22.625 -9.672 1 98.81 201 ARG A CA 1
ATOM 1566 C C . ARG A 1 201 ? 4.625 22.875 -8.367 1 98.81 201 ARG A C 1
ATOM 1568 O O . ARG A 1 201 ? 4.742 24.016 -7.922 1 98.81 201 ARG A O 1
ATOM 1575 N N . VAL A 1 202 ? 5.137 21.781 -7.762 1 98.69 202 VAL A N 1
ATOM 1576 C CA . VAL A 1 202 ? 5.887 21.922 -6.52 1 98.69 202 VAL A CA 1
ATOM 1577 C C . VAL A 1 202 ? 7.168 22.719 -6.777 1 98.69 202 VAL A C 1
ATOM 1579 O O . VAL A 1 202 ? 7.516 23.609 -6.008 1 98.69 202 VAL A O 1
ATOM 1582 N N . ARG A 1 203 ? 7.84 22.406 -7.859 1 98.62 203 ARG A N 1
ATOM 1583 C CA . ARG A 1 203 ? 9.078 23.094 -8.203 1 98.62 203 ARG A CA 1
ATOM 1584 C C . ARG A 1 203 ? 8.82 24.578 -8.461 1 98.62 203 ARG A C 1
ATOM 1586 O O . ARG A 1 203 ? 9.586 25.438 -8.016 1 98.62 203 ARG A O 1
ATOM 1593 N N . GLN A 1 204 ? 7.758 24.844 -9.141 1 98.62 204 GLN A N 1
ATOM 1594 C CA . GLN A 1 204 ? 7.387 26.234 -9.406 1 98.62 204 GLN A CA 1
ATOM 1595 C C . GLN A 1 204 ? 7.098 26.969 -8.109 1 98.62 204 GLN A C 1
ATOM 1597 O O . GLN A 1 204 ? 7.543 28.109 -7.93 1 98.62 204 GLN A O 1
ATOM 1602 N N . ALA A 1 205 ? 6.383 26.375 -7.215 1 98.38 205 ALA A N 1
ATOM 1603 C CA . ALA A 1 205 ? 6.078 26.969 -5.922 1 98.38 205 ALA A CA 1
ATOM 1604 C C . ALA A 1 205 ? 7.355 27.297 -5.152 1 98.38 205 ALA A C 1
ATOM 1606 O O . ALA A 1 205 ? 7.457 28.344 -4.516 1 98.38 205 ALA A O 1
ATOM 1607 N N . ALA A 1 206 ? 8.305 26.391 -5.238 1 98.56 206 ALA A N 1
ATOM 1608 C CA . ALA A 1 206 ? 9.586 26.594 -4.562 1 98.56 206 ALA A CA 1
ATOM 1609 C C . ALA A 1 206 ? 10.32 27.797 -5.129 1 98.56 206 ALA A C 1
ATOM 1611 O O . ALA A 1 206 ? 10.812 28.641 -4.371 1 98.56 206 ALA A O 1
ATOM 1612 N N . HIS A 1 207 ? 10.328 27.953 -6.406 1 98.38 207 HIS A N 1
ATOM 1613 C CA . HIS A 1 207 ? 11.094 29.016 -7.07 1 98.38 207 HIS A CA 1
ATOM 1614 C C . HIS A 1 207 ? 10.406 30.359 -6.93 1 98.38 207 HIS A C 1
ATOM 1616 O O . HIS A 1 207 ? 11.055 31.406 -6.98 1 98.38 207 HIS A O 1
ATOM 1622 N N . GLU A 1 208 ? 9.148 30.344 -6.703 1 98.12 208 GLU A N 1
ATOM 1623 C CA . GLU A 1 208 ? 8.391 31.578 -6.586 1 98.12 208 GLU A CA 1
ATOM 1624 C C . GLU A 1 208 ? 8.391 32.094 -5.145 1 98.12 208 GLU A C 1
ATOM 1626 O O . GLU A 1 208 ? 7.969 33.219 -4.883 1 98.12 208 GLU A O 1
ATOM 1631 N N . ASP A 1 209 ? 8.812 31.312 -4.238 1 98.06 209 ASP A N 1
ATOM 1632 C CA . ASP A 1 209 ? 8.82 31.656 -2.82 1 98.06 209 ASP A CA 1
ATOM 1633 C C . ASP A 1 209 ? 10.219 32.062 -2.363 1 98.06 209 ASP A C 1
ATOM 1635 O O . ASP A 1 209 ? 11.164 31.297 -2.465 1 98.06 209 ASP A O 1
ATOM 1639 N N . ALA A 1 210 ? 10.367 33.219 -1.83 1 97.69 210 ALA A N 1
ATOM 1640 C CA . ALA A 1 210 ? 11.664 33.781 -1.456 1 97.69 210 ALA A CA 1
ATOM 1641 C C . ALA A 1 210 ? 12.32 32.938 -0.361 1 97.69 210 ALA A C 1
ATOM 1643 O O . ALA A 1 210 ? 13.539 32.719 -0.365 1 97.69 210 ALA A O 1
ATOM 1644 N N . VAL A 1 211 ? 11.562 32.5 0.592 1 98 211 VAL A N 1
ATOM 1645 C CA . VAL A 1 211 ? 12.086 31.672 1.686 1 98 211 VAL A CA 1
ATOM 1646 C C . VAL A 1 211 ? 12.625 30.359 1.139 1 98 211 VAL A C 1
ATOM 1648 O O . VAL A 1 211 ? 13.719 29.922 1.493 1 98 211 VAL A O 1
ATOM 1651 N N . CYS A 1 212 ? 11.875 29.766 0.238 1 98.5 212 CYS A N 1
ATOM 1652 C CA . CYS A 1 212 ? 12.297 28.5 -0.365 1 98.5 212 CYS A CA 1
ATOM 1653 C C . CYS A 1 212 ? 13.555 28.688 -1.203 1 98.5 212 CYS A C 1
ATOM 1655 O O . CYS A 1 212 ? 14.445 27.828 -1.197 1 98.5 212 CYS A O 1
ATOM 1657 N N . ARG A 1 213 ? 13.617 29.75 -1.916 1 98.12 213 ARG A N 1
ATOM 1658 C CA . ARG A 1 213 ? 14.828 30.031 -2.686 1 98.12 213 ARG A CA 1
ATOM 1659 C C . ARG A 1 213 ? 16.047 30.125 -1.776 1 98.12 213 ARG A C 1
ATOM 1661 O O . ARG A 1 213 ? 17.125 29.609 -2.115 1 98.12 213 ARG A O 1
ATOM 1668 N N . ARG A 1 214 ? 15.867 30.75 -0.688 1 97.38 214 ARG A N 1
ATOM 1669 C CA . ARG A 1 214 ? 16.953 30.859 0.281 1 97.38 214 ARG A CA 1
ATOM 1670 C C . ARG A 1 214 ? 17.359 29.484 0.809 1 97.38 214 ARG A C 1
ATOM 1672 O O . ARG A 1 214 ? 18.547 29.172 0.911 1 97.38 214 ARG A O 1
ATOM 1679 N N . PHE A 1 215 ? 16.328 28.656 1.16 1 98.06 215 PHE A N 1
ATOM 1680 C CA . PHE A 1 215 ? 16.594 27.297 1.621 1 98.06 215 PHE A CA 1
ATOM 1681 C C . PHE A 1 215 ? 17.422 26.531 0.601 1 98.06 215 PHE A C 1
ATOM 1683 O O . PHE A 1 215 ? 18.359 25.828 0.965 1 98.06 215 PHE A O 1
ATOM 1690 N N . MET A 1 216 ? 17.078 26.688 -0.669 1 97.19 216 MET A N 1
ATOM 1691 C CA . MET A 1 216 ? 17.703 25.906 -1.748 1 97.19 216 MET A CA 1
ATOM 1692 C C . MET A 1 216 ? 19.141 26.359 -1.985 1 97.19 216 MET A C 1
ATOM 1694 O O . MET A 1 216 ? 19.875 25.703 -2.734 1 97.19 216 MET A O 1
ATOM 1698 N N . GLY A 1 217 ? 19.531 27.391 -1.34 1 94.81 217 GLY A N 1
ATOM 1699 C CA . GLY A 1 217 ? 20.938 27.781 -1.326 1 94.81 217 GLY A CA 1
ATOM 1700 C C . GLY A 1 217 ? 21.797 26.828 -0.521 1 94.81 217 GLY A C 1
ATOM 1701 O O . GLY A 1 217 ? 23.031 26.828 -0.669 1 94.81 217 GLY A O 1
ATOM 1702 N N . VAL A 1 218 ? 21.234 26.125 0.382 1 94.81 218 VAL A N 1
ATOM 1703 C CA . VAL A 1 218 ? 21.953 25.125 1.171 1 94.81 218 VAL A CA 1
ATOM 1704 C C . VAL A 1 218 ? 22.219 23.891 0.32 1 94.81 218 VAL A C 1
ATOM 1706 O O . VAL A 1 218 ? 21.297 23.297 -0.238 1 94.81 218 VAL A O 1
ATOM 1709 N N . PRO A 1 219 ? 23.484 23.484 0.258 1 93.31 219 PRO A N 1
ATOM 1710 C CA . PRO A 1 219 ? 23.766 22.266 -0.512 1 93.31 219 PRO A CA 1
ATOM 1711 C C . PRO A 1 219 ? 22.953 21.062 -0.039 1 93.31 219 PRO A C 1
ATOM 1713 O O . PRO A 1 219 ? 22.875 20.797 1.164 1 93.31 219 PRO A O 1
ATOM 1716 N N . GLY A 1 220 ? 22.359 20.344 -1.069 1 93.88 220 GLY A N 1
ATOM 1717 C CA . GLY A 1 220 ? 21.578 19.172 -0.742 1 93.88 220 GLY A CA 1
ATOM 1718 C C . GLY A 1 220 ? 20.094 19.453 -0.577 1 93.88 220 GLY A C 1
ATOM 1719 O O . GLY A 1 220 ? 19.266 18.531 -0.644 1 93.88 220 GLY A O 1
ATOM 1720 N N . VAL A 1 221 ? 19.75 20.688 -0.286 1 96.81 221 VAL A N 1
ATOM 1721 C CA . VAL A 1 221 ? 18.344 21.062 -0.105 1 96.81 221 VAL A CA 1
ATOM 1722 C C . VAL A 1 221 ? 17.734 21.438 -1.452 1 96.81 221 VAL A C 1
ATOM 1724 O O . VAL A 1 221 ? 18.062 22.469 -2.027 1 96.81 221 VAL A O 1
ATOM 1727 N N . GLY A 1 222 ? 16.859 20.594 -1.94 1 97.44 222 GLY A N 1
ATOM 1728 C CA . GLY A 1 222 ? 16.172 20.859 -3.189 1 97.44 222 GLY A CA 1
ATOM 1729 C C . GLY A 1 222 ? 14.766 21.391 -2.988 1 97.44 222 GLY A C 1
ATOM 1730 O O . GLY A 1 222 ? 14.367 21.703 -1.864 1 97.44 222 GLY A O 1
ATOM 1731 N N . GLU A 1 223 ? 14.023 21.516 -4.078 1 98.5 223 GLU A N 1
ATOM 1732 C CA . GLU A 1 223 ? 12.695 22.125 -4.098 1 98.5 223 GLU A CA 1
ATOM 1733 C C . GLU A 1 223 ? 11.75 21.406 -3.141 1 98.5 223 GLU A C 1
ATOM 1735 O O . GLU A 1 223 ? 11.031 22.047 -2.377 1 98.5 223 GLU A O 1
ATOM 1740 N N . ILE A 1 224 ? 11.789 20.078 -3.121 1 98.38 224 ILE A N 1
ATOM 1741 C CA . ILE A 1 224 ? 10.852 19.281 -2.336 1 98.38 224 ILE A CA 1
ATOM 1742 C C . ILE A 1 224 ? 11.117 19.484 -0.846 1 98.38 224 ILE A C 1
ATOM 1744 O O . ILE A 1 224 ? 10.188 19.719 -0.072 1 98.38 224 ILE A O 1
ATOM 1748 N N . THR A 1 225 ? 12.352 19.438 -0.471 1 98.19 225 THR A N 1
ATOM 1749 C CA . THR A 1 225 ? 12.711 19.656 0.927 1 98.19 225 THR A CA 1
ATOM 1750 C C . THR A 1 225 ? 12.328 21.062 1.379 1 98.19 225 THR A C 1
ATOM 1752 O O . THR A 1 225 ? 11.75 21.234 2.453 1 98.19 225 THR A O 1
ATOM 1755 N N . ALA A 1 226 ? 12.641 22.062 0.541 1 98.75 226 ALA A N 1
ATOM 1756 C CA . ALA A 1 226 ? 12.383 23.453 0.874 1 98.75 226 ALA A CA 1
ATOM 1757 C C . ALA A 1 226 ? 10.891 23.688 1.102 1 98.75 226 ALA A C 1
ATOM 1759 O O . ALA A 1 226 ? 10.492 24.234 2.137 1 98.75 226 ALA A O 1
ATOM 1760 N N . VAL A 1 227 ? 10.086 23.266 0.138 1 98.69 227 VAL A N 1
ATOM 1761 C CA . VAL A 1 227 ? 8.641 23.484 0.205 1 98.69 227 VAL A CA 1
ATOM 1762 C C . VAL A 1 227 ? 8.055 22.688 1.369 1 98.69 227 VAL A C 1
ATOM 1764 O O . VAL A 1 227 ? 7.219 23.203 2.117 1 98.69 227 VAL A O 1
ATOM 1767 N N . SER A 1 228 ? 8.508 21.422 1.55 1 98.44 228 SER A N 1
ATOM 1768 C CA . SER A 1 228 ? 8.008 20.562 2.625 1 98.44 228 SER A CA 1
ATOM 1769 C C . SER A 1 228 ? 8.305 21.172 3.992 1 98.44 228 SER A C 1
ATOM 1771 O O . SER A 1 228 ? 7.441 21.188 4.871 1 98.44 228 SER A O 1
ATOM 1773 N N . PHE A 1 229 ? 9.5 21.656 4.156 1 98.25 229 PHE A N 1
ATOM 1774 C CA . PHE A 1 229 ? 9.922 22.219 5.43 1 98.25 229 PHE A CA 1
ATOM 1775 C C . PHE A 1 229 ? 9.133 23.484 5.75 1 98.25 229 PHE A C 1
ATOM 1777 O O . PHE A 1 229 ? 8.586 23.609 6.852 1 98.25 229 PHE A O 1
ATOM 1784 N N . LYS A 1 230 ? 9.047 24.375 4.809 1 98.5 230 LYS A N 1
ATOM 1785 C CA . LYS A 1 230 ? 8.336 25.641 5.031 1 98.5 230 LYS A CA 1
ATOM 1786 C C . LYS A 1 230 ? 6.875 25.391 5.383 1 98.5 230 LYS A C 1
ATOM 1788 O O . LYS A 1 230 ? 6.355 25.969 6.34 1 98.5 230 LYS A O 1
ATOM 1793 N N . ALA A 1 231 ? 6.242 24.516 4.598 1 97.69 231 ALA A N 1
ATOM 1794 C CA . ALA A 1 231 ? 4.824 24.25 4.82 1 97.69 231 ALA A CA 1
ATOM 1795 C C . ALA A 1 231 ? 4.602 23.594 6.184 1 97.69 231 ALA A C 1
ATOM 1797 O O . ALA A 1 231 ? 3.578 23.828 6.832 1 97.69 231 ALA A O 1
ATOM 1798 N N . ALA A 1 232 ? 5.512 22.766 6.605 1 96.5 232 ALA A N 1
ATOM 1799 C CA . ALA A 1 232 ? 5.383 22.047 7.871 1 96.5 232 ALA A CA 1
ATOM 1800 C C . ALA A 1 232 ? 5.598 23 9.055 1 96.5 232 ALA A C 1
ATOM 1802 O O . ALA A 1 232 ? 4.883 22.906 10.055 1 96.5 232 ALA A O 1
ATOM 1803 N N . VAL A 1 233 ? 6.598 23.844 8.906 1 96.5 233 VAL A N 1
ATOM 1804 C CA . VAL A 1 233 ? 6.867 24.828 9.969 1 96.5 233 VAL A CA 1
ATOM 1805 C C . VAL A 1 233 ? 5.75 25.859 10 1 96.5 233 VAL A C 1
ATOM 1807 O O . VAL A 1 233 ? 5.23 26.188 11.078 1 96.5 233 VAL A O 1
ATOM 1810 N N . ASP A 1 234 ? 5.352 26.391 8.797 1 96.75 234 ASP A N 1
ATOM 1811 C CA . ASP A 1 234 ? 4.254 27.344 8.602 1 96.75 234 ASP A CA 1
ATOM 1812 C C . ASP A 1 234 ? 4.594 28.703 9.195 1 96.75 234 ASP A C 1
ATOM 1814 O O . ASP A 1 234 ? 4.855 29.656 8.453 1 96.75 234 ASP A O 1
ATOM 1818 N N . ASP A 1 235 ? 4.797 28.781 10.523 1 96.44 235 ASP A N 1
ATOM 1819 C CA . ASP A 1 235 ? 5.238 29.969 11.234 1 96.44 235 ASP A CA 1
ATOM 1820 C C . ASP A 1 235 ? 6.527 29.703 12.008 1 96.44 235 ASP A C 1
ATOM 1822 O O . ASP A 1 235 ? 6.516 29 13.023 1 96.44 235 ASP A O 1
ATOM 1826 N N . PRO A 1 236 ? 7.613 30.281 11.5 1 96.44 236 PRO A N 1
ATOM 1827 C CA . PRO A 1 236 ? 8.883 29.969 12.164 1 96.44 236 PRO A CA 1
ATOM 1828 C C . PRO A 1 236 ? 8.953 30.531 13.586 1 96.44 236 PRO A C 1
ATOM 1830 O O . PRO A 1 236 ? 9.727 30.031 14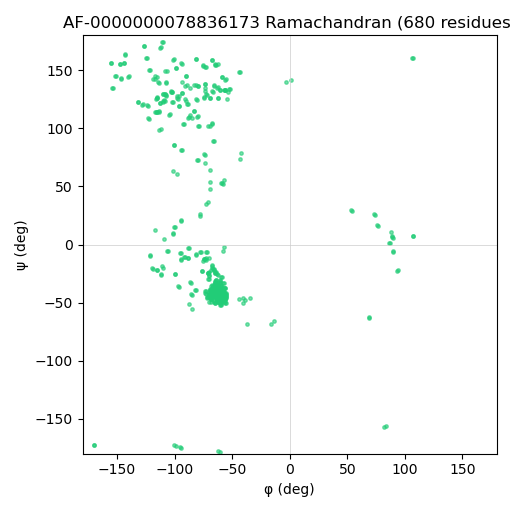.406 1 96.44 236 PRO A O 1
ATOM 1833 N N . SER A 1 237 ? 8.164 31.5 13.883 1 95.69 237 SER A N 1
ATOM 1834 C CA . SER A 1 237 ? 8.227 32.156 15.18 1 95.69 237 SER A CA 1
ATOM 1835 C C . SER A 1 237 ? 7.637 31.266 16.281 1 95.69 237 SER A C 1
ATOM 1837 O O . SER A 1 237 ? 7.82 31.531 17.469 1 95.69 237 SER A O 1
ATOM 1839 N N . ARG A 1 238 ? 6.969 30.234 15.828 1 92.62 238 ARG A N 1
ATOM 1840 C CA . ARG A 1 238 ? 6.293 29.391 16.812 1 92.62 238 ARG A CA 1
ATOM 1841 C C . ARG A 1 238 ? 7.297 28.547 17.594 1 92.62 238 ARG A C 1
ATOM 1843 O O . ARG A 1 238 ? 6.945 27.938 18.609 1 92.62 238 ARG A O 1
ATOM 1850 N N . PHE A 1 239 ? 8.516 28.516 17.125 1 94.31 239 PHE A N 1
ATOM 1851 C CA . PHE A 1 239 ? 9.578 27.812 17.828 1 94.31 239 PHE A CA 1
ATOM 1852 C C . PHE A 1 239 ? 10.398 28.781 18.672 1 94.31 239 PHE A C 1
ATOM 1854 O O . PHE A 1 239 ? 10.891 29.781 18.172 1 94.31 239 PHE A O 1
ATOM 1861 N N . LYS A 1 240 ? 10.508 28.406 19.922 1 90.94 240 LYS A N 1
ATOM 1862 C CA . LYS A 1 240 ? 11.273 29.266 20.828 1 90.94 240 LYS A CA 1
ATOM 1863 C C . LYS A 1 240 ? 12.758 29.25 20.469 1 90.94 240 LYS A C 1
ATOM 1865 O O . LYS A 1 240 ? 13.453 30.25 20.656 1 90.94 240 LYS A O 1
ATOM 1870 N N . SER A 1 241 ? 13.133 28.094 20.062 1 93.5 241 SER A N 1
ATOM 1871 C CA . SER A 1 241 ? 14.523 27.922 19.656 1 93.5 241 SER A CA 1
ATOM 1872 C C . SER A 1 241 ? 14.633 27.031 18.422 1 93.5 241 SER A C 1
ATOM 1874 O O . SER A 1 241 ? 13.906 26.047 18.297 1 93.5 241 SER A O 1
ATOM 1876 N N . SER A 1 242 ? 15.617 27.406 17.594 1 93.5 242 SER A N 1
ATOM 1877 C CA . SER A 1 242 ? 15.844 26.594 16.391 1 93.5 242 SER A CA 1
ATOM 1878 C C . SER A 1 242 ? 16.297 25.188 16.75 1 93.5 242 SER A C 1
ATOM 1880 O O . SER A 1 242 ? 16.062 24.25 16 1 93.5 242 SER A O 1
ATOM 1882 N N . ARG A 1 243 ? 16.859 25.031 17.891 1 91 243 ARG A N 1
ATOM 1883 C CA . ARG A 1 243 ? 17.406 23.75 18.328 1 91 243 ARG A CA 1
ATOM 1884 C C . ARG A 1 243 ? 16.297 22.734 18.547 1 91 243 ARG A C 1
ATOM 1886 O O . ARG A 1 243 ? 16.547 21.531 18.547 1 91 243 ARG A O 1
ATOM 1893 N N . THR A 1 244 ? 15.086 23.234 18.672 1 91.5 244 THR A N 1
ATOM 1894 C CA . THR A 1 244 ? 13.984 22.344 19 1 91.5 244 THR A CA 1
ATOM 1895 C C . THR A 1 244 ? 13.32 21.828 17.719 1 91.5 244 THR A C 1
ATOM 1897 O O . THR A 1 244 ? 12.539 20.875 17.766 1 91.5 244 THR A O 1
ATOM 1900 N N . VAL A 1 245 ? 13.672 22.406 16.609 1 93.06 245 VAL A N 1
ATOM 1901 C CA . VAL A 1 245 ? 13.008 22.094 15.359 1 93.06 245 VAL A CA 1
ATOM 1902 C C . VAL A 1 245 ? 13.352 20.672 14.938 1 93.06 245 VAL A C 1
ATOM 1904 O O . VAL A 1 245 ? 12.477 19.922 14.484 1 93.06 245 VAL A O 1
ATOM 1907 N N . GLY A 1 246 ? 14.625 20.297 15.086 1 90.31 246 GLY A N 1
ATOM 1908 C CA . GLY A 1 246 ? 15.016 18.938 14.773 1 90.31 246 GLY A CA 1
ATOM 1909 C C . GLY A 1 246 ? 14.234 17.891 15.562 1 90.31 246 GLY A C 1
ATOM 1910 O O . GLY A 1 246 ? 13.805 16.891 15 1 90.31 246 GLY A O 1
ATOM 1911 N N . ALA A 1 247 ? 14.031 18.172 16.812 1 87.38 247 ALA A N 1
ATOM 1912 C CA . ALA A 1 247 ? 13.273 17.281 17.672 1 87.38 247 ALA A CA 1
ATOM 1913 C C . ALA A 1 247 ? 11.805 17.234 17.266 1 87.38 247 ALA A C 1
ATOM 1915 O O . ALA A 1 247 ? 11.18 16.172 17.297 1 87.38 247 ALA A O 1
ATOM 1916 N N . HIS A 1 248 ? 11.352 18.375 16.891 1 89.69 248 HIS A N 1
ATOM 1917 C CA . HIS A 1 248 ? 9.961 18.469 16.453 1 89.69 248 HIS A CA 1
ATOM 1918 C C . HIS A 1 248 ? 9.695 17.516 15.281 1 89.69 248 HIS A C 1
ATOM 1920 O O . HIS A 1 248 ? 8.617 16.922 15.195 1 89.69 248 HIS A O 1
ATOM 1926 N N . PHE A 1 249 ? 10.672 17.312 14.453 1 91.81 249 PHE A N 1
ATOM 1927 C CA . PHE A 1 249 ? 10.492 16.453 13.281 1 91.81 249 PHE A CA 1
ATOM 1928 C C . PHE A 1 249 ? 11.055 15.062 13.531 1 91.81 249 PHE A C 1
ATOM 1930 O O . PHE A 1 249 ? 11.273 14.297 12.586 1 91.81 249 PHE A O 1
ATOM 1937 N N . GLY A 1 250 ? 11.312 14.742 14.758 1 87.88 250 GLY A N 1
ATOM 1938 C CA . GLY A 1 250 ? 11.672 13.398 15.172 1 87.88 250 GLY A CA 1
ATOM 1939 C C . GLY A 1 250 ? 13.078 13 14.773 1 87.88 250 GLY A C 1
ATOM 1940 O O . GLY A 1 250 ? 13.359 11.828 14.531 1 87.88 250 GLY A O 1
ATOM 1941 N N . LEU A 1 251 ? 13.992 13.906 14.594 1 90 251 LEU A N 1
ATOM 1942 C CA . LEU A 1 251 ? 15.367 13.641 14.172 1 90 251 LEU A CA 1
ATOM 1943 C C . LEU A 1 251 ? 16.297 13.523 15.367 1 90 251 LEU A C 1
ATOM 1945 O O . LEU A 1 251 ? 17.5 13.766 15.25 1 90 251 LEU A O 1
ATOM 1949 N N . THR A 1 252 ? 15.695 13.258 16.531 1 83.56 252 THR A N 1
ATOM 1950 C CA . THR A 1 252 ? 16.469 13.07 17.75 1 83.56 252 THR A CA 1
ATOM 1951 C C . THR A 1 252 ? 16.328 11.648 18.266 1 83.56 252 THR A C 1
ATOM 1953 O O . THR A 1 252 ? 15.32 10.984 18 1 83.56 252 THR A O 1
ATOM 1956 N N . PRO A 1 253 ? 17.406 11.078 18.844 1 75.31 253 PRO A N 1
ATOM 1957 C CA . PRO A 1 253 ? 17.312 9.727 19.406 1 75.31 253 PRO A CA 1
ATOM 1958 C C . PRO A 1 253 ? 16.188 9.602 20.438 1 75.31 253 PRO A C 1
ATOM 1960 O O . PRO A 1 253 ? 15.867 10.562 21.125 1 75.31 253 PRO A O 1
ATOM 1963 N N . ARG A 1 254 ? 15.508 8.414 20.406 1 68.5 254 ARG A N 1
ATOM 1964 C CA . ARG A 1 254 ? 14.523 8.133 21.438 1 68.5 254 ARG A CA 1
ATOM 1965 C C . ARG A 1 254 ? 15.203 7.945 22.797 1 68.5 254 ARG A C 1
ATOM 1967 O O . ARG A 1 254 ? 16.234 7.27 22.906 1 68.5 254 ARG A O 1
ATOM 1974 N N . ARG A 1 255 ? 15.156 8.93 23.719 1 56.84 255 ARG A N 1
ATOM 1975 C CA . ARG A 1 255 ? 15.797 8.797 25.031 1 56.84 255 ARG A CA 1
ATOM 1976 C C . ARG A 1 255 ? 15.117 7.715 25.859 1 56.84 255 ARG A C 1
ATOM 1978 O O . ARG A 1 255 ? 13.891 7.684 25.969 1 56.84 255 ARG A O 1
ATOM 1985 N N . PHE A 1 256 ? 15.609 6.465 25.703 1 50.09 256 PHE A N 1
ATOM 1986 C CA . PHE A 1 256 ? 15.094 5.504 26.672 1 50.09 256 PHE A CA 1
ATOM 1987 C C . PHE A 1 256 ? 15.828 5.637 28 1 50.09 256 PHE A C 1
ATOM 1989 O O . PHE A 1 256 ? 17.062 5.559 28.047 1 50.09 256 PHE A O 1
ATOM 1996 N N . GLN A 1 257 ? 15.531 6.707 28.703 1 45.41 257 GLN A N 1
ATOM 1997 C CA . GLN A 1 257 ? 16.203 6.844 29.984 1 45.41 257 GLN A CA 1
ATOM 1998 C C . GLN A 1 257 ? 15.922 5.637 30.891 1 45.41 257 GLN A C 1
ATOM 2000 O O . GLN A 1 257 ? 14.859 5.551 31.5 1 45.41 257 GLN A O 1
ATOM 2005 N N . SER A 1 258 ? 16.125 4.414 30.453 1 42.88 258 SER A N 1
ATOM 2006 C CA . SER A 1 258 ? 16.109 3.588 31.656 1 42.88 258 SER A CA 1
ATOM 2007 C C . SER A 1 258 ? 17.391 3.795 32.469 1 42.88 258 SER A C 1
ATOM 2009 O O . SER A 1 258 ? 18.391 4.305 31.953 1 42.88 258 SER A O 1
ATOM 2011 N N . GLY A 1 259 ? 17.469 3.975 33.781 1 41.94 259 GLY A N 1
ATOM 2012 C CA . GLY A 1 259 ? 18.578 4.121 34.688 1 41.94 259 GLY A CA 1
ATOM 2013 C C . GLY A 1 259 ? 19.906 3.676 34.094 1 41.94 259 GLY A C 1
ATOM 2014 O O . GLY A 1 259 ? 20.938 4.301 34.312 1 41.94 259 GLY A O 1
ATOM 2015 N N . GLU A 1 260 ? 20.281 2.426 33.781 1 43.41 260 GLU A N 1
ATOM 2016 C CA . GLU A 1 260 ? 21.625 1.872 33.594 1 43.41 260 GLU A CA 1
ATOM 2017 C C . GLU A 1 260 ? 22.125 2.092 32.188 1 43.41 260 GLU A C 1
ATOM 2019 O O . GLU A 1 260 ? 23.344 2.15 31.953 1 43.41 260 GLU A O 1
ATOM 2024 N N . LYS A 1 261 ? 21.484 1.704 31.094 1 48.22 261 LYS A N 1
ATOM 2025 C CA . LYS A 1 261 ? 22.125 1.701 29.797 1 48.22 261 LYS A CA 1
ATOM 2026 C C . LYS A 1 261 ? 21.516 2.77 28.875 1 48.22 261 LYS A C 1
ATOM 2028 O O . LYS A 1 261 ? 20.312 2.809 28.672 1 48.22 261 LYS A O 1
ATOM 2033 N N . ASP A 1 262 ? 22.219 3.982 28.75 1 44.78 262 ASP A N 1
ATOM 2034 C CA . ASP A 1 262 ? 21.922 5.012 27.75 1 44.78 262 ASP A CA 1
ATOM 2035 C C . ASP A 1 262 ? 22.047 4.457 26.344 1 44.78 262 ASP A C 1
ATOM 2037 O O . ASP A 1 262 ? 23.141 4.129 25.891 1 44.78 262 ASP A O 1
ATOM 2041 N N . ASN A 1 263 ? 21.5 3.469 25.906 1 45.91 263 ASN A N 1
ATOM 2042 C CA . ASN A 1 263 ? 21.719 3.039 24.531 1 45.91 263 ASN A CA 1
ATOM 2043 C C . ASN A 1 263 ? 21.078 4.008 23.531 1 45.91 263 ASN A C 1
ATOM 2045 O O . ASN A 1 263 ? 19.875 4.254 23.578 1 45.91 263 ASN A O 1
ATOM 2049 N N . PRO A 1 264 ? 21.891 4.863 22.922 1 51.66 264 PRO A N 1
ATOM 2050 C CA . PRO A 1 264 ? 21.422 5.766 21.875 1 51.66 264 PRO A CA 1
ATOM 2051 C C . PRO A 1 264 ? 20.484 5.078 20.891 1 51.66 264 PRO A C 1
ATOM 2053 O O . PRO A 1 264 ? 20.859 4.078 20.266 1 51.66 264 PRO A O 1
ATOM 2056 N N . GLY A 1 265 ? 19.234 4.789 21.266 1 52.78 265 GLY A N 1
ATOM 2057 C CA . GLY A 1 265 ? 18.188 4.047 20.594 1 52.78 265 GLY A CA 1
ATOM 2058 C C . GLY A 1 265 ? 17.781 4.652 19.266 1 52.78 265 GLY A C 1
ATOM 2059 O O . GLY A 1 265 ? 18.469 5.543 18.75 1 52.78 265 GLY A O 1
ATOM 2060 N N . ARG A 1 266 ? 16.75 4.074 18.5 1 67.75 266 ARG A N 1
ATOM 2061 C CA . ARG A 1 266 ? 16 4.41 17.281 1 67.75 266 ARG A CA 1
ATOM 2062 C C . ARG A 1 266 ? 15.43 5.82 17.375 1 67.75 266 ARG A C 1
ATOM 2064 O O . ARG A 1 266 ? 15.18 6.328 18.469 1 67.75 266 ARG A O 1
ATOM 2071 N N . ILE A 1 267 ? 15.57 6.656 16.328 1 73 267 ILE A N 1
ATOM 2072 C CA . ILE A 1 267 ? 14.977 7.992 16.281 1 73 267 ILE A CA 1
ATOM 2073 C C . ILE A 1 267 ? 13.539 7.934 16.781 1 73 267 ILE A C 1
ATOM 2075 O O . ILE A 1 267 ? 12.883 6.891 16.688 1 73 267 ILE A O 1
ATOM 2079 N N . SER A 1 268 ? 13.023 8.938 17.391 1 64.56 268 SER A N 1
ATOM 2080 C CA . SER A 1 268 ? 11.711 9 18.031 1 64.56 268 SER A CA 1
ATOM 2081 C C . SER A 1 268 ? 10.594 8.875 17 1 64.56 268 SER A C 1
ATOM 2083 O O . SER A 1 268 ? 9.477 8.492 17.344 1 64.56 268 SER A O 1
ATOM 2085 N N . HIS A 1 269 ? 10.805 9.141 15.75 1 64.38 269 HIS A N 1
ATOM 2086 C CA . HIS A 1 269 ? 9.844 9.156 14.648 1 64.38 269 HIS A CA 1
ATOM 2087 C C . HIS A 1 269 ? 8.656 10.055 14.969 1 64.38 269 HIS A C 1
ATOM 2089 O O . HIS A 1 269 ? 7.543 9.812 14.5 1 64.38 269 HIS A O 1
ATOM 2095 N N . ALA A 1 270 ? 8.922 11.07 15.789 1 67.06 270 ALA A N 1
ATOM 2096 C CA . ALA A 1 270 ? 7.879 12.047 16.094 1 67.06 270 ALA A CA 1
ATOM 2097 C C . ALA A 1 270 ? 7.652 13 14.93 1 67.06 270 ALA A C 1
ATOM 2099 O O . ALA A 1 270 ? 8.516 13.133 14.055 1 67.06 270 ALA A O 1
ATOM 2100 N N . GLY A 1 271 ? 6.531 13.469 14.898 1 75.94 271 GLY A N 1
ATOM 2101 C CA . GLY A 1 271 ? 6.254 14.555 13.969 1 75.94 271 GLY A CA 1
ATOM 2102 C C . GLY A 1 271 ? 5.926 14.07 12.57 1 75.94 271 GLY A C 1
ATOM 2103 O O . GLY A 1 271 ? 5.414 12.969 12.391 1 75.94 271 GLY A O 1
ATOM 2104 N N . ASP A 1 272 ? 6.148 14.938 11.648 1 87.56 272 ASP A N 1
ATOM 2105 C CA . ASP A 1 272 ? 5.754 14.727 10.258 1 87.56 272 ASP A CA 1
ATOM 2106 C C . ASP A 1 272 ? 6.754 13.836 9.531 1 87.56 272 ASP A C 1
ATOM 2108 O O . ASP A 1 272 ? 7.875 14.258 9.242 1 87.56 272 ASP A O 1
ATOM 2112 N N 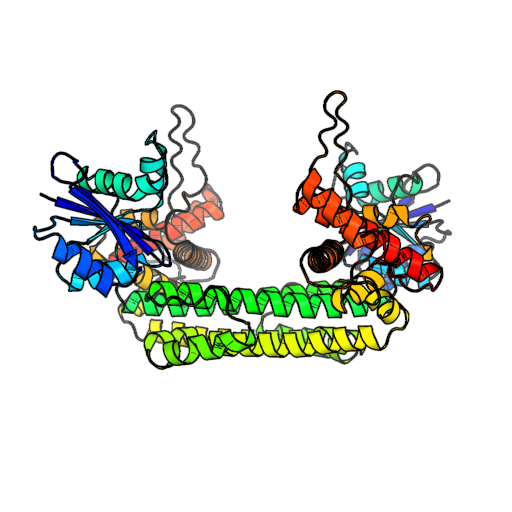. ALA A 1 273 ? 6.375 12.688 9.227 1 90.12 273 ALA A N 1
ATOM 2113 C CA . ALA A 1 273 ? 7.254 11.688 8.625 1 90.12 273 ALA A CA 1
ATOM 2114 C C . ALA A 1 273 ? 7.723 12.141 7.242 1 90.12 273 ALA A C 1
ATOM 2116 O O . ALA A 1 273 ? 8.852 11.844 6.84 1 90.12 273 ALA A O 1
ATOM 2117 N N . ASP A 1 274 ? 6.949 12.859 6.578 1 92.44 274 ASP A N 1
ATOM 2118 C CA . ASP A 1 274 ? 7.312 13.289 5.234 1 92.44 274 ASP A CA 1
ATOM 2119 C C . ASP A 1 274 ? 8.406 14.359 5.277 1 92.44 274 ASP A C 1
ATOM 2121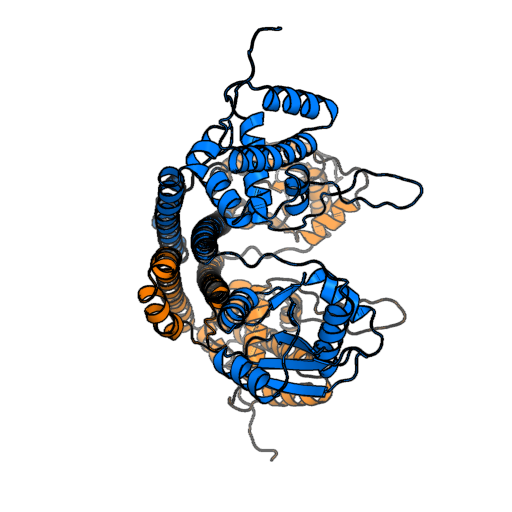 O O . ASP A 1 274 ? 9.328 14.344 4.465 1 92.44 274 ASP A O 1
ATOM 2125 N N . VAL A 1 275 ? 8.281 15.227 6.211 1 95.31 275 VAL A N 1
ATOM 2126 C CA . VAL A 1 275 ? 9.297 16.266 6.367 1 95.31 275 VAL A CA 1
ATOM 2127 C C . VAL A 1 275 ? 10.609 15.625 6.824 1 95.31 275 VAL A C 1
ATOM 2129 O O . VAL A 1 275 ? 11.688 15.969 6.328 1 95.31 275 VAL A O 1
ATOM 2132 N N . ARG A 1 276 ? 10.516 14.727 7.758 1 95 276 ARG A N 1
ATOM 2133 C CA . ARG A 1 276 ? 11.695 13.992 8.211 1 95 276 ARG A CA 1
ATOM 2134 C C . ARG A 1 276 ? 12.383 13.297 7.039 1 95 276 ARG A C 1
ATOM 2136 O O . ARG A 1 276 ? 13.609 13.367 6.91 1 95 276 ARG A O 1
ATOM 2143 N N . ALA A 1 277 ? 11.586 12.703 6.227 1 95.5 277 ALA A N 1
ATOM 2144 C CA . ALA A 1 277 ? 12.125 12.016 5.055 1 95.5 277 ALA A CA 1
ATOM 2145 C C . ALA A 1 277 ? 12.789 13 4.098 1 95.5 277 ALA A C 1
ATOM 2147 O O . ALA A 1 277 ? 13.836 12.703 3.521 1 95.5 277 ALA A O 1
ATOM 2148 N N . ALA A 1 278 ? 12.172 14.109 3.887 1 96.94 278 ALA A N 1
ATOM 2149 C CA . ALA A 1 278 ? 12.734 15.125 3 1 96.94 278 ALA A CA 1
ATOM 2150 C C . ALA A 1 278 ? 14.062 15.641 3.531 1 96.94 278 ALA A C 1
ATOM 2152 O O . ALA A 1 278 ? 15.023 15.797 2.771 1 96.94 278 ALA A O 1
ATOM 2153 N N . LEU A 1 279 ? 14.125 15.891 4.84 1 97.31 279 LEU A N 1
ATOM 2154 C CA . LEU A 1 279 ? 15.359 16.359 5.465 1 97.31 279 LEU A CA 1
ATOM 2155 C C . LEU A 1 279 ? 16.438 15.297 5.395 1 97.31 279 LEU A C 1
ATOM 2157 O O . LEU A 1 279 ? 17.609 15.609 5.133 1 97.31 279 LEU A O 1
ATOM 2161 N N . TYR A 1 280 ? 16.078 14.109 5.621 1 96.56 280 TYR A N 1
ATOM 2162 C CA . TYR A 1 280 ? 17 12.984 5.496 1 96.56 280 TYR A CA 1
ATOM 2163 C C . TYR A 1 280 ? 17.562 12.906 4.082 1 96.56 280 TYR A C 1
ATOM 2165 O O . TYR A 1 280 ? 18.781 12.719 3.902 1 96.56 280 TYR A O 1
ATOM 2173 N N . ALA A 1 281 ? 16.703 13.023 3.143 1 96.44 281 ALA A N 1
ATOM 2174 C CA . ALA A 1 281 ? 17.125 12.969 1.745 1 96.44 281 ALA A CA 1
ATOM 2175 C C . ALA A 1 281 ? 18.094 14.102 1.422 1 96.44 281 ALA A C 1
ATOM 2177 O O . ALA A 1 281 ? 19.078 13.906 0.699 1 96.44 281 ALA A O 1
ATOM 2178 N N . ALA A 1 282 ? 17.781 15.211 1.873 1 96.88 282 ALA A N 1
ATOM 2179 C CA . ALA A 1 282 ? 18.672 16.344 1.672 1 96.88 282 ALA A CA 1
ATOM 2180 C C . ALA A 1 282 ? 20.047 16.094 2.291 1 96.88 282 ALA A C 1
ATOM 2182 O O . ALA A 1 282 ? 21.078 16.359 1.666 1 96.88 282 ALA A O 1
ATOM 2183 N N . ALA A 1 283 ? 20.031 15.609 3.514 1 96.62 283 ALA A N 1
ATOM 2184 C CA . ALA A 1 283 ? 21.266 15.281 4.195 1 96.62 283 ALA A CA 1
ATOM 2185 C C . ALA A 1 283 ? 22.047 14.219 3.426 1 96.62 283 ALA A C 1
ATOM 2187 O O . ALA A 1 283 ? 23.266 14.328 3.27 1 96.62 283 ALA A O 1
ATOM 2188 N N . ASN A 1 284 ? 21.359 13.227 2.994 1 95.94 284 ASN A N 1
ATOM 2189 C CA . ASN A 1 284 ? 21.984 12.172 2.197 1 95.94 284 ASN A CA 1
ATOM 2190 C C . ASN A 1 284 ? 22.609 12.734 0.923 1 95.94 284 ASN A C 1
ATOM 2192 O O . ASN A 1 284 ? 23.719 12.359 0.563 1 95.94 284 ASN A O 1
ATOM 2196 N N . ALA A 1 285 ? 21.875 13.531 0.242 1 95.06 285 ALA A N 1
ATOM 2197 C CA . ALA A 1 285 ? 22.406 14.164 -0.969 1 95.06 285 ALA A CA 1
ATOM 2198 C C . ALA A 1 285 ? 23.656 14.984 -0.664 1 95.06 285 ALA A C 1
ATOM 2200 O O . ALA A 1 285 ? 24.641 14.93 -1.403 1 95.06 285 ALA A O 1
ATOM 2201 N N . MET A 1 286 ? 23.641 15.719 0.379 1 93.56 286 MET A N 1
ATOM 2202 C CA . MET A 1 286 ? 24.766 16.562 0.769 1 93.56 286 MET A CA 1
ATOM 2203 C C . MET A 1 286 ? 26.016 15.719 0.994 1 93.56 286 MET A C 1
ATOM 2205 O O . MET A 1 286 ? 27.109 16.062 0.529 1 93.56 286 MET A O 1
ATOM 2209 N N . LEU A 1 287 ? 25.844 14.578 1.595 1 93.12 287 LEU A N 1
ATOM 2210 C CA . LEU A 1 287 ? 26.984 13.781 2.012 1 93.12 287 LEU A CA 1
ATOM 2211 C C . LEU A 1 287 ? 27.453 12.875 0.878 1 93.12 287 LEU A C 1
ATOM 2213 O O . LEU A 1 287 ? 28.641 12.57 0.777 1 93.12 287 LEU A O 1
ATOM 2217 N N . MET A 1 288 ? 26.531 12.438 0.058 1 90.56 288 MET A N 1
ATOM 2218 C CA . MET A 1 288 ? 26.875 11.375 -0.887 1 90.56 288 MET A CA 1
ATOM 2219 C C . MET A 1 288 ? 27.156 11.953 -2.271 1 90.56 288 MET A C 1
ATOM 2221 O O . MET A 1 288 ? 27.812 11.312 -3.092 1 90.56 288 MET A O 1
ATOM 2225 N N . ARG A 1 289 ? 26.594 13.062 -2.531 1 83.75 289 ARG A N 1
ATOM 2226 C CA . ARG A 1 289 ? 26.797 13.609 -3.869 1 83.75 289 ARG A CA 1
ATOM 2227 C C . ARG A 1 289 ? 27.969 14.586 -3.889 1 83.75 289 ARG A C 1
ATOM 2229 O O . ARG A 1 289 ? 28.453 15.008 -2.836 1 83.75 289 ARG A O 1
ATOM 2236 N N . SER A 1 290 ? 28.531 14.734 -5.098 1 75.25 290 SER A N 1
ATOM 2237 C CA . SER A 1 290 ? 29.625 15.688 -5.293 1 75.25 290 SER A CA 1
ATOM 2238 C C . SER A 1 290 ? 29.109 17.125 -5.289 1 75.25 290 SER A C 1
ATOM 2240 O O . SER A 1 290 ? 28.734 17.656 -6.336 1 75.25 290 SER A O 1
ATOM 2242 N N . ILE A 1 291 ? 28.875 17.516 -4.156 1 72.31 291 ILE A N 1
ATOM 2243 C CA . ILE A 1 291 ? 28.375 18.875 -3.992 1 72.31 291 ILE A CA 1
ATOM 2244 C C . ILE A 1 291 ? 29.422 19.75 -3.311 1 72.31 291 ILE A C 1
ATOM 2246 O O . ILE A 1 291 ? 30.484 19.25 -2.924 1 72.31 291 ILE A O 1
ATOM 2250 N N . ALA A 1 292 ? 29.188 21.016 -3.295 1 74.69 292 ALA A N 1
ATOM 2251 C CA . ALA A 1 292 ? 30.125 21.984 -2.748 1 74.69 292 ALA A CA 1
ATOM 2252 C C . ALA A 1 292 ? 30.469 21.656 -1.297 1 74.69 292 ALA A C 1
ATOM 2254 O O . ALA A 1 292 ? 29.594 21.266 -0.522 1 74.69 292 ALA A O 1
ATOM 2255 N N . TRP A 1 293 ? 31.734 21.703 -1.039 1 79.12 293 TRP A N 1
ATOM 2256 C CA . TRP A 1 293 ? 32.219 21.453 0.312 1 79.12 293 TRP A CA 1
ATOM 2257 C C . TRP A 1 293 ? 31.75 22.531 1.274 1 79.12 293 TRP A C 1
ATOM 2259 O O . TRP A 1 293 ? 31.672 23.719 0.901 1 79.12 293 TRP A O 1
ATOM 2269 N N . SER A 1 294 ? 31.312 22.188 2.441 1 85.81 294 SER A N 1
ATOM 2270 C CA . SER A 1 294 ? 30.875 23.094 3.492 1 85.81 294 SER A CA 1
ATOM 2271 C C . SER A 1 294 ? 31.266 22.578 4.871 1 85.81 294 SER A C 1
ATOM 2273 O O . SER A 1 294 ? 31.672 21.422 5.016 1 85.81 294 SER A O 1
ATOM 2275 N N . LYS A 1 295 ? 31.219 23.484 5.797 1 88.12 295 LYS A N 1
ATOM 2276 C CA . LYS A 1 295 ? 31.5 23.078 7.172 1 88.12 295 LYS A CA 1
ATOM 2277 C C . LYS A 1 295 ? 30.562 21.969 7.625 1 88.12 295 LYS A C 1
ATOM 2279 O O . LYS A 1 295 ? 30.984 21.031 8.312 1 88.12 295 LYS A O 1
ATOM 2284 N N . LEU A 1 296 ? 29.344 22.109 7.16 1 90.75 296 LEU A N 1
ATOM 2285 C CA . LEU A 1 296 ? 28.344 21.109 7.547 1 90.75 296 LEU A CA 1
ATOM 2286 C C . LEU A 1 296 ? 28.656 19.766 6.906 1 90.75 296 LEU A C 1
ATOM 2288 O O . LEU A 1 296 ? 28.562 18.734 7.566 1 90.75 296 LEU A O 1
ATOM 2292 N N . LYS A 1 297 ? 28.938 19.75 5.676 1 92.06 297 LYS A N 1
ATOM 2293 C CA . LYS A 1 297 ? 29.312 18.5 5.004 1 92.06 297 LYS A CA 1
ATOM 2294 C C . LYS A 1 297 ? 30.547 17.875 5.648 1 92.06 297 LYS A C 1
ATOM 2296 O O . LYS A 1 297 ? 30.594 16.656 5.867 1 92.06 297 LYS A O 1
ATOM 2301 N N . ALA A 1 298 ? 31.594 18.75 5.922 1 92.12 298 ALA A N 1
ATOM 2302 C CA . ALA A 1 298 ? 32.812 18.266 6.559 1 92.12 298 ALA A CA 1
ATOM 2303 C C . ALA A 1 298 ? 32.5 17.578 7.891 1 92.12 298 ALA A C 1
ATOM 2305 O O . ALA A 1 298 ? 33.031 16.5 8.172 1 92.12 298 ALA A O 1
ATOM 2306 N N . TRP A 1 299 ? 31.766 18.25 8.594 1 93.56 299 TRP A N 1
ATOM 2307 C CA . TRP A 1 299 ? 31.359 17.703 9.883 1 93.56 299 TRP A CA 1
ATOM 2308 C C . TRP A 1 299 ? 30.625 16.375 9.703 1 93.56 299 TRP A C 1
ATOM 2310 O O . TRP A 1 299 ? 30.906 15.406 10.406 1 93.56 299 TRP A O 1
ATOM 2320 N N . GLY A 1 300 ? 29.656 16.297 8.773 1 94.31 300 GLY A N 1
ATOM 2321 C CA . GLY A 1 300 ? 28.922 15.07 8.492 1 94.31 300 GLY A CA 1
ATOM 2322 C C . GLY A 1 300 ? 29.812 13.922 8.055 1 94.31 300 GLY A C 1
ATOM 2323 O O . GLY A 1 300 ? 29.609 12.781 8.484 1 94.31 300 GLY A O 1
ATOM 2324 N N . MET A 1 301 ? 30.75 14.25 7.266 1 94.75 301 MET A N 1
ATOM 2325 C CA . MET A 1 301 ? 31.688 13.234 6.777 1 94.75 301 MET A CA 1
ATOM 2326 C C . MET A 1 301 ? 32.531 12.672 7.918 1 94.75 301 MET A C 1
ATOM 2328 O O . MET A 1 301 ? 32.781 11.469 7.965 1 94.75 301 MET A O 1
ATOM 2332 N N . ARG A 1 302 ? 32.938 13.531 8.75 1 95.25 302 ARG A N 1
ATOM 2333 C CA . ARG A 1 302 ? 33.688 13.07 9.93 1 95.25 302 ARG A CA 1
ATOM 2334 C C . ARG A 1 302 ? 32.812 12.156 10.789 1 95.25 302 ARG A C 1
ATOM 2336 O O . ARG A 1 302 ? 33.312 11.125 11.266 1 95.25 302 ARG A O 1
ATOM 2343 N N . LEU A 1 303 ? 31.594 12.539 10.93 1 94.88 303 LEU A N 1
ATOM 2344 C CA . LEU A 1 303 ? 30.672 11.742 11.727 1 94.88 303 LEU A CA 1
ATOM 2345 C C . LEU A 1 303 ? 30.422 10.383 11.07 1 94.88 303 LEU A C 1
ATOM 2347 O O . LEU A 1 303 ? 30.297 9.367 11.758 1 94.88 303 LEU A O 1
ATOM 2351 N N . MET A 1 304 ? 30.312 10.414 9.766 1 94.5 304 MET A N 1
ATOM 2352 C CA . MET A 1 304 ? 30.094 9.18 9.016 1 94.5 304 MET A CA 1
ATOM 2353 C C . MET A 1 304 ? 31.234 8.195 9.242 1 94.5 304 MET A C 1
ATOM 2355 O O . MET A 1 304 ? 31 7 9.422 1 94.5 304 MET A O 1
ATOM 2359 N N . LYS A 1 305 ? 32.438 8.641 9.242 1 95.44 305 LYS A N 1
ATOM 2360 C CA . LYS A 1 305 ? 33.594 7.809 9.492 1 95.44 305 LYS A CA 1
ATOM 2361 C C . LYS A 1 305 ? 33.594 7.277 10.922 1 95.44 305 LYS A C 1
ATOM 2363 O O . LYS A 1 305 ? 33.938 6.117 11.156 1 95.44 305 LYS A O 1
ATOM 2368 N N . ALA A 1 306 ? 33.125 8.086 11.781 1 95.25 306 ALA A N 1
ATOM 2369 C CA . ALA A 1 306 ? 33.219 7.766 13.203 1 95.25 306 ALA A CA 1
ATOM 2370 C C . ALA A 1 306 ? 32.062 6.891 13.648 1 95.25 306 ALA A C 1
ATOM 2372 O O . ALA A 1 306 ? 32.219 5.988 14.477 1 95.25 306 ALA A O 1
ATOM 2373 N N . LYS A 1 307 ? 30.922 7.191 13.227 1 93.88 307 LYS A N 1
ATOM 2374 C CA . LYS A 1 307 ? 29.734 6.602 13.844 1 93.88 307 LYS A CA 1
ATOM 2375 C C . LYS A 1 307 ? 28.906 5.832 12.812 1 93.88 307 LYS A C 1
ATOM 2377 O O . LYS A 1 307 ? 27.938 5.156 13.164 1 93.88 307 LYS A O 1
ATOM 2382 N N . GLY A 1 308 ? 29.25 5.969 11.555 1 93.62 308 GLY A N 1
ATOM 2383 C CA . GLY A 1 308 ? 28.516 5.25 10.523 1 93.62 308 GLY A CA 1
ATOM 2384 C C . GLY A 1 308 ? 27.609 6.148 9.703 1 93.62 308 GLY A C 1
ATOM 2385 O O . GLY A 1 308 ? 27.219 7.223 10.156 1 93.62 308 GLY A O 1
ATOM 2386 N N . ARG A 1 309 ? 27.219 5.723 8.555 1 94 309 ARG A N 1
ATOM 2387 C CA . ARG A 1 309 ? 26.516 6.5 7.531 1 94 309 ARG A CA 1
ATOM 2388 C C . ARG A 1 309 ? 25.141 6.93 8.016 1 94 309 ARG A C 1
ATOM 2390 O O . ARG A 1 309 ? 24.797 8.117 7.965 1 94 309 ARG A O 1
ATOM 2397 N N . ARG A 1 310 ? 24.359 5.992 8.523 1 93.19 310 ARG A N 1
ATOM 2398 C CA . ARG A 1 310 ? 22.984 6.27 8.898 1 93.19 310 ARG A CA 1
ATOM 2399 C C . ARG A 1 310 ? 22.906 7.328 9.992 1 93.19 310 ARG A C 1
ATOM 2401 O O . ARG A 1 310 ? 22.109 8.266 9.906 1 93.19 310 ARG A O 1
ATOM 2408 N N . ARG A 1 311 ? 23.703 7.156 10.977 1 93.12 311 ARG A N 1
ATOM 2409 C CA . ARG A 1 311 ? 23.719 8.109 12.078 1 93.12 311 ARG A CA 1
ATOM 2410 C C . ARG A 1 311 ? 24.172 9.484 11.609 1 93.12 311 ARG A C 1
ATOM 2412 O O . ARG A 1 311 ? 23.641 10.508 12.047 1 93.12 311 ARG A O 1
ATOM 2419 N N . ALA A 1 312 ? 25.125 9.5 10.75 1 95.38 312 ALA A N 1
ATOM 2420 C CA . ALA A 1 312 ? 25.625 10.766 10.219 1 95.38 312 ALA A CA 1
ATOM 2421 C C . ALA A 1 312 ? 24.547 11.5 9.43 1 95.38 312 ALA A C 1
ATOM 2423 O O . ALA A 1 312 ? 24.375 12.711 9.586 1 95.38 312 ALA A O 1
ATOM 2424 N N . ILE A 1 313 ? 23.828 10.766 8.664 1 96.38 313 ILE A N 1
ATOM 2425 C CA . ILE A 1 313 ? 22.797 11.375 7.84 1 96.38 313 ILE A CA 1
ATOM 2426 C C . ILE A 1 313 ? 21.703 11.969 8.734 1 96.38 313 ILE A C 1
ATOM 2428 O O . ILE A 1 313 ? 21.234 13.086 8.5 1 96.38 313 ILE A O 1
ATOM 2432 N N . VAL A 1 314 ? 21.312 11.219 9.734 1 95.19 314 VAL A N 1
ATOM 2433 C CA . VAL A 1 314 ? 20.281 11.695 10.641 1 95.19 314 VAL A CA 1
ATOM 2434 C C . VAL A 1 314 ? 20.75 12.961 11.359 1 95.19 314 VAL A C 1
ATOM 2436 O O . VAL A 1 314 ? 20 13.922 11.492 1 95.19 314 VAL A O 1
ATOM 2439 N N . ALA A 1 315 ? 22 12.938 11.82 1 95.44 315 ALA A N 1
ATOM 2440 C CA . ALA A 1 315 ? 22.562 14.086 12.516 1 95.44 315 ALA A CA 1
ATOM 2441 C C . ALA A 1 315 ? 22.609 15.312 11.609 1 95.44 315 ALA A C 1
ATOM 2443 O O . ALA A 1 315 ? 22.281 16.422 12.039 1 95.44 315 ALA A O 1
ATOM 2444 N N . VAL A 1 316 ? 23 15.117 10.398 1 95.75 316 VAL A N 1
ATOM 2445 C CA . VAL A 1 316 ? 23.062 16.219 9.438 1 95.75 316 VAL A CA 1
ATOM 2446 C C . VAL A 1 316 ? 21.656 16.719 9.141 1 95.75 316 VAL A C 1
ATOM 2448 O O . VAL A 1 316 ? 21.422 17.922 9.016 1 95.75 316 VAL A O 1
ATOM 2451 N N . ALA A 1 317 ? 20.719 15.773 9.008 1 96.94 317 ALA A N 1
ATOM 2452 C CA . ALA A 1 317 ? 19.312 16.141 8.781 1 96.94 317 ALA A CA 1
ATOM 2453 C C . ALA A 1 317 ? 18.797 17.047 9.906 1 96.94 317 ALA A C 1
ATOM 2455 O O . ALA A 1 317 ? 18.109 18.031 9.656 1 96.94 317 ALA A O 1
ATOM 2456 N N . ARG A 1 318 ? 19.156 16.688 11.102 1 95.62 318 ARG A N 1
ATOM 2457 C CA . ARG A 1 318 ? 18.766 17.484 12.258 1 95.62 318 ARG A CA 1
ATOM 2458 C C . ARG A 1 318 ? 19.359 18.891 12.18 1 95.62 318 ARG A C 1
ATOM 2460 O O . ARG A 1 318 ? 18.656 19.891 12.406 1 95.62 318 ARG A O 1
ATOM 2467 N N . LYS A 1 319 ? 20.594 18.984 11.891 1 95.56 319 LYS A N 1
ATOM 2468 C CA . LYS A 1 319 ? 21.266 20.281 11.773 1 95.56 319 LYS A CA 1
ATOM 2469 C C . LYS A 1 319 ? 20.672 21.109 10.633 1 95.56 319 LYS A C 1
ATOM 2471 O O . LYS A 1 319 ? 20.594 22.328 10.727 1 95.56 319 LYS A O 1
ATOM 2476 N N . LEU A 1 320 ? 20.312 20.391 9.578 1 96.62 320 LEU A N 1
ATOM 2477 C CA . LEU A 1 320 ? 19.656 21.078 8.469 1 96.62 320 LEU A CA 1
ATOM 2478 C C . LEU A 1 320 ? 18.359 21.734 8.914 1 96.62 320 LEU A C 1
ATOM 2480 O O . LEU A 1 320 ? 18.062 22.875 8.539 1 96.62 320 LEU A O 1
ATOM 2484 N N . ALA A 1 321 ? 17.578 21.016 9.727 1 97.38 321 ALA A N 1
ATOM 2485 C CA . ALA A 1 321 ? 16.328 21.578 10.242 1 97.38 321 ALA A CA 1
ATOM 2486 C C . ALA A 1 321 ? 16.594 22.844 11.039 1 97.38 321 ALA A C 1
ATOM 2488 O O . ALA A 1 321 ? 15.891 23.844 10.867 1 97.38 321 ALA A O 1
ATOM 2489 N N . VAL A 1 322 ? 17.594 22.781 11.867 1 96.94 322 VAL A N 1
ATOM 2490 C CA . VAL A 1 322 ? 17.969 23.922 12.688 1 96.94 322 VAL A CA 1
ATOM 2491 C C . VAL A 1 322 ? 18.422 25.078 11.797 1 96.94 322 VAL A C 1
ATOM 2493 O O . VAL A 1 322 ? 17.984 26.219 11.969 1 96.94 322 VAL A O 1
ATOM 2496 N N . LEU A 1 323 ? 19.234 24.75 10.875 1 96.56 323 LEU A N 1
ATOM 2497 C CA . LEU A 1 323 ? 19.812 25.734 9.977 1 96.56 323 LEU A CA 1
ATOM 2498 C C . LEU A 1 323 ? 18.734 26.422 9.148 1 96.56 323 LEU A C 1
ATOM 2500 O O . LEU A 1 323 ? 18.703 27.656 9.055 1 96.56 323 LEU A O 1
ATOM 2504 N N . LEU A 1 324 ? 17.859 25.672 8.555 1 98 324 LEU A N 1
ATOM 2505 C CA . LEU A 1 324 ? 16.797 26.219 7.73 1 98 324 LEU A CA 1
ATOM 2506 C C . LEU A 1 324 ? 15.883 27.141 8.555 1 98 324 LEU A C 1
ATOM 2508 O O . LEU A 1 324 ? 15.484 28.203 8.086 1 98 324 LEU A O 1
ATOM 2512 N N . HIS A 1 325 ? 15.586 26.703 9.734 1 98.25 325 HIS A N 1
ATOM 2513 C CA . HIS A 1 325 ? 14.742 27.516 10.602 1 98.25 325 HIS A CA 1
ATOM 2514 C C . HIS A 1 325 ? 15.414 28.844 10.938 1 98.25 325 HIS A C 1
ATOM 2516 O O . HIS A 1 325 ? 14.766 29.891 10.891 1 98.25 325 HIS A O 1
ATOM 2522 N N . ARG A 1 326 ? 16.688 28.797 11.25 1 96.75 326 ARG A N 1
ATOM 2523 C CA . ARG A 1 326 ? 17.438 30.016 11.555 1 96.75 326 ARG A CA 1
ATOM 2524 C C . ARG A 1 326 ? 17.484 30.953 10.359 1 96.75 326 ARG A C 1
ATOM 2526 O O . ARG A 1 326 ? 17.266 32.156 10.5 1 96.75 326 ARG A O 1
ATOM 2533 N N . MET A 1 327 ? 17.734 30.359 9.258 1 97 327 MET A N 1
ATOM 2534 C CA . MET A 1 327 ? 17.766 31.156 8.023 1 97 327 MET A CA 1
ATOM 2535 C C . MET A 1 327 ? 16.422 31.828 7.773 1 97 327 MET A C 1
ATOM 2537 O O . MET A 1 327 ? 16.375 32.969 7.285 1 97 327 MET A O 1
ATOM 2541 N N . TRP A 1 328 ? 15.367 31.109 8.055 1 97.44 328 TRP A N 1
ATOM 2542 C CA . TRP A 1 328 ? 14.023 31.656 7.883 1 97.44 328 TRP A CA 1
ATOM 2543 C C . TRP A 1 328 ? 13.789 32.844 8.828 1 97.44 328 TRP A C 1
ATOM 2545 O O . TRP A 1 328 ? 13.281 33.875 8.414 1 97.44 328 TRP A O 1
ATOM 2555 N N . LEU A 1 329 ? 14.188 32.75 10.055 1 96.62 329 LEU A N 1
ATOM 2556 C CA . LEU A 1 329 ? 13.945 33.75 11.086 1 96.62 329 LEU A CA 1
ATOM 2557 C C . LEU A 1 329 ? 14.758 35 10.812 1 96.62 329 LEU A C 1
ATOM 2559 O O . LEU A 1 329 ? 14.242 36.125 10.945 1 96.62 329 LEU A O 1
ATOM 2563 N N . ASP A 1 330 ? 15.977 34.812 10.422 1 94.12 330 ASP A N 1
ATOM 2564 C CA . ASP A 1 330 ? 16.844 36 10.367 1 94.12 330 ASP A CA 1
ATOM 2565 C C . ASP A 1 330 ? 17.078 36.438 8.922 1 94.12 330 ASP A C 1
ATOM 2567 O O . ASP A 1 330 ? 17.719 37.469 8.68 1 94.12 330 ASP A O 1
ATOM 2571 N N . GLY A 1 331 ? 16.625 35.719 7.961 1 94.12 331 GLY A N 1
ATOM 2572 C CA . GLY A 1 331 ? 16.719 36.094 6.562 1 94.12 331 GLY A CA 1
ATOM 2573 C C . GLY A 1 331 ? 18.109 35.906 5.988 1 94.12 331 GLY A C 1
ATOM 2574 O O . GLY A 1 331 ? 18.406 36.438 4.914 1 94.12 331 GLY A O 1
ATOM 2575 N N . SER A 1 332 ? 18.922 35.156 6.66 1 92.81 332 SER A N 1
ATOM 2576 C CA . SER A 1 332 ? 20.297 34.969 6.219 1 92.81 332 SER A CA 1
ATOM 2577 C C . SER A 1 332 ? 20.391 33.906 5.125 1 92.81 332 SER A C 1
ATOM 2579 O O . SER A 1 332 ? 19.469 33.094 4.969 1 92.81 332 SER A O 1
ATOM 2581 N N . ASP A 1 333 ? 21.484 33.969 4.383 1 92.5 333 ASP A N 1
ATOM 2582 C CA . ASP A 1 333 ? 21.797 32.938 3.383 1 92.5 333 ASP A CA 1
ATOM 2583 C C . ASP A 1 333 ? 22.844 31.953 3.912 1 92.5 333 ASP A C 1
ATOM 2585 O O . ASP A 1 333 ? 23.531 32.25 4.891 1 92.5 333 ASP A O 1
ATOM 2589 N N . PHE A 1 334 ? 22.812 30.875 3.27 1 90.94 334 PHE A N 1
ATOM 2590 C CA . PHE A 1 334 ? 23.766 29.859 3.652 1 90.94 334 PHE A CA 1
ATOM 2591 C C . PHE A 1 334 ? 25.188 30.297 3.322 1 90.94 334 PHE A C 1
ATOM 2593 O O . PHE A 1 334 ? 25.453 30.812 2.227 1 90.94 334 PHE A O 1
ATOM 2600 N N . ARG A 1 335 ? 26.109 30.156 4.262 1 83.44 335 ARG A N 1
ATOM 2601 C CA . ARG A 1 335 ? 27.516 30.484 4.074 1 83.44 335 ARG A CA 1
ATOM 2602 C C . ARG A 1 335 ? 28.359 29.234 3.92 1 83.44 335 ARG A C 1
ATOM 2604 O O . ARG A 1 335 ? 28.438 28.406 4.84 1 83.44 335 ARG A O 1
ATOM 2611 N N . HIS A 1 336 ? 28.938 28.969 2.703 1 77.25 336 HIS A N 1
ATOM 2612 C CA . HIS A 1 336 ? 29.719 27.781 2.408 1 77.25 336 HIS A CA 1
ATOM 2613 C C . HIS A 1 336 ? 31.047 27.797 3.166 1 77.25 336 HIS A C 1
ATOM 2615 O O . HIS A 1 336 ? 31.641 28.844 3.369 1 77.25 336 HIS A O 1
ATOM 2621 N N . GLY A 1 337 ? 31.406 28 4.297 1 61.56 337 GLY A N 1
ATOM 2622 C CA . GLY A 1 337 ? 32.688 28.094 4.965 1 61.56 337 GLY A CA 1
ATOM 2623 C C . GLY A 1 337 ? 33.875 27.922 4.02 1 61.56 337 GLY A C 1
ATOM 2624 O O . GLY A 1 337 ? 33.719 27.375 2.926 1 61.56 337 GLY A O 1
ATOM 2625 N N . SER A 1 338 ? 35 28.672 4.168 1 50 338 SER A N 1
ATOM 2626 C CA . SER A 1 338 ? 36.281 28.656 3.447 1 50 338 SER A CA 1
ATOM 2627 C C . SER A 1 338 ? 36.906 27.266 3.451 1 50 338 SER A C 1
ATOM 2629 O O . SER A 1 338 ? 36.75 26.516 4.418 1 50 338 SER A O 1
ATOM 2631 N N . GLU A 1 339 ? 37.312 26.516 2.236 1 39.91 339 GLU A N 1
ATOM 2632 C CA . GLU A 1 339 ? 38 25.297 1.824 1 39.91 339 GLU A CA 1
ATOM 2633 C C . GLU A 1 339 ? 39.188 24.984 2.73 1 39.91 339 GLU A C 1
ATOM 2635 O O . GLU A 1 339 ? 39.469 23.812 3.027 1 39.91 339 GLU A O 1
ATOM 2640 N N . ALA A 1 340 ? 40.469 25.922 2.713 1 36.59 340 ALA A N 1
ATOM 2641 C CA . ALA A 1 340 ? 41.906 25.609 2.588 1 36.59 340 ALA A CA 1
ATOM 2642 C C . ALA A 1 340 ? 42.438 24.922 3.842 1 36.59 340 ALA A C 1
ATOM 2644 O O . ALA A 1 340 ? 43.656 24.844 4.047 1 36.59 340 ALA A O 1
ATOM 2645 N N . ALA A 1 341 ? 41.812 24.797 5.039 1 32.94 341 ALA A N 1
ATOM 2646 C CA . ALA A 1 341 ? 42.906 24.312 5.855 1 32.94 341 ALA A CA 1
ATOM 2647 C C . ALA A 1 341 ? 43.25 22.859 5.523 1 32.94 341 ALA A C 1
ATOM 2649 O O . ALA A 1 341 ? 42.656 21.938 6.102 1 32.94 341 ALA A O 1
ATOM 2650 N N . ALA A 1 342 ? 43.156 22.344 4.242 1 25.67 342 ALA A N 1
ATOM 2651 C CA . ALA A 1 342 ? 43.938 21.125 4.25 1 25.67 342 ALA A CA 1
ATOM 2652 C C . ALA A 1 342 ? 45.438 21.438 4.281 1 25.67 342 ALA A C 1
ATOM 2654 O O . ALA A 1 342 ? 45.875 22.391 3.637 1 25.67 342 ALA A O 1
ATOM 2655 N N . MET B 1 1 ? 22.844 -42.625 -9.68 1 92.62 1 MET B N 1
ATOM 2656 C CA . MET B 1 1 ? 21.812 -41.656 -9.977 1 92.62 1 MET B CA 1
ATOM 2657 C C . MET B 1 1 ? 22.25 -40.25 -9.523 1 92.62 1 MET B C 1
ATOM 2659 O O . MET B 1 1 ? 22.922 -40.125 -8.5 1 92.62 1 MET B O 1
ATOM 2663 N N . PHE B 1 2 ? 21.984 -39.25 -10.398 1 98.12 2 PHE B N 1
ATOM 2664 C CA . PHE B 1 2 ? 22.422 -37.906 -10.055 1 98.12 2 PHE B CA 1
ATOM 2665 C C . PHE B 1 2 ? 21.219 -37 -9.852 1 98.12 2 PHE B C 1
ATOM 2667 O O . PHE B 1 2 ? 20.203 -37.125 -10.547 1 98.12 2 PHE B O 1
ATOM 2674 N N . TYR B 1 3 ? 21.359 -36.188 -8.867 1 98.44 3 TYR B N 1
ATOM 2675 C CA . TYR B 1 3 ? 20.344 -35.156 -8.547 1 98.44 3 TYR B CA 1
ATOM 2676 C C . TYR B 1 3 ? 20.922 -33.75 -8.719 1 98.44 3 TYR B C 1
ATOM 2678 O O . TYR B 1 3 ? 21.984 -33.438 -8.188 1 98.44 3 TYR B O 1
ATOM 2686 N N . ALA B 1 4 ? 20.281 -33 -9.469 1 98.5 4 ALA B N 1
ATOM 2687 C CA . ALA B 1 4 ? 20.703 -31.609 -9.68 1 98.5 4 ALA B CA 1
ATOM 2688 C C . ALA B 1 4 ? 19.75 -30.641 -8.984 1 98.5 4 ALA B C 1
ATOM 2690 O O . ALA B 1 4 ? 18.547 -30.672 -9.203 1 98.5 4 ALA B O 1
ATOM 2691 N N . ALA B 1 5 ? 20.297 -29.828 -8.133 1 98 5 ALA B N 1
ATOM 2692 C CA . ALA B 1 5 ? 19.516 -28.797 -7.449 1 98 5 ALA B CA 1
ATOM 2693 C C . ALA B 1 5 ? 19.844 -27.406 -7.992 1 98 5 ALA B C 1
ATOM 2695 O O . ALA B 1 5 ? 21.016 -27.109 -8.281 1 98 5 ALA B O 1
ATOM 2696 N N . LEU B 1 6 ? 18.844 -26.641 -8.133 1 97.38 6 LEU B N 1
ATOM 2697 C CA . LEU B 1 6 ? 18.984 -25.281 -8.609 1 97.38 6 LEU B CA 1
ATOM 2698 C C . LEU B 1 6 ? 18.562 -24.281 -7.535 1 97.38 6 LEU B C 1
ATOM 2700 O O . LEU B 1 6 ? 17.406 -24.281 -7.109 1 97.38 6 LEU B O 1
ATOM 2704 N N . ASP B 1 7 ? 19.484 -23.516 -7.043 1 95.56 7 ASP B N 1
ATOM 2705 C CA . ASP B 1 7 ? 19.172 -22.344 -6.227 1 95.56 7 ASP B CA 1
ATOM 2706 C C . ASP B 1 7 ? 19.062 -21.094 -7.086 1 95.56 7 ASP B C 1
ATOM 2708 O O . ASP B 1 7 ? 20.078 -20.484 -7.441 1 95.56 7 ASP B O 1
ATOM 2712 N N . VAL B 1 8 ? 17.797 -20.688 -7.32 1 95.12 8 VAL B N 1
ATOM 2713 C CA . VAL B 1 8 ? 17.5 -19.734 -8.391 1 95.12 8 VAL B CA 1
ATOM 2714 C C . VAL B 1 8 ? 17.422 -18.328 -7.832 1 95.12 8 VAL B C 1
ATOM 2716 O O . VAL B 1 8 ? 16.625 -18.047 -6.926 1 95.12 8 VAL B O 1
ATOM 2719 N N . SER B 1 9 ? 18.25 -17.438 -8.281 1 92.06 9 SER B N 1
ATOM 2720 C CA . SER B 1 9 ? 18.141 -15.992 -8.062 1 92.06 9 SER B CA 1
ATOM 2721 C C . SER B 1 9 ? 17.812 -15.266 -9.359 1 92.06 9 SER B C 1
ATOM 2723 O O . SER B 1 9 ? 17.719 -15.891 -10.422 1 92.06 9 SER B O 1
ATOM 2725 N N . LEU B 1 10 ? 17.578 -14.023 -9.258 1 89.94 10 LEU B N 1
ATOM 2726 C CA . LEU B 1 10 ? 17.156 -13.258 -10.422 1 89.94 10 LEU B CA 1
ATOM 2727 C C . LEU B 1 10 ? 18.188 -13.312 -11.531 1 89.94 10 LEU B C 1
ATOM 2729 O O . LEU B 1 10 ? 17.844 -13.5 -12.703 1 89.94 10 LEU B O 1
ATOM 2733 N N . ARG B 1 11 ? 19.438 -13.242 -11.18 1 90 11 ARG B N 1
ATOM 2734 C CA . ARG B 1 11 ? 20.469 -13.086 -12.219 1 90 11 ARG B CA 1
ATOM 2735 C C . ARG B 1 11 ? 21.297 -14.352 -12.352 1 90 11 ARG B C 1
ATOM 2737 O O . ARG B 1 11 ? 21.984 -14.539 -13.359 1 90 11 ARG B O 1
ATOM 2744 N N . SER B 1 12 ? 21.266 -15.148 -11.344 1 94.25 12 SER B N 1
ATOM 2745 C CA . SER B 1 12 ? 22.125 -16.328 -11.391 1 94.25 12 SER B CA 1
ATOM 2746 C C . SER B 1 12 ? 21.453 -17.531 -10.742 1 94.25 12 SER B C 1
ATOM 2748 O O . SER B 1 12 ? 20.5 -17.359 -9.961 1 94.25 12 SER B O 1
ATOM 2750 N N . VAL B 1 13 ? 21.891 -18.688 -11.141 1 95.88 13 VAL B N 1
ATOM 2751 C CA . VAL B 1 13 ? 21.438 -19.953 -10.562 1 95.88 13 VAL B CA 1
ATOM 2752 C C . VAL B 1 13 ? 22.656 -20.75 -10.062 1 95.88 13 VAL B C 1
ATOM 2754 O O . VAL B 1 13 ? 23.578 -21.016 -10.828 1 95.88 13 VAL B O 1
ATOM 2757 N N . ALA B 1 14 ? 22.688 -21.031 -8.797 1 96.56 14 ALA B N 1
ATOM 2758 C CA . ALA B 1 14 ? 23.656 -21.969 -8.266 1 96.56 14 ALA B CA 1
ATOM 2759 C C . ALA B 1 14 ? 23.219 -23.422 -8.492 1 96.56 14 ALA B C 1
ATOM 2761 O O . ALA B 1 14 ? 22.109 -23.797 -8.102 1 96.56 14 ALA B O 1
ATOM 2762 N N . ILE B 1 15 ? 24.047 -24.203 -9.133 1 97.56 15 ILE B N 1
ATOM 2763 C CA . ILE B 1 15 ? 23.734 -25.578 -9.461 1 97.56 15 ILE B CA 1
ATOM 2764 C C . ILE B 1 15 ? 24.594 -26.516 -8.617 1 97.56 15 ILE B C 1
ATOM 2766 O O . ILE B 1 15 ? 25.812 -26.328 -8.516 1 97.56 15 ILE B O 1
ATOM 2770 N N . CYS B 1 16 ? 23.984 -27.438 -8.008 1 97.56 16 CYS B N 1
ATOM 2771 C CA . CYS B 1 16 ? 24.688 -28.5 -7.297 1 97.56 16 CYS B CA 1
ATOM 2772 C C . CYS B 1 16 ? 24.203 -29.875 -7.738 1 97.56 16 CYS B C 1
ATOM 2774 O O . CYS B 1 16 ? 23.016 -30.156 -7.664 1 97.56 16 CYS B O 1
ATOM 2776 N N . ILE B 1 17 ? 25.062 -30.672 -8.242 1 98.25 17 ILE B N 1
ATOM 2777 C CA . ILE B 1 17 ? 24.734 -32.062 -8.625 1 98.25 17 ILE B CA 1
ATOM 2778 C C . ILE B 1 17 ? 25.375 -33.031 -7.641 1 98.25 17 ILE B C 1
ATOM 2780 O O . ILE B 1 17 ? 26.578 -32.938 -7.379 1 98.25 17 ILE B O 1
ATOM 2784 N N . ILE B 1 18 ? 24.594 -33.875 -7.137 1 97.88 18 ILE B N 1
ATOM 2785 C CA . ILE B 1 18 ? 25.109 -34.875 -6.207 1 97.88 18 ILE B CA 1
ATOM 2786 C C . ILE B 1 18 ? 24.766 -36.281 -6.715 1 97.88 18 ILE B C 1
ATOM 2788 O O . ILE B 1 18 ? 23.891 -36.438 -7.559 1 97.88 18 ILE B O 1
ATOM 2792 N N . ASP B 1 19 ? 25.5 -37.281 -6.211 1 98 19 ASP B N 1
ATOM 2793 C CA . ASP B 1 19 ? 25.219 -38.656 -6.598 1 98 19 ASP B CA 1
ATOM 2794 C C . ASP B 1 19 ? 24.297 -39.312 -5.586 1 98 19 ASP B C 1
ATOM 2796 O O . ASP B 1 19 ? 23.766 -38.656 -4.688 1 98 19 ASP B O 1
ATOM 2800 N N . GLU B 1 20 ? 24.062 -40.594 -5.777 1 96.12 20 GLU B N 1
ATOM 2801 C CA . GLU B 1 20 ? 23.109 -41.344 -4.965 1 96.12 20 GLU B CA 1
ATOM 2802 C C . GLU B 1 20 ? 23.547 -41.375 -3.502 1 96.12 20 GLU B C 1
ATOM 2804 O O . GLU B 1 20 ? 22.719 -41.531 -2.604 1 96.12 20 GLU B O 1
ATOM 2809 N N . ALA B 1 21 ? 24.828 -41.25 -3.26 1 96.5 21 ALA B N 1
ATOM 2810 C CA . ALA B 1 21 ? 25.375 -41.281 -1.903 1 96.5 21 ALA B CA 1
ATOM 2811 C C . ALA B 1 21 ? 25.375 -39.875 -1.278 1 96.5 21 ALA B C 1
ATOM 2813 O O . ALA B 1 21 ? 25.719 -39.719 -0.103 1 96.5 21 ALA B O 1
ATOM 2814 N N . GLY B 1 22 ? 24.969 -38.906 -2.035 1 95.69 22 GLY B N 1
ATOM 2815 C CA . GLY B 1 22 ? 24.906 -37.562 -1.523 1 95.69 22 GLY B CA 1
ATOM 2816 C C . GLY B 1 22 ? 26.203 -36.781 -1.71 1 95.69 22 GLY B C 1
ATOM 2817 O O . GLY B 1 22 ? 26.375 -35.688 -1.186 1 95.69 22 GLY B O 1
ATOM 2818 N N . LYS B 1 23 ? 27.125 -37.344 -2.424 1 96.62 23 LYS B N 1
ATOM 2819 C CA . LYS B 1 23 ? 28.422 -36.688 -2.66 1 96.62 23 LYS B CA 1
ATOM 2820 C C . LYS B 1 23 ? 28.328 -35.656 -3.795 1 96.62 23 LYS B C 1
ATOM 2822 O O . LYS B 1 23 ? 27.766 -35.969 -4.855 1 96.62 23 LYS B O 1
ATOM 2827 N N . VAL B 1 24 ? 28.922 -34.562 -3.58 1 96.88 24 VAL B N 1
ATOM 2828 C CA . VAL B 1 24 ? 28.891 -33.469 -4.566 1 96.88 24 VAL B CA 1
ATOM 2829 C C . VAL B 1 24 ? 29.766 -33.844 -5.766 1 96.88 24 VAL B C 1
ATOM 2831 O O . VAL B 1 24 ? 30.922 -34.25 -5.602 1 96.88 24 VAL B O 1
ATOM 2834 N N . ARG B 1 25 ? 29.172 -33.719 -6.891 1 97.81 25 ARG B N 1
ATOM 2835 C CA . ARG B 1 25 ? 29.891 -34.031 -8.117 1 97.81 25 ARG B CA 1
ATOM 2836 C C . ARG B 1 25 ? 30.141 -32.781 -8.945 1 97.81 25 ARG B C 1
ATOM 2838 O O . ARG B 1 25 ? 31.094 -32.75 -9.734 1 97.81 25 ARG B O 1
ATOM 2845 N N . LEU B 1 26 ? 29.266 -31.781 -8.75 1 97.12 26 LEU B N 1
ATOM 2846 C CA . LEU B 1 26 ? 29.422 -30.531 -9.469 1 97.12 26 LEU B CA 1
ATOM 2847 C C . LEU B 1 26 ? 28.797 -29.375 -8.68 1 97.12 26 LEU B C 1
ATOM 2849 O O . LEU B 1 26 ? 27.703 -29.531 -8.109 1 97.12 26 LEU B O 1
ATOM 2853 N N . GLU B 1 27 ? 29.453 -28.328 -8.586 1 96.19 27 GLU B N 1
ATOM 2854 C CA . GLU B 1 27 ? 28.922 -27.047 -8.125 1 96.19 27 GLU B CA 1
ATOM 2855 C C . GLU B 1 27 ? 29.312 -25.922 -9.078 1 96.19 27 GLU B C 1
ATOM 2857 O O . GLU B 1 27 ? 30.5 -25.703 -9.344 1 96.19 27 GLU B O 1
ATOM 2862 N N . ARG B 1 28 ? 28.344 -25.281 -9.562 1 96.25 28 ARG B N 1
ATOM 2863 C CA . ARG B 1 28 ? 28.609 -24.234 -10.547 1 96.25 28 ARG B CA 1
ATOM 2864 C C . ARG B 1 28 ? 27.516 -23.156 -10.5 1 96.25 28 ARG B C 1
ATOM 2866 O O . ARG B 1 28 ? 26.359 -23.453 -10.18 1 96.25 28 ARG B O 1
ATOM 2873 N N . SER B 1 29 ? 27.891 -21.984 -10.719 1 96.75 29 SER B N 1
ATOM 2874 C CA . SER B 1 29 ? 26.938 -20.891 -10.875 1 96.75 29 SER B CA 1
ATOM 2875 C C . SER B 1 29 ? 26.844 -20.438 -12.328 1 96.75 29 SER B C 1
ATOM 2877 O O . SER B 1 29 ? 27.875 -20.266 -12.984 1 96.75 29 SER B O 1
ATOM 2879 N N . VAL B 1 30 ? 25.688 -20.359 -12.844 1 96.81 30 VAL B N 1
ATOM 2880 C CA . VAL B 1 30 ? 25.484 -19.891 -14.211 1 96.81 30 VAL B CA 1
ATOM 2881 C C . VAL B 1 30 ? 24.469 -18.766 -14.219 1 96.81 30 VAL B C 1
ATOM 2883 O O . VAL B 1 30 ? 23.859 -18.453 -13.188 1 96.81 30 VAL B O 1
ATOM 2886 N N . SER B 1 31 ? 24.312 -18.094 -15.375 1 95 31 SER B N 1
ATOM 2887 C CA . SER B 1 31 ? 23.25 -17.094 -15.492 1 95 31 SER B CA 1
ATOM 2888 C C . SER B 1 31 ? 21.875 -17.719 -15.383 1 95 31 SER B C 1
ATOM 2890 O O . SER B 1 31 ? 21.703 -18.906 -15.617 1 95 31 SER B O 1
ATOM 2892 N N . SER B 1 32 ? 20.891 -16.984 -14.984 1 93.56 32 SER B N 1
ATOM 2893 C CA . SER B 1 32 ? 19.547 -17.5 -14.797 1 93.56 32 SER B CA 1
ATOM 2894 C C . SER B 1 32 ? 18.828 -17.656 -16.141 1 93.56 32 SER B C 1
ATOM 2896 O O . SER B 1 32 ? 17.594 -17.734 -16.172 1 93.56 32 SER B O 1
ATOM 2898 N N . GLU B 1 33 ? 19.578 -17.797 -17.188 1 94.19 33 GLU B N 1
ATOM 2899 C CA . GLU B 1 33 ? 19.031 -18.062 -18.5 1 94.19 33 GLU B CA 1
ATOM 2900 C C . GLU B 1 33 ? 18.891 -19.562 -18.766 1 94.19 33 GLU B C 1
ATOM 2902 O O . GLU B 1 33 ? 19.797 -20.328 -18.438 1 94.19 33 GLU B O 1
ATOM 2907 N N . LEU B 1 34 ? 17.75 -19.906 -19.359 1 95.69 34 LEU B N 1
ATOM 2908 C CA . LEU B 1 34 ? 17.438 -21.297 -19.594 1 95.69 34 LEU B CA 1
ATOM 2909 C C . LEU B 1 34 ? 18.531 -21.969 -20.422 1 95.69 34 LEU B C 1
ATOM 2911 O O . LEU B 1 34 ? 18.938 -23.094 -20.125 1 95.69 34 LEU B O 1
ATOM 2915 N N . SER B 1 35 ? 19.047 -21.297 -21.406 1 96.5 35 SER B N 1
ATOM 2916 C CA . SER B 1 35 ? 20.062 -21.859 -22.281 1 96.5 35 SER B CA 1
ATOM 2917 C C . SER B 1 35 ? 21.328 -22.203 -21.5 1 96.5 35 SER B C 1
ATOM 2919 O O . SER B 1 35 ? 21.938 -23.25 -21.719 1 96.5 35 SER B O 1
ATOM 2921 N N . ASP B 1 36 ? 21.656 -21.312 -20.594 1 97.19 36 ASP B N 1
ATOM 2922 C CA . ASP B 1 36 ? 22.844 -21.516 -19.781 1 97.19 36 ASP B CA 1
ATOM 2923 C C . ASP B 1 36 ? 22.656 -22.688 -18.828 1 97.19 36 ASP B C 1
ATOM 2925 O O . ASP B 1 36 ? 23.594 -23.469 -18.594 1 97.19 36 ASP B O 1
ATOM 2929 N N . LEU B 1 37 ? 21.547 -22.797 -18.281 1 96.81 37 LEU B N 1
ATOM 2930 C CA . LEU B 1 37 ? 21.219 -23.891 -17.375 1 96.81 37 LEU B CA 1
ATOM 2931 C C . LEU B 1 37 ? 21.297 -25.234 -18.078 1 96.81 37 LEU B C 1
ATOM 2933 O O . LEU B 1 37 ? 21.938 -26.156 -17.594 1 96.81 37 LEU B O 1
ATOM 2937 N N . ILE B 1 38 ? 20.656 -25.297 -19.234 1 97.75 38 ILE B N 1
ATOM 2938 C CA . ILE B 1 38 ? 20.609 -26.531 -20.016 1 97.75 38 ILE B CA 1
ATOM 2939 C C . ILE B 1 38 ? 22.016 -26.922 -20.438 1 97.75 38 ILE B C 1
ATOM 2941 O O . ILE B 1 38 ? 22.406 -28.094 -20.344 1 97.75 38 ILE B O 1
ATOM 2945 N N . ARG B 1 39 ? 22.766 -25.938 -20.844 1 97.62 39 ARG B N 1
ATOM 2946 C CA . ARG B 1 39 ? 24.141 -26.188 -21.234 1 97.62 39 ARG B CA 1
ATOM 2947 C C . ARG B 1 39 ? 24.938 -26.781 -20.078 1 97.62 39 ARG B C 1
ATOM 2949 O O . ARG B 1 39 ? 25.672 -27.766 -20.266 1 97.62 39 ARG B O 1
ATOM 2956 N N . CYS B 1 40 ? 24.797 -26.188 -18.938 1 97.69 40 CYS B N 1
ATOM 2957 C CA . CYS B 1 40 ? 25.531 -26.656 -17.766 1 97.69 40 CYS B CA 1
ATOM 2958 C C . CYS B 1 40 ? 25.156 -28.094 -17.438 1 97.69 40 CYS B C 1
ATOM 2960 O O . CYS B 1 40 ? 26.047 -28.922 -17.188 1 97.69 40 CYS B O 1
ATOM 2962 N N . LEU B 1 41 ? 23.891 -28.438 -17.438 1 97.69 41 LEU B N 1
ATOM 2963 C CA . LEU B 1 41 ? 23.422 -29.781 -17.125 1 97.69 41 LEU B CA 1
ATOM 2964 C C . LEU B 1 41 ? 23.891 -30.781 -18.172 1 97.69 41 LEU B C 1
ATOM 2966 O O . LEU B 1 41 ? 24.266 -31.906 -17.828 1 97.69 41 LEU B O 1
ATOM 2970 N N . GLN B 1 42 ? 23.906 -30.344 -19.375 1 97.25 42 GLN B N 1
ATOM 2971 C CA . GLN B 1 42 ? 24.359 -31.219 -20.453 1 97.25 42 GLN B CA 1
ATOM 2972 C C . GLN B 1 42 ? 25.859 -31.5 -20.359 1 97.25 42 GLN B C 1
ATOM 2974 O O . GLN B 1 42 ? 26.312 -32.594 -20.625 1 97.25 42 GLN B O 1
ATOM 2979 N N . GLU B 1 43 ? 26.578 -30.484 -20 1 97.12 43 GLU B N 1
ATOM 2980 C CA . GLU B 1 43 ? 28.031 -30.578 -19.906 1 97.12 43 GLU B CA 1
ATOM 2981 C C . GLU B 1 43 ? 28.438 -31.562 -18.797 1 97.12 43 GLU B C 1
ATOM 2983 O O . GLU B 1 43 ? 29.578 -32.031 -18.781 1 97.12 43 GLU B O 1
ATOM 2988 N N . PHE B 1 44 ? 27.594 -31.75 -17.875 1 97 44 PHE B N 1
ATOM 2989 C CA . PHE B 1 44 ? 27.891 -32.688 -16.812 1 97 44 PHE B CA 1
ATOM 2990 C C . PHE B 1 44 ? 28.203 -34.062 -17.391 1 97 44 PHE B C 1
ATOM 2992 O O . PHE B 1 44 ? 29.016 -34.812 -16.844 1 97 44 PHE B O 1
ATOM 2999 N N . GLY B 1 45 ? 27.516 -34.5 -18.469 1 94 45 GLY B N 1
ATOM 3000 C CA . GLY B 1 45 ? 27.891 -35.688 -19.234 1 94 45 GLY B CA 1
ATOM 3001 C C . GLY B 1 45 ? 27.266 -36.969 -18.719 1 94 45 GLY B C 1
ATOM 3002 O O . GLY B 1 45 ? 27.484 -38.031 -19.266 1 94 45 GLY B O 1
ATOM 3003 N N . SER B 1 46 ? 26.609 -36.906 -17.688 1 96 46 SER B N 1
ATOM 3004 C CA . SER B 1 46 ? 25.891 -38.062 -17.156 1 96 46 SER B CA 1
ATOM 3005 C C . SER B 1 46 ? 24.391 -37.75 -17.016 1 96 46 SER B C 1
ATOM 3007 O O . SER B 1 46 ? 24 -36.594 -16.844 1 96 46 SER B O 1
ATOM 3009 N N . PRO B 1 47 ? 23.656 -38.812 -17.156 1 96.5 47 PRO B N 1
ATOM 3010 C CA . PRO B 1 47 ? 22.203 -38.594 -17 1 96.5 47 PRO B CA 1
ATOM 3011 C C . PRO B 1 47 ? 21.828 -38.094 -15.609 1 96.5 47 PRO B C 1
ATOM 3013 O O . PRO B 1 47 ? 22.312 -38.656 -14.609 1 96.5 47 PRO B O 1
ATOM 3016 N N . ILE B 1 48 ? 21.016 -37.156 -15.586 1 97.88 48 ILE B N 1
ATOM 3017 C CA . ILE B 1 48 ? 20.5 -36.594 -14.336 1 97.88 48 ILE B CA 1
ATOM 3018 C C . ILE B 1 48 ? 19.125 -37.219 -14.039 1 97.88 48 ILE B C 1
ATOM 3020 O O . ILE B 1 48 ? 18.219 -37.156 -14.875 1 97.88 48 ILE B O 1
ATOM 3024 N N . HIS B 1 49 ? 19 -37.75 -12.914 1 97.81 49 HIS B N 1
ATOM 3025 C CA . HIS B 1 49 ? 17.766 -38.406 -12.516 1 97.81 49 HIS B CA 1
ATOM 3026 C C . HIS B 1 49 ? 16.641 -37.406 -12.305 1 97.81 49 HIS B C 1
ATOM 3028 O O . HIS B 1 49 ? 15.531 -37.594 -12.812 1 97.81 49 HIS B O 1
ATOM 3034 N N . GLN B 1 50 ? 16.859 -36.344 -11.547 1 98.31 50 GLN B N 1
ATOM 3035 C CA . GLN B 1 50 ? 15.898 -35.312 -11.258 1 98.31 50 GLN B CA 1
ATOM 3036 C C . GLN B 1 50 ? 16.578 -33.938 -11.117 1 98.31 50 GLN B C 1
ATOM 3038 O O . GLN B 1 50 ? 17.719 -33.875 -10.641 1 98.31 50 GLN B O 1
ATOM 3043 N N . VAL B 1 51 ? 15.898 -32.969 -11.578 1 98.56 51 VAL B N 1
ATOM 3044 C CA . VAL B 1 51 ? 16.297 -31.594 -11.352 1 98.56 51 VAL B CA 1
ATOM 3045 C C . VAL B 1 51 ? 15.305 -30.922 -10.398 1 98.56 51 VAL B C 1
ATOM 3047 O O . VAL B 1 51 ? 14.094 -30.938 -10.633 1 98.56 51 VAL B O 1
ATOM 3050 N N . GLY B 1 52 ? 15.812 -30.406 -9.328 1 98.12 52 GLY B N 1
ATOM 3051 C CA . GLY B 1 52 ? 14.938 -29.812 -8.328 1 98.12 52 GLY B CA 1
ATOM 3052 C C . GLY B 1 52 ? 15.18 -28.328 -8.125 1 98.12 52 GLY B C 1
ATOM 3053 O O . GLY B 1 52 ? 16.328 -27.859 -8.172 1 98.12 52 GLY B O 1
ATOM 3054 N N . LEU B 1 53 ? 14.156 -27.594 -7.922 1 96.88 53 LEU B N 1
ATOM 3055 C CA . LEU B 1 53 ? 14.281 -26.188 -7.543 1 96.88 53 LEU B CA 1
ATOM 3056 C C . LEU B 1 53 ? 13.133 -25.766 -6.637 1 96.88 53 LEU B C 1
ATOM 3058 O O . LEU B 1 53 ? 12.078 -26.406 -6.617 1 96.88 53 LEU B O 1
ATOM 3062 N N . GLU B 1 54 ? 13.422 -24.75 -5.879 1 95 54 GLU B N 1
ATOM 3063 C CA . GLU B 1 54 ? 12.398 -24.172 -5.008 1 95 54 GLU B CA 1
ATOM 3064 C C . GLU B 1 54 ? 11.383 -23.375 -5.805 1 95 54 GLU B C 1
ATOM 3066 O O . GLU B 1 54 ? 11.75 -22.641 -6.73 1 95 54 GLU B O 1
ATOM 3071 N N . ALA B 1 55 ? 10.078 -23.547 -5.414 1 93.94 55 ALA B N 1
ATOM 3072 C CA . ALA B 1 55 ? 9.031 -22.766 -6.066 1 93.94 55 ALA B CA 1
ATOM 3073 C C . ALA B 1 55 ? 9.266 -21.266 -5.859 1 93.94 55 ALA B C 1
ATOM 3075 O O . ALA B 1 55 ? 9.555 -20.828 -4.746 1 93.94 55 ALA B O 1
ATOM 3076 N N . GLY B 1 56 ? 9.172 -20.453 -6.953 1 90.94 56 GLY B N 1
ATOM 3077 C CA . GLY B 1 56 ? 9.352 -19 -6.938 1 90.94 56 GLY B CA 1
ATOM 3078 C C . GLY B 1 56 ? 8.953 -18.344 -8.242 1 90.94 56 GLY B C 1
ATOM 3079 O O . GLY B 1 56 ? 8.375 -18.984 -9.117 1 90.94 56 GLY B O 1
ATOM 3080 N N . ASN B 1 57 ? 9.203 -17.109 -8.375 1 88.25 57 ASN B N 1
ATOM 3081 C CA . ASN B 1 57 ? 8.719 -16.328 -9.5 1 88.25 57 ASN B CA 1
ATOM 3082 C C . ASN B 1 57 ? 9.312 -16.797 -10.82 1 88.25 57 ASN B C 1
ATOM 3084 O O . ASN B 1 57 ? 8.641 -16.781 -11.852 1 88.25 57 ASN B O 1
ATOM 3088 N N . LEU B 1 58 ? 10.562 -17.281 -10.742 1 92.69 58 LEU B N 1
ATOM 3089 C CA . LEU B 1 58 ? 11.219 -17.703 -11.977 1 92.69 58 LEU B CA 1
ATOM 3090 C C . LEU B 1 58 ? 11.047 -19.203 -12.195 1 92.69 58 LEU B C 1
ATOM 3092 O O . LEU B 1 58 ? 11.398 -19.719 -13.258 1 92.69 58 LEU B O 1
ATOM 3096 N N . SER B 1 59 ? 10.5 -19.844 -11.203 1 93.44 59 SER B N 1
ATOM 3097 C CA . SER B 1 59 ? 10.484 -21.312 -11.219 1 93.44 59 SER B CA 1
ATOM 3098 C C . SER B 1 59 ? 9.602 -21.844 -12.344 1 93.44 59 SER B C 1
ATOM 3100 O O . SER B 1 59 ? 9.906 -22.875 -12.945 1 93.44 59 SER B O 1
ATOM 3102 N N . HIS B 1 60 ? 8.5 -21.156 -12.625 1 92.88 60 HIS B N 1
ATOM 3103 C CA . HIS B 1 60 ? 7.586 -21.625 -13.656 1 92.88 60 HIS B CA 1
ATOM 3104 C C . HIS B 1 60 ? 8.273 -21.672 -15.016 1 92.88 60 HIS B C 1
ATOM 3106 O O . HIS B 1 60 ? 8.258 -22.703 -15.688 1 92.88 60 HIS B O 1
ATOM 3112 N N . HIS B 1 61 ? 8.914 -20.625 -15.336 1 94.06 61 HIS B N 1
ATOM 3113 C CA . HIS B 1 61 ? 9.602 -20.5 -16.609 1 94.06 61 HIS B CA 1
ATOM 3114 C C . HIS B 1 61 ? 10.75 -21.5 -16.719 1 94.06 61 HIS B C 1
ATOM 3116 O O . HIS B 1 61 ? 10.867 -22.219 -17.719 1 94.06 61 HIS B O 1
ATOM 3122 N N . LEU B 1 62 ? 11.539 -21.625 -15.695 1 96.19 62 LEU B N 1
ATOM 3123 C CA . LEU B 1 62 ? 12.695 -22.5 -15.703 1 96.19 62 LEU B CA 1
ATOM 3124 C C . LEU B 1 62 ? 12.266 -23.969 -15.711 1 96.19 62 LEU B C 1
ATOM 3126 O O . LEU B 1 62 ? 12.82 -24.781 -16.453 1 96.19 62 LEU B O 1
ATOM 3130 N N . ALA B 1 63 ? 11.281 -24.25 -14.906 1 96.69 63 ALA B N 1
ATOM 3131 C CA . ALA B 1 63 ? 10.797 -25.625 -14.828 1 96.69 63 ALA B CA 1
ATOM 3132 C C . ALA B 1 63 ? 10.203 -26.078 -16.172 1 96.69 63 ALA B C 1
ATOM 3134 O O . ALA B 1 63 ? 10.477 -27.188 -16.641 1 96.69 63 ALA B O 1
ATOM 3135 N N . ALA B 1 64 ? 9.398 -25.234 -16.734 1 94.62 64 ALA B N 1
ATOM 3136 C CA . ALA B 1 64 ? 8.797 -25.562 -18.016 1 94.62 64 ALA B CA 1
ATOM 3137 C C . ALA B 1 64 ? 9.859 -25.75 -19.094 1 94.62 64 ALA B C 1
ATOM 3139 O O . ALA B 1 64 ? 9.797 -26.703 -19.859 1 94.62 64 ALA B O 1
ATOM 3140 N N . GLY B 1 65 ? 10.852 -24.875 -19.156 1 95.5 65 GLY B N 1
ATOM 3141 C CA . GLY B 1 65 ? 11.93 -24.969 -20.141 1 95.5 65 GLY B CA 1
ATOM 3142 C C . GLY B 1 65 ? 12.781 -26.219 -19.969 1 95.5 65 GLY B C 1
ATOM 3143 O O . GLY B 1 65 ? 13.141 -26.875 -20.938 1 95.5 65 GLY B O 1
ATOM 3144 N N . LEU B 1 66 ? 13.094 -26.562 -18.781 1 97.56 66 LEU B N 1
ATOM 3145 C CA . LEU B 1 66 ? 13.898 -27.734 -18.484 1 97.56 66 LEU B CA 1
ATOM 3146 C C . LEU B 1 66 ? 13.133 -29.016 -18.812 1 97.56 66 LEU B C 1
ATOM 3148 O O . LEU B 1 66 ? 13.703 -29.969 -19.344 1 97.56 66 LEU B O 1
ATOM 3152 N N . ALA B 1 67 ? 11.828 -28.953 -18.469 1 96.81 67 ALA B N 1
ATOM 3153 C CA . ALA B 1 67 ? 10.992 -30.109 -18.812 1 96.81 67 ALA B CA 1
ATOM 3154 C C . ALA B 1 67 ? 10.953 -30.312 -20.328 1 96.81 67 ALA B C 1
ATOM 3156 O O . ALA B 1 67 ? 11.039 -31.453 -20.797 1 96.81 67 ALA B O 1
ATOM 3157 N N . GLU B 1 68 ? 10.812 -29.281 -21.031 1 95.88 68 GLU B N 1
ATOM 3158 C CA . GLU B 1 68 ? 10.812 -29.344 -22.484 1 95.88 68 GLU B CA 1
ATOM 3159 C C . GLU B 1 68 ? 12.141 -29.891 -23.016 1 95.88 68 GLU B C 1
ATOM 3161 O O . GLU B 1 68 ? 12.164 -30.562 -24.047 1 95.88 68 GLU B O 1
ATOM 3166 N N . ALA B 1 69 ? 13.188 -29.594 -22.312 1 96.94 69 ALA B N 1
ATOM 3167 C CA . ALA B 1 69 ? 14.516 -30.078 -22.688 1 96.94 69 ALA B CA 1
ATOM 3168 C C . ALA B 1 69 ? 14.703 -31.547 -22.312 1 96.94 69 ALA B C 1
ATOM 3170 O O . ALA B 1 69 ? 15.758 -32.125 -22.578 1 96.94 69 ALA B O 1
ATOM 3171 N N . GLY B 1 70 ? 13.711 -32.094 -21.609 1 96.56 70 GLY B N 1
ATOM 3172 C CA . GLY B 1 70 ? 13.727 -33.531 -21.375 1 96.56 70 GLY B CA 1
ATOM 3173 C C . GLY B 1 70 ? 14.078 -33.906 -19.938 1 96.56 70 GLY B C 1
ATOM 3174 O O . GLY B 1 70 ? 14.266 -35.062 -19.625 1 96.56 70 GLY B O 1
ATOM 3175 N N . TYR B 1 71 ? 14.18 -32.969 -19.078 1 97.94 71 TYR B N 1
ATOM 3176 C CA . TYR B 1 71 ? 14.539 -33.25 -17.688 1 97.94 71 TYR B CA 1
ATOM 3177 C C . TYR B 1 71 ? 13.297 -33.5 -16.844 1 97.94 71 TYR B C 1
ATOM 3179 O O . TYR B 1 71 ? 12.227 -32.969 -17.125 1 97.94 71 TYR B O 1
ATOM 3187 N N . ASP B 1 72 ? 13.398 -34.375 -15.898 1 97.81 72 ASP B N 1
ATOM 3188 C CA . ASP B 1 72 ? 12.383 -34.5 -14.859 1 97.81 72 ASP B CA 1
ATOM 3189 C C . ASP B 1 72 ? 12.531 -33.438 -13.789 1 97.81 72 ASP B C 1
ATOM 3191 O O . ASP B 1 72 ? 13.398 -33.531 -12.914 1 97.81 72 ASP B O 1
ATOM 3195 N N . VAL B 1 73 ? 11.719 -32.469 -13.859 1 98.12 73 VAL B N 1
ATOM 3196 C CA . VAL B 1 73 ? 11.891 -31.281 -13.023 1 98.12 73 VAL B CA 1
ATOM 3197 C C . VAL B 1 73 ? 10.898 -31.328 -11.859 1 98.12 73 VAL B C 1
ATOM 3199 O O . VAL B 1 73 ? 9.703 -31.578 -12.062 1 98.12 73 VAL B O 1
ATOM 3202 N N . ILE B 1 74 ? 11.398 -31.078 -10.648 1 97.75 74 ILE B N 1
ATOM 3203 C CA . ILE B 1 74 ? 10.602 -31.047 -9.43 1 97.75 74 ILE B CA 1
ATOM 3204 C C . ILE B 1 74 ? 10.641 -29.656 -8.82 1 97.75 74 ILE B C 1
ATOM 3206 O O . ILE B 1 74 ? 11.703 -29.172 -8.438 1 97.75 74 ILE B O 1
ATOM 3210 N N . CYS B 1 75 ? 9.5 -29.047 -8.82 1 96.88 75 CYS B N 1
ATOM 3211 C CA . CYS B 1 75 ? 9.367 -27.797 -8.078 1 96.88 75 CYS B CA 1
ATOM 3212 C C . CYS B 1 75 ? 8.906 -28.078 -6.648 1 96.88 75 CYS B C 1
ATOM 3214 O O . CYS B 1 75 ? 7.867 -28.703 -6.434 1 96.88 75 CYS B O 1
ATOM 3216 N N . MET B 1 76 ? 9.711 -27.547 -5.707 1 96.5 76 MET B N 1
ATOM 3217 C CA . MET B 1 76 ? 9.453 -27.891 -4.312 1 96.5 76 MET B CA 1
ATOM 3218 C C . MET B 1 76 ? 8.883 -26.703 -3.555 1 96.5 76 MET B C 1
ATOM 3220 O O . MET B 1 76 ? 9.234 -25.547 -3.838 1 96.5 76 MET B O 1
ATOM 3224 N N . GLU B 1 77 ? 8.055 -26.984 -2.566 1 93.12 77 GLU B N 1
ATOM 3225 C CA . GLU B 1 77 ? 7.438 -25.953 -1.745 1 93.12 77 GLU B CA 1
ATOM 3226 C C . GLU B 1 77 ? 8.492 -25.156 -0.986 1 93.12 77 GLU B C 1
ATOM 3228 O O . GLU B 1 77 ? 9.273 -25.719 -0.218 1 93.12 77 GLU B O 1
ATOM 3233 N N . ALA B 1 78 ? 8.461 -23.859 -1.125 1 91.12 78 ALA B N 1
ATOM 3234 C CA . ALA B 1 78 ? 9.5 -22.969 -0.623 1 91.12 78 ALA B CA 1
ATOM 3235 C C . ALA B 1 78 ? 9.594 -23.031 0.899 1 91.12 78 ALA B C 1
ATOM 3237 O O . ALA B 1 78 ? 10.695 -23.062 1.457 1 91.12 78 ALA B O 1
ATOM 3238 N N . ARG B 1 79 ? 8.484 -23.016 1.571 1 86.69 79 ARG B N 1
ATOM 3239 C CA . ARG B 1 79 ? 8.477 -23.031 3.031 1 86.69 79 ARG B CA 1
ATOM 3240 C C . ARG B 1 79 ? 9.148 -24.297 3.572 1 86.69 79 ARG B C 1
ATOM 3242 O O . ARG B 1 79 ? 9.914 -24.219 4.539 1 86.69 79 ARG B O 1
ATOM 3249 N N . GLN B 1 80 ? 8.844 -25.375 2.936 1 88.88 80 GLN B N 1
ATOM 3250 C CA . GLN B 1 80 ? 9.422 -26.641 3.365 1 88.88 80 GLN B CA 1
ATOM 3251 C C . GLN B 1 80 ? 10.922 -26.672 3.102 1 88.88 80 GLN B C 1
ATOM 3253 O O . GLN B 1 80 ? 11.695 -27.141 3.947 1 88.88 80 GLN B O 1
ATOM 3258 N N . VAL B 1 81 ? 11.312 -26.234 1.972 1 92.19 81 VAL B N 1
ATOM 3259 C CA . VAL B 1 81 ? 12.727 -26.188 1.629 1 92.19 81 VAL B CA 1
ATOM 3260 C C . VAL B 1 81 ? 13.469 -25.297 2.619 1 92.19 81 VAL B C 1
ATOM 3262 O O . VAL B 1 81 ? 14.516 -25.672 3.148 1 92.19 81 VAL B O 1
ATOM 3265 N N . SER B 1 82 ? 12.867 -24.125 2.861 1 89.88 82 SER B N 1
ATOM 3266 C CA . SER B 1 82 ? 13.477 -23.188 3.797 1 89.88 82 SER B CA 1
ATOM 3267 C C . SER B 1 82 ? 13.617 -23.812 5.184 1 89.88 82 SER B C 1
ATOM 3269 O O . SER B 1 82 ? 14.664 -23.672 5.828 1 89.88 82 SER B O 1
ATOM 3271 N N . ALA B 1 83 ? 12.586 -24.422 5.645 1 86.75 83 ALA B N 1
ATOM 3272 C CA . ALA B 1 83 ? 12.617 -25.078 6.949 1 86.75 83 ALA B CA 1
ATOM 3273 C C . ALA B 1 83 ? 13.688 -26.172 6.996 1 86.75 83 ALA B C 1
ATOM 3275 O O . ALA B 1 83 ? 14.422 -26.281 7.98 1 86.75 83 ALA B O 1
ATOM 3276 N N . ALA B 1 84 ? 13.766 -26.953 5.977 1 87.44 84 ALA B N 1
ATOM 3277 C CA . ALA B 1 84 ? 14.742 -28.047 5.902 1 87.44 84 ALA B CA 1
ATOM 3278 C C . ALA B 1 84 ? 16.172 -27.5 5.891 1 87.44 84 ALA B C 1
ATOM 3280 O O . ALA B 1 84 ? 17.062 -28.031 6.559 1 87.44 84 ALA B O 1
ATOM 3281 N N . LEU B 1 85 ? 16.359 -26.406 5.18 1 87.12 85 LEU B N 1
ATOM 3282 C CA . LEU B 1 85 ? 17.672 -25.781 5.102 1 87.12 85 LEU B CA 1
ATOM 3283 C C . LEU B 1 85 ? 18.078 -25.203 6.449 1 87.12 85 LEU B C 1
ATOM 3285 O O . LEU B 1 85 ? 19.25 -25.281 6.832 1 87.12 85 LEU B O 1
ATOM 3289 N N . SER B 1 86 ? 17.141 -24.516 7.102 1 85.38 86 SER B N 1
ATOM 3290 C CA . SER B 1 86 ? 17.422 -23.906 8.391 1 85.38 86 SER B CA 1
ATOM 3291 C C . SER B 1 86 ? 17.812 -24.938 9.43 1 85.38 86 SER B C 1
ATOM 3293 O O . SER B 1 86 ? 18.547 -24.641 10.375 1 85.38 86 SER B O 1
ATOM 3295 N N . ALA B 1 87 ? 17.312 -26.047 9.281 1 79.19 87 ALA B N 1
ATOM 3296 C CA . ALA B 1 87 ? 17.609 -27.141 10.211 1 79.19 87 ALA B CA 1
ATOM 3297 C C . ALA B 1 87 ? 19 -27.703 9.961 1 79.19 87 ALA B C 1
ATOM 3299 O O . ALA B 1 87 ? 19.547 -28.406 10.812 1 79.19 87 ALA B O 1
ATOM 3300 N N . MET B 1 88 ? 19.422 -27.281 8.852 1 73.75 88 MET B N 1
ATOM 3301 C CA . MET B 1 88 ? 20.75 -27.781 8.516 1 73.75 88 MET B CA 1
ATOM 3302 C C . MET B 1 88 ? 21.828 -26.922 9.141 1 73.75 88 MET B C 1
ATOM 3304 O O . MET B 1 88 ? 21.688 -25.688 9.234 1 73.75 88 MET B O 1
ATOM 3308 N N . ARG B 1 89 ? 22.641 -27.203 10.141 1 60.41 89 ARG B N 1
ATOM 3309 C CA . ARG B 1 89 ? 23.625 -26.547 11 1 60.41 89 ARG B CA 1
ATOM 3310 C C . ARG B 1 89 ? 24.484 -25.578 10.195 1 60.41 89 ARG B C 1
ATOM 3312 O O . ARG B 1 89 ? 24.906 -24.547 10.711 1 60.41 89 ARG B O 1
ATOM 3319 N N . ASN B 1 90 ? 25.078 -25.938 9.062 1 54 90 ASN B N 1
ATOM 3320 C CA . ASN B 1 90 ? 26.156 -25.156 8.43 1 54 90 ASN B CA 1
ATOM 3321 C C . ASN B 1 90 ? 25.609 -24.266 7.309 1 54 90 ASN B C 1
ATOM 3323 O O . ASN B 1 90 ? 25.969 -24.453 6.145 1 54 90 ASN B O 1
ATOM 3327 N N . LYS B 1 91 ? 24.625 -23.281 7.684 1 53.47 91 LYS B N 1
ATOM 3328 C CA . LYS B 1 91 ? 23.984 -22.438 6.68 1 53.47 91 LYS B CA 1
ATOM 3329 C C . LYS B 1 91 ? 24.984 -21.438 6.086 1 53.47 91 LYS B C 1
ATOM 3331 O O . LYS B 1 91 ? 25.469 -20.547 6.781 1 53.47 91 LYS B O 1
ATOM 3336 N N . THR B 1 92 ? 26.031 -21.766 5.398 1 51.31 92 THR B N 1
ATOM 3337 C CA . THR B 1 92 ? 26.672 -20.719 4.605 1 51.31 92 THR B CA 1
ATOM 3338 C C . THR B 1 92 ? 26.016 -20.609 3.23 1 51.31 92 THR B C 1
ATOM 3340 O O . THR B 1 92 ? 25.453 -21.594 2.721 1 51.31 92 THR B O 1
ATOM 3343 N N . ASP B 1 93 ? 25.703 -19.422 2.709 1 52.88 93 ASP B N 1
ATOM 3344 C CA . ASP B 1 93 ? 25.047 -19.094 1.445 1 52.88 93 ASP B CA 1
ATOM 3345 C C . ASP B 1 93 ? 25.438 -20.094 0.354 1 52.88 93 ASP B C 1
ATOM 3347 O O . ASP B 1 93 ? 24.609 -20.438 -0.498 1 52.88 93 ASP B O 1
ATOM 3351 N N . ARG B 1 94 ? 26.797 -20.422 0.22 1 53.22 94 ARG B N 1
ATOM 3352 C CA . ARG B 1 94 ? 27.312 -21.375 -0.762 1 53.22 94 ARG B CA 1
ATOM 3353 C C . ARG B 1 94 ? 26.656 -22.75 -0.594 1 53.22 94 ARG B C 1
ATOM 3355 O O . ARG B 1 94 ? 26.609 -23.531 -1.538 1 53.22 94 ARG B O 1
ATOM 3362 N N . HIS B 1 95 ? 25.828 -22.766 0.42 1 68.56 95 HIS B N 1
ATOM 3363 C CA . HIS B 1 95 ? 25.469 -24.125 0.8 1 68.56 95 HIS B CA 1
ATOM 3364 C C . HIS B 1 95 ? 23.969 -24.375 0.606 1 68.56 95 HIS B C 1
ATOM 3366 O O . HIS B 1 95 ? 23.5 -25.5 0.785 1 68.56 95 HIS B O 1
ATOM 3372 N N . ASP B 1 96 ? 23.328 -23.375 -0.136 1 87.81 96 ASP B N 1
ATOM 3373 C CA . ASP B 1 96 ? 21.875 -23.578 -0.244 1 87.81 96 ASP B CA 1
ATOM 3374 C C . ASP B 1 96 ? 21.547 -24.578 -1.345 1 87.81 96 ASP B C 1
ATOM 3376 O O . ASP B 1 96 ? 20.75 -25.5 -1.139 1 87.81 96 ASP B O 1
ATOM 3380 N N . ALA B 1 97 ? 22.359 -24.438 -2.479 1 93.69 97 ALA B N 1
ATOM 3381 C CA . ALA B 1 97 ? 22.125 -25.391 -3.564 1 93.69 97 ALA B CA 1
ATOM 3382 C C . ALA B 1 97 ? 22.406 -26.828 -3.119 1 93.69 97 ALA B C 1
ATOM 3384 O O . ALA B 1 97 ? 21.703 -27.75 -3.5 1 93.69 97 ALA B O 1
ATOM 3385 N N . ARG B 1 98 ? 23.438 -26.969 -2.373 1 93.19 98 ARG B N 1
ATOM 3386 C CA . ARG B 1 98 ? 23.781 -28.281 -1.843 1 93.19 98 ARG B CA 1
ATOM 3387 C C . ARG B 1 98 ? 22.656 -28.828 -0.958 1 93.19 98 ARG B C 1
ATOM 3389 O O . ARG B 1 98 ? 22.281 -29.984 -1.06 1 93.19 98 ARG B O 1
ATOM 3396 N N . GLY B 1 99 ? 22.188 -27.938 -0.059 1 93.19 99 GLY B N 1
ATOM 3397 C CA . GLY B 1 99 ? 21.062 -28.312 0.782 1 93.19 99 GLY B CA 1
ATOM 3398 C C . GLY B 1 99 ? 19.844 -28.734 -0.01 1 93.19 99 GLY B C 1
ATOM 3399 O O . GLY B 1 99 ? 19.203 -29.734 0.303 1 93.19 99 GLY B O 1
ATOM 3400 N N . ILE B 1 100 ? 19.5 -28 -1.047 1 95.75 100 ILE B N 1
ATOM 3401 C CA . ILE B 1 100 ? 18.359 -28.297 -1.896 1 95.75 100 ILE B CA 1
ATOM 3402 C C . ILE B 1 100 ? 18.562 -29.656 -2.586 1 95.75 100 ILE B C 1
ATOM 3404 O O . ILE B 1 100 ? 17.625 -30.438 -2.729 1 95.75 100 ILE B O 1
ATOM 3408 N N . ALA B 1 101 ? 19.812 -29.891 -2.996 1 96.31 101 ALA B N 1
ATOM 3409 C CA . ALA B 1 101 ? 20.125 -31.172 -3.633 1 96.31 101 ALA B CA 1
ATOM 3410 C C . ALA B 1 101 ? 19.891 -32.344 -2.678 1 96.31 101 ALA B C 1
ATOM 3412 O O . ALA B 1 101 ? 19.359 -33.375 -3.08 1 96.31 101 ALA B O 1
ATOM 3413 N N . GLN B 1 102 ? 20.312 -32.125 -1.475 1 94.88 102 GLN B N 1
ATOM 3414 C CA . GLN B 1 102 ? 20.109 -33.156 -0.474 1 94.88 102 GLN B CA 1
ATOM 3415 C C . GLN B 1 102 ? 18.625 -33.406 -0.225 1 94.88 102 GLN B C 1
ATOM 3417 O O . GLN B 1 102 ? 18.188 -34.531 -0.078 1 94.88 102 GLN B O 1
ATOM 3422 N N . ILE B 1 103 ? 17.859 -32.344 -0.135 1 95.56 103 ILE B N 1
ATOM 3423 C CA . ILE B 1 103 ? 16.406 -32.438 0.028 1 95.56 103 ILE B CA 1
ATOM 3424 C C . ILE B 1 103 ? 15.805 -33.219 -1.146 1 95.56 103 ILE B C 1
ATOM 3426 O O . ILE B 1 103 ? 15 -34.125 -0.95 1 95.56 103 ILE B O 1
ATOM 3430 N N . LEU B 1 104 ? 16.219 -32.875 -2.314 1 97.31 104 LEU B N 1
ATOM 3431 C CA . LEU B 1 104 ? 15.75 -33.531 -3.525 1 97.31 104 LEU B CA 1
ATOM 3432 C C . LEU B 1 104 ? 16.078 -35.031 -3.482 1 97.31 104 LEU B C 1
ATOM 3434 O O . LEU B 1 104 ? 15.203 -35.875 -3.736 1 97.31 104 LEU B O 1
ATOM 3438 N N . ARG B 1 105 ? 17.281 -35.344 -3.135 1 96.88 105 ARG B N 1
ATOM 3439 C CA . ARG B 1 105 ? 17.734 -36.719 -3.062 1 96.88 105 ARG B CA 1
ATOM 3440 C C . ARG B 1 105 ? 16.922 -37.5 -2.033 1 96.88 105 ARG B C 1
ATOM 3442 O O . ARG B 1 105 ? 16.609 -38.688 -2.256 1 96.88 105 ARG B O 1
ATOM 3449 N N . SER B 1 106 ? 16.672 -36.875 -0.915 1 94.94 106 SER B N 1
ATOM 3450 C CA . SER B 1 106 ? 15.992 -37.562 0.186 1 94.94 106 SER B CA 1
ATOM 3451 C C . SER B 1 106 ? 14.562 -37.938 -0.198 1 94.94 106 SER B C 1
ATOM 3453 O O . SER B 1 106 ? 13.984 -38.844 0.388 1 94.94 106 SER B O 1
ATOM 3455 N N . GLY B 1 107 ? 13.945 -37.156 -1.033 1 94.62 107 GLY B N 1
ATOM 3456 C CA . GLY B 1 107 ? 12.562 -37.375 -1.41 1 94.62 107 GLY B CA 1
ATOM 3457 C C . GLY B 1 107 ? 11.57 -36.719 -0.444 1 94.62 107 GLY B C 1
ATOM 3458 O O . GLY B 1 107 ? 10.359 -36.812 -0.649 1 94.62 107 GLY B O 1
ATOM 3459 N N . TRP B 1 108 ? 12.125 -36.094 0.49 1 91 108 TRP B N 1
ATOM 3460 C CA . TRP B 1 108 ? 11.258 -35.5 1.503 1 91 108 TRP B CA 1
ATOM 3461 C C . TRP B 1 108 ? 10.953 -34.031 1.168 1 91 108 TRP B C 1
ATOM 3463 O O . TRP B 1 108 ? 11.586 -33.125 1.7 1 91 108 TRP B O 1
ATOM 3473 N N . TYR B 1 109 ? 10.07 -33.812 0.349 1 93.88 109 TYR B N 1
ATOM 3474 C CA . TYR B 1 109 ? 9.594 -32.5 -0.08 1 93.88 109 TYR B CA 1
ATOM 3475 C C . TYR B 1 109 ? 8.156 -32.594 -0.593 1 93.88 109 TYR B C 1
ATOM 3477 O O . TYR B 1 109 ? 7.668 -33.688 -0.907 1 93.88 109 TYR B O 1
ATOM 3485 N N . SER B 1 110 ? 7.484 -31.484 -0.539 1 91.38 110 SER B N 1
ATOM 3486 C CA . SER B 1 110 ? 6.195 -31.359 -1.212 1 91.38 110 SER B CA 1
ATOM 3487 C C . SER B 1 110 ? 6.348 -30.766 -2.602 1 91.38 110 SER B C 1
ATOM 3489 O O . SER B 1 110 ? 7.039 -29.75 -2.773 1 91.38 110 SER B O 1
ATOM 3491 N N . ARG B 1 111 ? 5.746 -31.438 -3.541 1 92.69 111 ARG B N 1
ATOM 3492 C CA . ARG B 1 111 ? 5.824 -30.984 -4.926 1 92.69 111 ARG B CA 1
ATOM 3493 C C . ARG B 1 111 ? 4.832 -29.844 -5.191 1 92.69 111 ARG B C 1
ATOM 3495 O O . ARG B 1 111 ? 3.697 -29.891 -4.707 1 92.69 111 ARG B O 1
ATOM 3502 N N . VAL B 1 112 ? 5.285 -28.875 -5.871 1 92.88 112 VAL B N 1
ATOM 3503 C CA . VAL B 1 112 ? 4.43 -27.781 -6.309 1 92.88 112 VAL B CA 1
ATOM 3504 C C . VAL B 1 112 ? 4.082 -27.953 -7.785 1 92.88 112 VAL B C 1
ATOM 3506 O O . VAL B 1 112 ? 4.957 -28.25 -8.602 1 92.88 112 VAL B O 1
ATOM 3509 N N . HIS B 1 113 ? 2.854 -27.844 -8.078 1 92.38 113 HIS B N 1
ATOM 3510 C CA . HIS B 1 113 ? 2.381 -27.969 -9.453 1 92.38 113 HIS B CA 1
ATOM 3511 C C . HIS B 1 113 ? 2.828 -26.781 -10.297 1 92.38 113 HIS B C 1
ATOM 3513 O O . HIS B 1 113 ? 2.631 -25.625 -9.906 1 92.38 113 HIS B O 1
ATOM 3519 N N . VAL B 1 114 ? 3.488 -27.047 -11.414 1 92.38 114 VAL B N 1
ATOM 3520 C CA . VAL B 1 114 ? 3.85 -26.016 -12.375 1 92.38 114 VAL B CA 1
ATOM 3521 C C . VAL B 1 114 ? 2.668 -25.734 -13.297 1 92.38 114 VAL B C 1
ATOM 3523 O O . VAL B 1 114 ? 2.312 -26.562 -14.133 1 92.38 114 VAL B O 1
ATOM 3526 N N . LYS B 1 115 ? 2.141 -24.625 -13.242 1 93.31 115 LYS B N 1
ATOM 3527 C CA . LYS B 1 115 ? 0.909 -24.281 -13.945 1 93.31 115 LYS B CA 1
ATOM 3528 C C . LYS B 1 115 ? 1.154 -24.141 -15.445 1 93.31 115 LYS B C 1
ATOM 3530 O O . LYS B 1 115 ? 2.268 -23.828 -15.875 1 93.31 115 LYS B O 1
ATOM 3535 N N . SER B 1 116 ? 0.067 -24.406 -16.203 1 94.38 116 SER B N 1
ATOM 3536 C CA . SER B 1 116 ? 0.107 -24.25 -17.656 1 94.38 116 SER B CA 1
ATOM 3537 C C . SER B 1 116 ? 0.249 -22.781 -18.031 1 94.38 116 SER B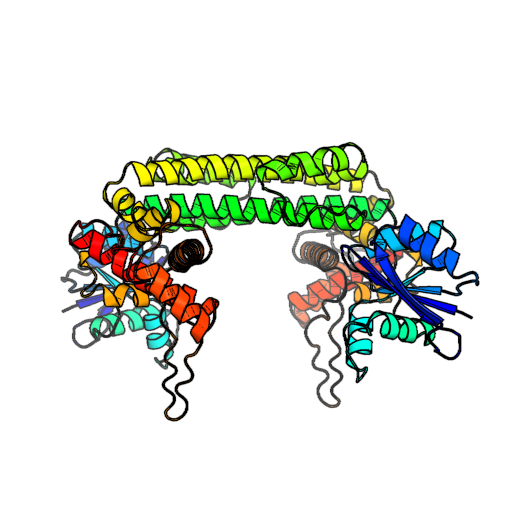 C 1
ATOM 3539 O O . SER B 1 116 ? -0.048 -21.891 -17.234 1 94.38 116 SER B O 1
ATOM 3541 N N . GLN B 1 117 ? 0.723 -22.547 -19.234 1 93.5 117 GLN B N 1
ATOM 3542 C CA . GLN B 1 117 ? 0.853 -21.172 -19.734 1 93.5 117 GLN B CA 1
ATOM 3543 C C . GLN B 1 117 ? -0.497 -20.469 -19.75 1 93.5 117 GLN B C 1
ATOM 3545 O O . GLN B 1 117 ? -0.583 -19.281 -19.422 1 93.5 117 GLN B O 1
ATOM 3550 N N . GLU B 1 118 ? -1.511 -21.219 -20.125 1 95.5 118 GLU B N 1
ATOM 3551 C CA . GLU B 1 118 ? -2.861 -20.672 -20.141 1 95.5 118 GLU B CA 1
ATOM 3552 C C . GLU B 1 118 ? -3.271 -20.156 -18.766 1 95.5 118 GLU B C 1
ATOM 3554 O O . GLU B 1 118 ? -3.785 -19.047 -18.641 1 95.5 118 GLU B O 1
ATOM 3559 N N . SER B 1 119 ? -3.01 -20.969 -17.797 1 96.69 119 SER B N 1
ATOM 3560 C CA . SER B 1 119 ? -3.35 -20.578 -16.422 1 96.69 119 SER B CA 1
ATOM 3561 C C . SER B 1 119 ? -2.521 -19.391 -15.961 1 96.69 119 SER B C 1
ATOM 3563 O O . SER B 1 119 ? -3.02 -18.531 -15.234 1 96.69 119 SER B O 1
ATOM 3565 N N . LEU B 1 120 ? -1.268 -19.344 -16.375 1 96.88 120 LEU B N 1
ATOM 3566 C CA . LEU B 1 120 ? -0.401 -18.234 -16 1 96.88 120 LEU B CA 1
ATOM 3567 C C . LEU B 1 120 ? -0.898 -16.922 -16.609 1 96.88 120 LEU B C 1
ATOM 3569 O O . LEU B 1 120 ? -0.893 -15.883 -15.945 1 96.88 120 LEU B O 1
ATOM 3573 N N . TYR B 1 121 ? -1.349 -16.969 -17.859 1 98.06 121 TYR B N 1
ATOM 3574 C CA . TYR B 1 121 ? -1.9 -15.773 -18.516 1 98.06 121 TYR B CA 1
ATOM 3575 C C . TYR B 1 121 ? -3.174 -15.32 -17.812 1 98.06 121 TYR B C 1
ATOM 3577 O O . TYR B 1 121 ? -3.369 -14.125 -17.578 1 98.06 121 TYR B O 1
ATOM 3585 N N . THR B 1 122 ? -4.02 -16.266 -17.484 1 98.38 122 THR B N 1
ATOM 3586 C CA . THR B 1 122 ? -5.262 -15.945 -16.781 1 98.38 122 THR B CA 1
ATOM 3587 C C . THR B 1 122 ? -4.973 -15.305 -15.43 1 98.38 122 THR B C 1
ATOM 3589 O O . THR B 1 122 ? -5.617 -14.32 -15.055 1 98.38 122 THR B O 1
ATOM 3592 N N . ARG B 1 123 ? -4.023 -15.852 -14.742 1 97.38 123 ARG B N 1
ATOM 3593 C CA . ARG B 1 123 ? -3.645 -15.305 -13.445 1 97.38 123 ARG B CA 1
ATOM 3594 C C . ARG B 1 123 ? -3.076 -13.898 -13.586 1 97.38 123 ARG B C 1
ATOM 3596 O O . ARG B 1 123 ? -3.328 -13.031 -12.742 1 97.38 123 ARG B O 1
ATOM 3603 N N . ALA B 1 124 ? -2.283 -13.672 -14.633 1 98.19 124 ALA B N 1
ATOM 3604 C CA . ALA B 1 124 ? -1.772 -12.328 -14.906 1 98.19 124 ALA B CA 1
ATOM 3605 C C . ALA B 1 124 ? -2.914 -11.336 -15.117 1 98.19 124 ALA B C 1
ATOM 3607 O O . ALA B 1 124 ? -2.867 -10.211 -14.617 1 98.19 124 ALA B O 1
ATOM 3608 N N . LEU B 1 125 ? -3.922 -11.773 -15.859 1 98.75 125 LEU B N 1
ATOM 3609 C CA . LEU B 1 125 ? -5.098 -10.945 -16.109 1 98.75 125 LEU B CA 1
ATOM 3610 C C . LEU B 1 125 ? -5.836 -10.633 -14.82 1 98.75 125 LEU B C 1
ATOM 3612 O O . LEU B 1 125 ? -6.188 -9.477 -14.562 1 98.75 125 LEU B O 1
ATOM 3616 N N . LEU B 1 126 ? -6.02 -11.633 -13.984 1 98.62 126 LEU B N 1
ATOM 3617 C CA . LEU B 1 126 ? -6.688 -11.469 -12.695 1 98.62 126 LEU B CA 1
ATOM 3618 C C . LEU B 1 126 ? -5.898 -10.516 -11.797 1 98.62 126 LEU B C 1
ATOM 3620 O O . LEU B 1 126 ? -6.484 -9.664 -11.125 1 98.62 126 LEU B O 1
ATOM 3624 N N . THR B 1 127 ? -4.629 -10.672 -11.781 1 97.94 127 THR B N 1
ATOM 3625 C CA . THR B 1 127 ? -3.754 -9.812 -10.992 1 97.94 127 THR B CA 1
ATOM 3626 C C . THR B 1 127 ? -3.855 -8.359 -11.453 1 97.94 127 THR B C 1
ATOM 3628 O O . THR B 1 127 ? -4 -7.449 -10.641 1 97.94 127 THR B O 1
ATOM 3631 N N . SER B 1 128 ? -3.764 -8.141 -12.734 1 98.5 128 SER B N 1
ATOM 3632 C CA . SER B 1 128 ? -3.865 -6.793 -13.281 1 98.5 128 SER B CA 1
ATOM 3633 C C . SER B 1 128 ? -5.18 -6.129 -12.883 1 98.5 128 SER B C 1
ATOM 3635 O O . SER B 1 128 ? -5.191 -4.973 -12.461 1 98.5 128 SER B O 1
ATOM 3637 N N . ARG B 1 129 ? -6.238 -6.871 -13.039 1 98.69 129 ARG B N 1
ATOM 3638 C CA . ARG B 1 129 ? -7.551 -6.367 -12.648 1 98.69 129 ARG B CA 1
ATOM 3639 C C . ARG B 1 129 ? -7.559 -5.941 -11.18 1 98.69 129 ARG B C 1
ATOM 3641 O O . ARG B 1 129 ? -8 -4.84 -10.852 1 98.69 129 ARG B O 1
ATOM 3648 N N . LYS B 1 130 ? -7.09 -6.824 -10.336 1 98.19 130 LYS B N 1
ATOM 3649 C CA . LYS B 1 130 ? -7.102 -6.605 -8.891 1 98.19 130 LYS B CA 1
ATOM 3650 C C . LYS B 1 130 ? -6.258 -5.391 -8.516 1 98.19 130 LYS B C 1
ATOM 3652 O O . LYS B 1 130 ? -6.664 -4.582 -7.68 1 98.19 130 LYS B O 1
ATOM 3657 N N . VAL B 1 131 ? -5.102 -5.297 -9.078 1 98.44 131 VAL B N 1
ATOM 3658 C CA . VAL B 1 131 ? -4.18 -4.203 -8.773 1 98.44 131 VAL B CA 1
ATOM 3659 C C . VAL B 1 131 ? -4.816 -2.871 -9.156 1 98.44 131 VAL B C 1
ATOM 3661 O O . VAL B 1 131 ? -4.754 -1.903 -8.398 1 98.44 131 VAL B O 1
ATOM 3664 N N . MET B 1 132 ? -5.43 -2.777 -10.359 1 98.5 132 MET B N 1
ATOM 3665 C CA . MET B 1 132 ? -6.078 -1.543 -10.789 1 98.5 132 MET B CA 1
ATOM 3666 C C . MET B 1 132 ? -7.207 -1.16 -9.844 1 98.5 132 MET B C 1
ATOM 3668 O O . MET B 1 132 ? -7.367 0.013 -9.5 1 98.5 132 MET B O 1
ATOM 3672 N N . GLN B 1 133 ? -7.961 -2.148 -9.438 1 97.88 133 GLN B N 1
ATOM 3673 C CA . GLN B 1 133 ? -9.039 -1.903 -8.484 1 97.88 133 GLN B CA 1
ATOM 3674 C C . GLN B 1 133 ? -8.5 -1.33 -7.18 1 97.88 133 GLN B C 1
ATOM 3676 O O . GLN B 1 133 ? -9 -0.318 -6.688 1 97.88 133 GLN B O 1
ATOM 3681 N N . ARG B 1 134 ? -7.496 -1.976 -6.68 1 97.81 134 ARG B N 1
ATOM 3682 C CA . ARG B 1 134 ? -6.922 -1.566 -5.402 1 97.81 134 ARG B CA 1
ATOM 3683 C C . ARG B 1 134 ? -6.324 -0.166 -5.496 1 97.81 134 ARG B C 1
ATOM 3685 O O . ARG B 1 134 ? -6.488 0.646 -4.582 1 97.81 134 ARG B O 1
ATOM 3692 N N . LYS B 1 135 ? -5.586 0.102 -6.555 1 98 135 LYS B N 1
ATOM 3693 C CA . LYS B 1 135 ? -4.977 1.419 -6.719 1 98 135 LYS B CA 1
ATOM 3694 C C . LYS B 1 135 ? -6.039 2.508 -6.82 1 98 135 LYS B C 1
ATOM 3696 O O . LYS B 1 135 ? -5.848 3.619 -6.316 1 98 135 LYS B O 1
ATOM 3701 N N . CYS B 1 136 ? -7.133 2.17 -7.484 1 97.38 136 CYS B N 1
ATOM 3702 C CA . CYS B 1 136 ? -8.25 3.104 -7.562 1 97.38 136 CYS B CA 1
ATOM 3703 C C . CYS B 1 136 ? -8.789 3.43 -6.176 1 97.38 136 CYS B C 1
ATOM 3705 O O . CYS B 1 136 ? -8.953 4.602 -5.828 1 97.38 136 CYS B O 1
ATOM 3707 N N . ILE B 1 137 ? -8.984 2.447 -5.402 1 97.25 137 ILE B N 1
ATOM 3708 C CA . ILE B 1 137 ? -9.508 2.605 -4.051 1 97.25 137 ILE B CA 1
ATOM 3709 C C . ILE B 1 137 ? -8.523 3.412 -3.207 1 97.25 137 ILE B C 1
ATOM 3711 O O . ILE B 1 137 ? -8.93 4.301 -2.455 1 97.25 137 ILE B O 1
ATOM 3715 N N . ASP B 1 138 ? -7.258 3.096 -3.338 1 97.38 138 ASP B N 1
ATOM 3716 C CA . ASP B 1 138 ? -6.223 3.82 -2.605 1 97.38 138 ASP B CA 1
ATOM 3717 C C . ASP B 1 138 ? -6.293 5.316 -2.898 1 97.38 138 ASP B C 1
ATOM 3719 O O . ASP B 1 138 ? -6.207 6.141 -1.983 1 97.38 138 ASP B O 1
ATOM 3723 N N . LEU B 1 139 ? -6.398 5.668 -4.148 1 98 139 LEU B N 1
ATOM 3724 C CA . LEU B 1 139 ? -6.438 7.074 -4.531 1 98 139 LEU B CA 1
ATOM 3725 C C . LEU B 1 139 ? -7.699 7.746 -4 1 98 139 LEU B C 1
ATOM 3727 O O . LEU B 1 139 ? -7.664 8.906 -3.588 1 98 139 LEU B O 1
ATOM 3731 N N . GLU B 1 140 ? -8.836 7.023 -4.008 1 97.56 140 GLU B N 1
ATOM 3732 C CA . GLU B 1 140 ? -10.07 7.551 -3.438 1 97.56 140 GLU B CA 1
ATOM 3733 C C . GLU B 1 140 ? -9.898 7.875 -1.956 1 97.56 140 GLU B C 1
ATOM 3735 O O . GLU B 1 140 ? -10.305 8.945 -1.497 1 97.56 140 GLU B O 1
ATOM 3740 N N . ASN B 1 141 ? -9.266 6.984 -1.322 1 96.75 141 ASN B N 1
ATOM 3741 C CA . ASN B 1 141 ? -9.031 7.188 0.104 1 96.75 141 ASN B CA 1
ATOM 3742 C C . ASN B 1 141 ? -8.094 8.367 0.357 1 96.75 141 ASN B C 1
ATOM 3744 O O . ASN B 1 141 ? -8.281 9.117 1.314 1 96.75 141 ASN B O 1
ATOM 3748 N N . GLU B 1 142 ? -7.094 8.5 -0.456 1 97.25 142 GLU B N 1
ATOM 3749 C CA . GLU B 1 142 ? -6.184 9.633 -0.341 1 97.25 142 GLU B CA 1
ATOM 3750 C C . GLU B 1 142 ? -6.922 10.953 -0.541 1 97.25 142 GLU B C 1
ATOM 3752 O O . GLU B 1 142 ? -6.738 11.898 0.233 1 97.25 142 GLU B O 1
ATOM 3757 N N . ILE B 1 143 ? -7.723 11.008 -1.568 1 97.88 143 ILE B N 1
ATOM 3758 C CA . ILE B 1 143 ? -8.484 12.219 -1.879 1 97.88 143 ILE B CA 1
ATOM 3759 C C . ILE B 1 143 ? -9.422 12.547 -0.723 1 97.88 143 ILE B C 1
ATOM 3761 O O . ILE B 1 143 ? -9.508 13.695 -0.288 1 97.88 143 ILE B O 1
ATOM 3765 N N . ARG B 1 144 ? -10.133 11.516 -0.186 1 96.56 144 ARG B N 1
ATOM 3766 C CA . ARG B 1 144 ? -10.984 11.703 0.979 1 96.56 144 ARG B CA 1
ATOM 3767 C C . ARG B 1 144 ? -10.203 12.297 2.145 1 96.56 144 ARG B C 1
ATOM 3769 O O . ARG B 1 144 ? -10.68 13.219 2.816 1 96.56 144 ARG B O 1
ATOM 3776 N N . GLY B 1 145 ? -9.031 11.727 2.352 1 95.62 145 GLY B N 1
ATOM 3777 C CA . GLY B 1 145 ? -8.188 12.18 3.449 1 95.62 145 GLY B CA 1
ATOM 3778 C C . GLY B 1 145 ? -7.805 13.648 3.338 1 95.62 145 GLY B C 1
ATOM 3779 O O . GLY B 1 145 ? -7.906 14.398 4.309 1 95.62 145 GLY B O 1
ATOM 3780 N N . VAL B 1 146 ? -7.375 14.078 2.199 1 96.56 146 VAL B N 1
ATOM 3781 C CA . VAL B 1 146 ? -6.977 15.469 1.981 1 96.56 146 VAL B CA 1
ATOM 3782 C C . VAL B 1 146 ? -8.188 16.391 2.152 1 96.56 146 VAL B C 1
ATOM 3784 O O . VAL B 1 146 ? -8.094 17.422 2.807 1 96.56 146 VAL B O 1
ATOM 3787 N N . LEU B 1 147 ? -9.312 15.984 1.584 1 96.69 147 LEU B N 1
ATOM 3788 C CA . LEU B 1 147 ? -10.516 16.812 1.643 1 96.69 147 LEU B CA 1
ATOM 3789 C C . LEU B 1 147 ? -10.984 17 3.084 1 96.69 147 LEU B C 1
ATOM 3791 O O . LEU B 1 147 ? -11.492 18.062 3.445 1 96.69 147 LEU B O 1
ATOM 3795 N N . LYS B 1 148 ? -10.828 15.984 3.924 1 94.88 148 LYS B N 1
ATOM 3796 C CA . LYS B 1 148 ? -11.227 16.062 5.328 1 94.88 148 LYS B CA 1
ATOM 3797 C C . LYS B 1 148 ? -10.492 17.203 6.039 1 94.88 148 LYS B C 1
ATOM 3799 O O . LYS B 1 148 ? -11.062 17.859 6.902 1 94.88 148 LYS B O 1
ATOM 3804 N N . VAL B 1 149 ? -9.234 17.406 5.691 1 94.25 149 VAL B N 1
ATOM 3805 C CA . VAL B 1 149 ? -8.414 18.453 6.289 1 94.25 149 VAL B CA 1
ATOM 3806 C C . VAL B 1 149 ? -9.062 19.812 6.055 1 94.25 149 VAL B C 1
ATOM 3808 O O . VAL B 1 149 ? -8.961 20.719 6.891 1 94.25 149 VAL B O 1
ATOM 3811 N N . PHE B 1 150 ? -9.797 19.922 4.992 1 94.62 150 PHE B N 1
ATOM 3812 C CA . PHE B 1 150 ? -10.438 21.188 4.625 1 94.62 150 PHE B CA 1
ATOM 3813 C C . PHE B 1 150 ? -11.914 21.172 5.008 1 94.62 150 PHE B C 1
ATOM 3815 O O . PHE B 1 150 ? -12.688 22.016 4.547 1 94.62 150 PHE B O 1
ATOM 3822 N N . GLY B 1 151 ? -12.328 20.125 5.777 1 92.56 151 GLY B N 1
ATOM 3823 C CA . GLY B 1 151 ? -13.664 20.094 6.348 1 92.56 151 GLY B CA 1
ATOM 3824 C C . GLY B 1 151 ? -14.68 19.438 5.434 1 92.56 151 GLY B C 1
ATOM 3825 O O . GLY B 1 151 ? -15.883 19.484 5.699 1 92.56 151 GLY B O 1
ATOM 3826 N N . VAL B 1 152 ? -14.227 18.875 4.312 1 93.56 152 VAL B N 1
ATOM 3827 C CA . VAL B 1 152 ? -15.133 18.219 3.375 1 93.56 152 VAL B CA 1
ATOM 3828 C C . VAL B 1 152 ? -15.289 16.75 3.758 1 93.56 152 VAL B C 1
ATOM 3830 O O . VAL B 1 152 ? -14.305 16 3.789 1 93.56 152 VAL B O 1
ATOM 3833 N N . LYS B 1 153 ? -16.516 16.312 4.031 1 92.69 153 LYS B N 1
ATOM 3834 C CA . LYS B 1 153 ? -16.828 14.93 4.402 1 92.69 153 LYS B CA 1
ATOM 3835 C C . LYS B 1 153 ? -17.656 14.25 3.314 1 92.69 153 LYS B C 1
ATOM 3837 O O . LYS B 1 153 ? -18.734 14.734 2.938 1 92.69 153 LYS B O 1
ATOM 3842 N N . LEU B 1 154 ? -17.188 13.227 2.82 1 92.44 154 LEU B N 1
ATOM 3843 C CA . LEU B 1 154 ? -17.891 12.469 1.79 1 92.44 154 LEU B CA 1
ATOM 3844 C C . LEU B 1 154 ? -18.625 11.273 2.395 1 92.44 154 LEU B C 1
ATOM 3846 O O . LEU B 1 154 ? -18.203 10.734 3.422 1 92.44 154 LEU B O 1
ATOM 3850 N N . PRO B 1 155 ? -19.703 10.883 1.733 1 88.38 155 PRO B N 1
ATOM 3851 C CA . PRO B 1 155 ? -20.391 9.688 2.221 1 88.38 155 PRO B CA 1
ATOM 3852 C C . PRO B 1 155 ? -19.484 8.453 2.232 1 88.38 155 PRO B C 1
ATOM 3854 O O . PRO B 1 155 ? -18.625 8.297 1.359 1 88.38 155 PRO B O 1
ATOM 3857 N N . MET B 1 156 ? -19.688 7.66 3.213 1 83.44 156 MET B N 1
ATOM 3858 C CA . MET B 1 156 ? -18.891 6.453 3.373 1 83.44 156 MET B CA 1
ATOM 3859 C C . MET B 1 156 ? -19.094 5.496 2.205 1 83.44 156 MET B C 1
ATOM 3861 O O . MET B 1 156 ? -18.156 4.852 1.744 1 83.44 156 MET B O 1
ATOM 3865 N N . ARG B 1 157 ? -20.391 5.41 1.824 1 84.56 157 ARG B N 1
ATOM 3866 C CA . ARG B 1 157 ? -20.719 4.461 0.765 1 84.56 157 ARG B CA 1
ATOM 3867 C C . ARG B 1 157 ? -20.875 5.168 -0.576 1 84.56 157 ARG B C 1
ATOM 3869 O O . ARG B 1 157 ? -21.875 5.836 -0.814 1 84.56 157 ARG B O 1
ATOM 3876 N N . LEU B 1 158 ? -19.859 5.371 -1.259 1 90 158 LEU B N 1
ATOM 3877 C CA . LEU B 1 158 ? -19.875 5.875 -2.629 1 90 158 LEU B CA 1
ATOM 3878 C C . LEU B 1 158 ? -19.328 4.824 -3.598 1 90 158 LEU B C 1
ATOM 3880 O O . LEU B 1 158 ? -18.297 4.215 -3.346 1 90 158 LEU B O 1
ATOM 3884 N N . SER B 1 159 ? -20.188 4.543 -4.625 1 90.5 159 SER B N 1
ATOM 3885 C CA . SER B 1 159 ? -19.641 3.658 -5.652 1 90.5 159 SER B CA 1
ATOM 3886 C C . SER B 1 159 ? -18.438 4.293 -6.352 1 90.5 159 SER B C 1
ATOM 3888 O O . SER B 1 159 ? -18.312 5.52 -6.379 1 90.5 159 SER B O 1
ATOM 3890 N N . ARG B 1 160 ? -17.609 3.461 -6.879 1 88.19 160 ARG B N 1
ATOM 3891 C CA . ARG B 1 160 ? -16.438 3.945 -7.59 1 88.19 160 ARG B CA 1
ATOM 3892 C C . ARG B 1 160 ? -16.828 4.816 -8.773 1 88.19 160 ARG B C 1
ATOM 3894 O O . ARG B 1 160 ? -16.156 5.797 -9.094 1 88.19 160 ARG B O 1
ATOM 3901 N N . GLY B 1 161 ? -17.938 4.461 -9.414 1 91.69 161 GLY B N 1
ATOM 3902 C CA . GLY B 1 161 ? -18.422 5.234 -10.547 1 91.69 161 GLY B CA 1
ATOM 3903 C C . GLY B 1 161 ? -18.984 6.586 -10.148 1 91.69 161 GLY B C 1
ATOM 3904 O O . GLY B 1 161 ? -18.953 7.531 -10.938 1 91.69 161 GLY B O 1
ATOM 3905 N N . ALA B 1 162 ? -19.422 6.73 -8.945 1 94.38 162 ALA B N 1
ATOM 3906 C CA . ALA B 1 162 ? -20.062 7.961 -8.477 1 94.38 162 ALA B CA 1
ATOM 3907 C C . ALA B 1 162 ? -19.047 8.883 -7.805 1 94.38 162 ALA B C 1
ATOM 3909 O O . ALA B 1 162 ? -19.344 10.039 -7.516 1 94.38 162 ALA B O 1
ATOM 3910 N N . PHE B 1 163 ? -17.891 8.414 -7.512 1 96.94 163 PHE B N 1
ATOM 3911 C CA . PHE B 1 163 ? -16.891 9.117 -6.711 1 96.94 163 PHE B CA 1
ATOM 3912 C C . PHE B 1 163 ? -16.5 10.43 -7.371 1 96.94 163 PHE B C 1
ATOM 3914 O O . PHE B 1 163 ? -16.516 11.484 -6.73 1 96.94 163 PHE B O 1
ATOM 3921 N N . ASP B 1 164 ? -16.172 10.367 -8.664 1 95.94 164 ASP B N 1
ATOM 3922 C CA . ASP B 1 164 ? -15.75 11.57 -9.383 1 95.94 164 ASP B CA 1
ATOM 3923 C C . ASP B 1 164 ? -16.812 12.656 -9.305 1 95.94 164 ASP B C 1
ATOM 3925 O O . ASP B 1 164 ? -16.516 13.805 -8.961 1 95.94 164 ASP B O 1
ATOM 3929 N N . ARG B 1 165 ? -18 12.273 -9.523 1 94.12 165 ARG B N 1
ATOM 3930 C CA . ARG B 1 165 ? -19.094 13.227 -9.516 1 94.12 165 ARG B CA 1
ATOM 3931 C C . ARG B 1 165 ? -19.281 13.844 -8.133 1 94.12 165 ARG B C 1
ATOM 3933 O O . ARG B 1 165 ? -19.625 15.016 -8.008 1 94.12 165 ARG B O 1
ATOM 3940 N N . ALA B 1 166 ? -19.047 13.07 -7.133 1 95.5 166 ALA B N 1
ATOM 3941 C CA . ALA B 1 166 ? -19.25 13.516 -5.754 1 95.5 166 ALA B CA 1
ATOM 3942 C C . ALA B 1 166 ? -18.203 14.555 -5.355 1 95.5 166 ALA B C 1
ATOM 3944 O O . ALA B 1 166 ? -18.469 15.414 -4.512 1 95.5 166 ALA B O 1
ATOM 3945 N N . VAL B 1 167 ? -17.047 14.531 -5.984 1 97.06 167 VAL B N 1
ATOM 3946 C CA . VAL B 1 167 ? -15.977 15.328 -5.398 1 97.06 167 VAL B CA 1
ATOM 3947 C C . VAL B 1 167 ? -15.508 16.391 -6.398 1 97.06 167 VAL B C 1
ATOM 3949 O O . VAL B 1 167 ? -14.898 17.375 -6.016 1 97.06 167 VAL B O 1
ATOM 3952 N N . ARG B 1 168 ? -15.75 16.25 -7.68 1 97.38 168 ARG B N 1
ATOM 3953 C CA . ARG B 1 168 ? -15.141 17.062 -8.719 1 97.38 168 ARG B CA 1
ATOM 3954 C C . ARG B 1 168 ? -15.508 18.531 -8.539 1 97.38 168 ARG B C 1
ATOM 3956 O O . ARG B 1 168 ? -14.633 19.406 -8.57 1 97.38 168 ARG B O 1
ATOM 3963 N N . ASP B 1 169 ? -16.75 18.812 -8.281 1 97 169 ASP B N 1
ATOM 3964 C CA . ASP B 1 169 ? -17.203 20.188 -8.133 1 97 169 ASP B CA 1
ATOM 3965 C C . ASP B 1 169 ? -16.562 20.844 -6.918 1 97 169 ASP B C 1
ATOM 3967 O O . ASP B 1 169 ? -16.188 22.016 -6.961 1 97 169 ASP B O 1
ATOM 3971 N N . ILE B 1 170 ? -16.516 20.109 -5.863 1 96.69 170 ILE B N 1
ATOM 3972 C CA . ILE B 1 170 ? -15.898 20.609 -4.645 1 96.69 170 ILE B CA 1
ATOM 3973 C C . ILE B 1 170 ? -14.445 21 -4.926 1 96.69 170 ILE B C 1
ATOM 3975 O O . ILE B 1 170 ? -14 22.078 -4.527 1 96.69 170 ILE B O 1
ATOM 3979 N N . ILE B 1 171 ? -13.711 20.219 -5.652 1 97.81 171 ILE B N 1
ATOM 3980 C CA . ILE B 1 171 ? -12.297 20.422 -5.938 1 97.81 171 ILE B CA 1
ATOM 3981 C C . ILE B 1 171 ? -12.125 21.578 -6.902 1 97.81 171 ILE B C 1
ATOM 3983 O O . ILE B 1 171 ? -11.336 22.5 -6.645 1 97.81 171 ILE B O 1
ATOM 3987 N N . ILE B 1 172 ? -12.914 21.641 -7.957 1 97.75 172 ILE B N 1
ATOM 3988 C CA . ILE B 1 172 ? -12.734 22.625 -9.016 1 97.75 172 ILE B CA 1
ATOM 3989 C C . ILE B 1 172 ? -13.109 24.016 -8.5 1 97.75 172 ILE B C 1
ATOM 3991 O O . ILE B 1 172 ? -12.516 25.016 -8.898 1 97.75 172 ILE B O 1
ATOM 3995 N N . ASN B 1 173 ? -14.055 24.078 -7.531 1 97.44 173 ASN B N 1
ATOM 3996 C CA . ASN B 1 173 ? -14.555 25.359 -7.043 1 97.44 173 ASN B CA 1
ATOM 3997 C C . ASN B 1 173 ? -13.609 25.984 -6.012 1 97.44 173 ASN B C 1
ATOM 3999 O O . ASN B 1 173 ? -13.805 27.125 -5.59 1 97.44 173 ASN B O 1
ATOM 4003 N N . ASP B 1 174 ? -12.695 25.297 -5.613 1 97.44 174 ASP B N 1
ATOM 4004 C CA . ASP B 1 174 ? -11.633 25.781 -4.742 1 97.44 174 ASP B CA 1
ATOM 4005 C C . ASP B 1 174 ? -10.289 25.781 -5.465 1 97.44 174 ASP B C 1
ATOM 4007 O O . ASP B 1 174 ? -9.742 24.719 -5.773 1 97.44 174 ASP B O 1
ATOM 4011 N N . ALA B 1 175 ? -9.727 26.953 -5.684 1 97.81 175 ALA B N 1
ATOM 4012 C CA . ALA B 1 175 ? -8.523 27.109 -6.5 1 97.81 175 ALA B CA 1
ATOM 4013 C C . ALA B 1 175 ? -7.363 26.312 -5.914 1 97.81 175 ALA B C 1
ATOM 4015 O O . ALA B 1 175 ? -6.598 25.688 -6.652 1 97.81 175 ALA B O 1
ATOM 4016 N N . GLY B 1 176 ? -7.148 26.344 -4.629 1 97.62 176 GLY B N 1
ATOM 4017 C CA . GLY B 1 176 ? -6.086 25.594 -3.971 1 97.62 176 GLY B CA 1
ATOM 4018 C C . GLY B 1 176 ? -6.238 24.094 -4.109 1 97.62 176 GLY B C 1
ATOM 4019 O O . GLY B 1 176 ? -5.277 23.406 -4.449 1 97.62 176 GLY B O 1
ATOM 4020 N N . LEU B 1 177 ? -7.445 23.609 -3.863 1 98.06 177 LEU B N 1
ATOM 4021 C CA . LEU B 1 177 ? -7.723 22.172 -3.996 1 98.06 177 LEU B CA 1
ATOM 4022 C C . LEU B 1 177 ? -7.598 21.734 -5.449 1 98.06 177 LEU B C 1
ATOM 4024 O O . LEU B 1 177 ? -7.078 20.656 -5.73 1 98.06 177 LEU B O 1
ATOM 4028 N N . SER B 1 178 ? -8.125 22.594 -6.336 1 98.56 178 SER B N 1
ATOM 4029 C CA . SER B 1 178 ? -8.023 22.281 -7.762 1 98.56 178 SER B CA 1
ATOM 4030 C C . SER B 1 178 ? -6.57 22.125 -8.195 1 98.56 178 SER B C 1
ATOM 4032 O O . SER B 1 178 ? -6.223 21.172 -8.891 1 98.56 178 SER B O 1
ATOM 4034 N N . HIS B 1 179 ? -5.762 23 -7.754 1 98.5 179 HIS B N 1
ATOM 4035 C CA . HIS B 1 179 ? -4.344 23 -8.086 1 98.5 179 HIS B CA 1
ATOM 4036 C C . HIS B 1 179 ? -3.65 21.75 -7.559 1 98.5 179 HIS B C 1
ATOM 4038 O O . HIS B 1 179 ? -2.805 21.172 -8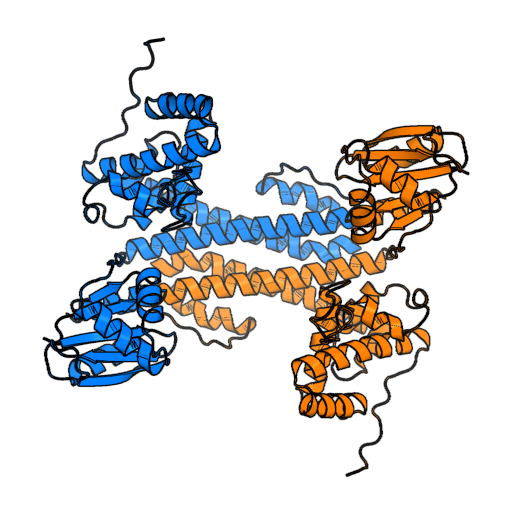.242 1 98.5 179 HIS B O 1
ATOM 4044 N N . ALA B 1 180 ? -4.066 21.25 -6.488 1 98.44 180 ALA B N 1
ATOM 4045 C CA . ALA B 1 180 ? -3.369 20.172 -5.797 1 98.44 180 ALA B CA 1
ATOM 4046 C C . ALA B 1 180 ? -3.969 18.812 -6.152 1 98.44 180 ALA B C 1
ATOM 4048 O O . ALA B 1 180 ? -3.242 17.828 -6.328 1 98.44 180 ALA B O 1
ATOM 4049 N N . LEU B 1 181 ? -5.305 18.719 -6.34 1 98.56 181 LEU B N 1
ATOM 4050 C CA . LEU B 1 181 ? -5.961 17.406 -6.281 1 98.56 181 LEU B CA 1
ATOM 4051 C C . LEU B 1 181 ? -6.543 17.031 -7.637 1 98.56 181 LEU B C 1
ATOM 4053 O O . LEU B 1 181 ? -6.801 15.859 -7.902 1 98.56 181 LEU B O 1
ATOM 4057 N N . LEU B 1 182 ? -6.793 18.031 -8.492 1 98.69 182 LEU B N 1
ATOM 4058 C CA . LEU B 1 182 ? -7.508 17.734 -9.734 1 98.69 182 LEU B CA 1
ATOM 4059 C C . LEU B 1 182 ? -6.742 16.719 -10.578 1 98.69 182 LEU B C 1
ATOM 4061 O O . LEU B 1 182 ? -7.328 15.781 -11.102 1 98.69 182 LEU B O 1
ATOM 4065 N N . PRO B 1 183 ? -5.391 16.844 -10.734 1 98.69 183 PRO B N 1
ATOM 4066 C CA . PRO B 1 183 ? -4.656 15.836 -11.492 1 98.69 183 PRO B CA 1
ATOM 4067 C C . PRO B 1 183 ? -4.797 14.43 -10.906 1 98.69 183 PRO B C 1
ATOM 4069 O O . PRO B 1 183 ? -4.887 13.453 -11.648 1 98.69 183 PRO B O 1
ATOM 4072 N N . MET B 1 184 ? -4.773 14.328 -9.586 1 98.44 184 MET B N 1
ATOM 4073 C CA . MET B 1 184 ? -4.922 13.039 -8.922 1 98.44 184 MET B CA 1
ATOM 4074 C C . MET B 1 184 ? -6.305 12.453 -9.18 1 98.44 184 MET B C 1
ATOM 4076 O O . MET B 1 184 ? -6.441 11.242 -9.383 1 98.44 184 MET B O 1
ATOM 4080 N N . LEU B 1 185 ? -7.328 13.328 -9.117 1 98.5 185 LEU B N 1
ATOM 4081 C CA . LEU B 1 185 ? -8.688 12.883 -9.406 1 98.5 185 LEU B CA 1
ATOM 4082 C C . LEU B 1 185 ? -8.789 12.336 -10.82 1 98.5 185 LEU B C 1
ATOM 4084 O O . LEU B 1 185 ? -9.43 11.305 -11.047 1 98.5 185 LEU B O 1
ATOM 4088 N N . GLU B 1 186 ? -8.148 13 -11.766 1 98.44 186 GLU B N 1
ATOM 4089 C CA . GLU B 1 186 ? -8.148 12.555 -13.156 1 98.44 186 GLU B CA 1
ATOM 4090 C C . GLU B 1 186 ? -7.41 11.227 -13.305 1 98.44 186 GLU B C 1
ATOM 4092 O O . GLU B 1 186 ? -7.848 10.352 -14.055 1 98.44 186 GLU B O 1
ATOM 4097 N N . ALA B 1 187 ? -6.289 11.062 -12.648 1 98.5 187 ALA B N 1
ATOM 4098 C CA . ALA B 1 187 ? -5.562 9.797 -12.641 1 98.5 187 ALA B CA 1
ATOM 4099 C C . ALA B 1 187 ? -6.422 8.672 -12.07 1 98.5 187 ALA B C 1
ATOM 4101 O O . ALA B 1 187 ? -6.426 7.555 -12.602 1 98.5 187 ALA B O 1
ATOM 4102 N N . ARG B 1 188 ? -7.141 8.961 -10.953 1 98.44 188 ARG B N 1
ATOM 4103 C CA . ARG B 1 188 ? -8.047 7.984 -10.352 1 98.44 188 ARG B CA 1
ATOM 4104 C C . ARG B 1 188 ? -9.086 7.512 -11.367 1 98.44 188 ARG B C 1
ATOM 4106 O O . ARG B 1 188 ? -9.391 6.316 -11.445 1 98.44 188 ARG B O 1
ATOM 4113 N N . GLN B 1 189 ? -9.617 8.445 -12.141 1 98.12 189 GLN B N 1
ATOM 4114 C CA . GLN B 1 189 ? -10.594 8.086 -13.164 1 98.12 189 GLN B CA 1
ATOM 4115 C C . GLN B 1 189 ? -9.984 7.148 -14.203 1 98.12 189 GLN B C 1
ATOM 4117 O O . GLN B 1 189 ? -10.625 6.191 -14.641 1 98.12 189 GLN B O 1
ATOM 4122 N N . THR B 1 190 ? -8.773 7.406 -14.625 1 98.06 190 THR B N 1
ATOM 4123 C CA . THR B 1 190 ? -8.078 6.543 -15.57 1 98.06 190 THR B CA 1
ATOM 4124 C C . THR B 1 190 ? -7.91 5.137 -14.992 1 98.06 190 THR B C 1
ATOM 4126 O O . THR B 1 190 ? -8.109 4.148 -15.703 1 98.06 190 THR B O 1
ATOM 4129 N N . LEU B 1 191 ? -7.5 5.039 -13.742 1 98.56 191 LEU B N 1
ATOM 4130 C CA . LEU B 1 191 ? -7.359 3.74 -13.094 1 98.56 191 LEU B CA 1
ATOM 4131 C C . LEU B 1 191 ? -8.688 3 -13.055 1 98.56 191 LEU B C 1
ATOM 4133 O O . LEU B 1 191 ? -8.742 1.789 -13.281 1 98.56 191 LEU B O 1
ATOM 4137 N N . PHE B 1 192 ? -9.781 3.74 -12.805 1 98.44 192 PHE B N 1
ATOM 4138 C CA . PHE B 1 192 ? -11.109 3.139 -12.766 1 98.44 192 PHE B CA 1
ATOM 4139 C C . PHE B 1 192 ? -11.5 2.6 -14.141 1 98.44 192 PHE B C 1
ATOM 4141 O O . PHE B 1 192 ? -11.984 1.472 -14.25 1 98.44 192 PHE B O 1
ATOM 4148 N N . ASP B 1 193 ? -11.25 3.375 -15.172 1 98.62 193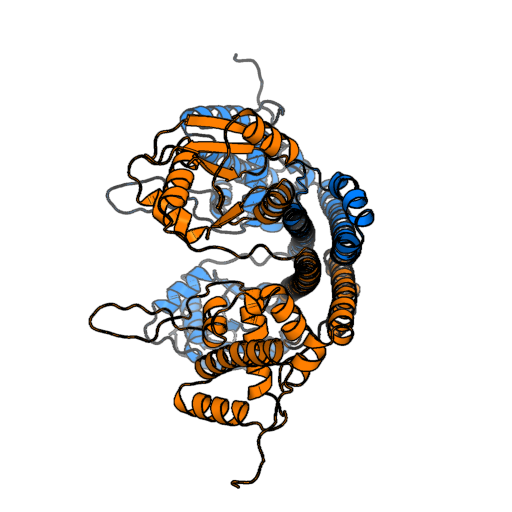 ASP B N 1
ATOM 4149 C CA . ASP B 1 193 ? -11.539 2.943 -16.531 1 98.62 193 ASP B CA 1
ATOM 4150 C C . ASP B 1 193 ? -10.734 1.698 -16.906 1 98.62 193 ASP B C 1
ATOM 4152 O O . ASP B 1 193 ? -11.25 0.789 -17.547 1 98.62 193 ASP B O 1
ATOM 4156 N N . THR B 1 194 ? -9.516 1.684 -16.516 1 98.75 194 THR B N 1
ATOM 4157 C CA . THR B 1 194 ? -8.648 0.538 -16.781 1 98.75 194 THR B CA 1
ATOM 4158 C C . THR B 1 194 ? -9.164 -0.702 -16.047 1 98.75 194 THR B C 1
ATOM 4160 O O . THR B 1 194 ? -9.195 -1.794 -16.625 1 98.75 194 THR B O 1
ATOM 4163 N N . PHE B 1 195 ? -9.586 -0.509 -14.773 1 98.62 195 PHE B N 1
ATOM 4164 C CA . PHE B 1 195 ? -10.188 -1.598 -14.016 1 98.62 195 PHE B CA 1
ATOM 4165 C C . PHE B 1 195 ? -11.391 -2.17 -14.75 1 98.62 195 PHE B C 1
ATOM 4167 O O . PHE B 1 195 ? -11.516 -3.389 -14.898 1 98.62 195 PHE B O 1
ATOM 4174 N N . LEU B 1 196 ? -12.242 -1.291 -15.25 1 98.75 196 LEU B N 1
ATOM 4175 C CA . LEU B 1 196 ? -13.438 -1.731 -15.953 1 98.75 196 LEU B CA 1
ATOM 4176 C C . LEU B 1 196 ? -13.078 -2.523 -17.203 1 98.75 196 LEU B C 1
ATOM 4178 O O . LEU B 1 196 ? -13.734 -3.52 -17.516 1 98.75 196 LEU B O 1
ATOM 4182 N N . GLN B 1 197 ? -12.102 -2.084 -17.922 1 98.81 197 GLN B N 1
ATOM 4183 C CA . GLN B 1 197 ? -11.633 -2.785 -19.109 1 98.81 197 GLN B CA 1
ATOM 4184 C C . GLN B 1 197 ? -11.156 -4.191 -18.766 1 98.81 197 GLN B C 1
ATOM 4186 O O . GLN B 1 197 ? -11.555 -5.164 -19.406 1 98.81 197 GLN B O 1
ATOM 4191 N N . LEU B 1 198 ? -10.297 -4.312 -17.781 1 98.88 198 LEU B N 1
ATOM 4192 C CA . LEU B 1 198 ? -9.75 -5.602 -17.375 1 98.88 198 LEU B CA 1
ATOM 4193 C C . LEU B 1 198 ? -10.836 -6.496 -16.797 1 98.88 198 LEU B C 1
ATOM 4195 O O . LEU B 1 198 ? -10.836 -7.711 -17.016 1 98.88 198 LEU B O 1
ATOM 4199 N N . ASP B 1 199 ? -11.734 -5.859 -16.062 1 98.62 199 ASP B N 1
ATOM 4200 C CA . ASP B 1 199 ? -12.867 -6.59 -15.5 1 98.62 199 ASP B CA 1
ATOM 4201 C C . ASP B 1 199 ? -13.711 -7.219 -16.609 1 98.62 199 ASP B C 1
ATOM 4203 O O . ASP B 1 199 ? -14.141 -8.367 -16.5 1 98.62 199 ASP B O 1
ATOM 4207 N N . ARG B 1 200 ? -13.938 -6.52 -17.641 1 98.75 200 ARG B N 1
ATOM 4208 C CA . ARG B 1 200 ? -14.68 -7.035 -18.797 1 98.75 200 ARG B CA 1
ATOM 4209 C C . ARG B 1 200 ? -13.961 -8.234 -19.406 1 98.75 200 ARG B C 1
ATOM 4211 O O . ARG B 1 200 ? -14.602 -9.211 -19.797 1 98.75 200 ARG B O 1
ATOM 4218 N N . ARG B 1 201 ? -12.688 -8.195 -19.531 1 98.81 201 ARG B N 1
ATOM 4219 C CA . ARG B 1 201 ? -11.914 -9.289 -20.094 1 98.81 201 ARG B CA 1
ATOM 4220 C C . ARG B 1 201 ? -12.047 -10.547 -19.25 1 98.81 201 ARG B C 1
ATOM 4222 O O . ARG B 1 201 ? -12.188 -11.648 -19.781 1 98.81 201 ARG B O 1
ATOM 4229 N N . VAL B 1 202 ? -11.992 -10.375 -17.922 1 98.69 202 VAL B N 1
ATOM 4230 C CA . VAL B 1 202 ? -12.133 -11.516 -17.031 1 98.69 202 VAL B CA 1
ATOM 4231 C C . VAL B 1 202 ? -13.523 -12.117 -17.172 1 98.69 202 VAL B C 1
ATOM 4233 O O . VAL B 1 202 ? -13.68 -13.344 -17.25 1 98.69 202 VAL B O 1
ATOM 4236 N N . ARG B 1 203 ? -14.523 -11.266 -17.219 1 98.56 203 ARG B N 1
ATOM 4237 C CA . ARG B 1 203 ? -15.898 -11.734 -17.359 1 98.56 203 ARG B CA 1
ATOM 4238 C C . ARG B 1 203 ? -16.094 -12.477 -18.672 1 98.56 203 ARG B C 1
ATOM 4240 O O . ARG B 1 203 ? -16.75 -13.523 -18.719 1 98.56 203 ARG B O 1
ATOM 4247 N N . GLN B 1 204 ? -15.523 -11.945 -19.703 1 98.62 204 GLN B N 1
ATOM 4248 C CA . GLN B 1 204 ? -15.602 -12.594 -21 1 98.62 204 GLN B CA 1
ATOM 4249 C C . GLN B 1 204 ? -14.93 -13.969 -20.969 1 98.62 204 GLN B C 1
ATOM 4251 O O . GLN B 1 204 ? -15.477 -14.938 -21.5 1 98.62 204 GLN B O 1
ATOM 4256 N N . ALA B 1 205 ? -13.781 -14.062 -20.375 1 98.38 205 ALA B N 1
ATOM 4257 C CA . ALA B 1 205 ? -13.07 -15.328 -20.25 1 98.38 205 ALA B CA 1
ATOM 4258 C C . ALA B 1 205 ? -13.914 -16.359 -19.516 1 98.38 205 ALA B C 1
ATOM 4260 O O . ALA B 1 205 ? -13.938 -17.531 -19.891 1 98.38 205 ALA B O 1
ATOM 4261 N N . ALA B 1 206 ? -14.602 -15.906 -18.484 1 98.56 206 ALA B N 1
ATOM 4262 C CA . ALA B 1 206 ? -15.461 -16.781 -17.703 1 98.56 206 ALA B CA 1
ATOM 4263 C C . ALA B 1 206 ? -16.609 -17.328 -18.562 1 98.56 206 ALA B C 1
ATOM 4265 O O . ALA B 1 206 ? -16.875 -18.547 -18.547 1 98.56 206 ALA B O 1
ATOM 4266 N N . HIS B 1 207 ? -17.203 -16.516 -19.344 1 98.38 207 HIS B N 1
ATOM 4267 C CA . HIS B 1 207 ? -18.375 -16.891 -20.125 1 98.38 207 HIS B CA 1
ATOM 4268 C C . HIS B 1 207 ? -17.984 -17.734 -21.328 1 98.38 207 HIS B C 1
ATOM 4270 O O . HIS B 1 207 ? -18.797 -18.531 -21.828 1 98.38 207 HIS B O 1
ATOM 4276 N N . GLU B 1 208 ? -16.797 -17.625 -21.75 1 98.12 208 GLU B N 1
ATOM 4277 C CA . GLU B 1 208 ? -16.328 -18.375 -22.922 1 98.12 208 GLU B CA 1
ATOM 4278 C C . GLU B 1 208 ? -15.797 -19.75 -22.516 1 98.12 208 GLU B C 1
ATOM 4280 O O . GLU B 1 208 ? -15.539 -20.594 -23.375 1 98.12 208 GLU B O 1
ATOM 4285 N N . ASP B 1 209 ? -15.609 -19.984 -21.281 1 98 209 ASP B N 1
ATOM 4286 C CA . ASP B 1 209 ? -15.062 -21.234 -20.766 1 98 209 ASP B CA 1
ATOM 4287 C C . ASP B 1 209 ? -16.156 -22.125 -20.203 1 98 209 ASP B C 1
ATOM 4289 O O . ASP B 1 209 ? -16.875 -21.734 -19.266 1 98 209 ASP B O 1
ATOM 4293 N N . ALA B 1 210 ? -16.297 -23.297 -20.672 1 97.62 210 ALA B N 1
ATOM 4294 C CA . ALA B 1 210 ? -17.375 -24.203 -20.297 1 97.62 210 ALA B CA 1
ATOM 4295 C C . ALA B 1 210 ? -17.297 -24.578 -18.812 1 97.62 210 ALA B C 1
ATOM 4297 O O . ALA B 1 210 ? -18.312 -24.688 -18.141 1 97.62 210 ALA B O 1
ATOM 4298 N N . VAL B 1 211 ? -16.125 -24.812 -18.328 1 97.94 211 VAL B N 1
ATOM 4299 C CA . VAL B 1 211 ? -15.938 -25.172 -16.922 1 97.94 211 VAL B CA 1
ATOM 4300 C C . VAL B 1 211 ? -16.375 -24.016 -16.031 1 97.94 211 VAL B C 1
ATOM 4302 O O . VAL B 1 211 ? -17.078 -24.203 -15.047 1 97.94 211 VAL B O 1
ATOM 4305 N N . CYS B 1 212 ? -15.992 -22.812 -16.406 1 98.5 212 CYS B N 1
ATOM 4306 C CA . CYS B 1 212 ? -16.359 -21.625 -15.641 1 98.5 212 CYS B CA 1
ATOM 4307 C C . CYS B 1 212 ? -17.875 -21.406 -15.672 1 98.5 212 CYS B C 1
ATOM 4309 O O . CYS B 1 212 ? -18.469 -21.031 -14.656 1 98.5 212 CYS B O 1
ATOM 4311 N N . ARG B 1 213 ? -18.453 -21.609 -16.781 1 98.06 213 ARG B N 1
ATOM 4312 C CA . ARG B 1 213 ? -19.906 -21.484 -16.859 1 98.06 213 ARG B CA 1
ATOM 4313 C C . ARG B 1 213 ? -20.594 -22.453 -15.898 1 98.06 213 ARG B C 1
ATOM 4315 O O . ARG B 1 213 ? -21.578 -22.109 -15.242 1 98.06 213 ARG B O 1
ATOM 4322 N N . ARG B 1 214 ? -20.078 -23.625 -15.852 1 97.38 214 ARG B N 1
ATOM 4323 C CA . ARG B 1 214 ? -20.625 -24.625 -14.93 1 97.38 214 ARG B CA 1
ATOM 4324 C C . ARG B 1 214 ? -20.453 -24.172 -13.477 1 97.38 214 ARG B C 1
ATOM 4326 O O . ARG B 1 214 ? -21.391 -24.281 -12.68 1 97.38 214 ARG B O 1
ATOM 4333 N N . PHE B 1 215 ? -19.25 -23.672 -13.141 1 98 215 PHE B N 1
ATOM 4334 C CA . PHE B 1 215 ? -18.984 -23.156 -11.805 1 98 215 PHE B CA 1
ATOM 4335 C C . PHE B 1 215 ? -20 -22.078 -11.43 1 98 215 PHE B C 1
ATOM 4337 O O . PHE B 1 215 ? -20.516 -22.062 -10.312 1 98 215 PHE B O 1
ATOM 4344 N N . MET B 1 216 ? -20.312 -21.203 -12.375 1 97.19 216 MET B N 1
ATOM 4345 C CA . MET B 1 216 ? -21.156 -20.031 -12.125 1 97.19 216 MET B CA 1
ATOM 4346 C C . MET B 1 216 ? -22.609 -20.453 -11.938 1 97.19 216 MET B C 1
ATOM 4348 O O . MET B 1 216 ? -23.453 -19.641 -11.547 1 97.19 216 MET B O 1
ATOM 4352 N N . GLY B 1 217 ? -22.859 -21.688 -12.156 1 94.69 217 GLY B N 1
ATOM 4353 C CA . GLY B 1 217 ? -24.156 -22.25 -11.812 1 94.69 217 GLY B CA 1
ATOM 4354 C C . GLY B 1 217 ? -24.375 -22.375 -10.312 1 94.69 217 GLY B C 1
ATOM 4355 O O . GLY B 1 217 ? -25.5 -22.531 -9.852 1 94.69 217 GLY B O 1
ATOM 4356 N N . VAL B 1 218 ? -23.344 -22.453 -9.57 1 94.75 218 VAL B N 1
ATOM 4357 C CA . VAL B 1 218 ? -23.422 -22.5 -8.117 1 94.75 218 VAL B CA 1
ATOM 4358 C C . VAL B 1 218 ? -23.766 -21.125 -7.562 1 94.75 218 VAL B C 1
ATOM 4360 O O . VAL B 1 218 ? -23.078 -20.141 -7.844 1 94.75 218 VAL B O 1
ATOM 4363 N N . PRO B 1 219 ? -24.797 -21.062 -6.742 1 93.19 219 PRO B N 1
ATOM 4364 C CA . PRO B 1 219 ? -25.141 -19.766 -6.156 1 93.19 219 PRO B CA 1
ATOM 4365 C C . PRO B 1 219 ? -23.969 -19.141 -5.395 1 93.19 219 PRO B C 1
ATOM 4367 O O . PRO B 1 219 ? -23.312 -19.828 -4.594 1 93.19 219 PRO B O 1
ATOM 4370 N N . GLY B 1 220 ? -23.75 -17.812 -5.695 1 93.88 220 GLY B N 1
ATOM 4371 C CA . GLY B 1 220 ? -22.688 -17.109 -5.012 1 93.88 220 GLY B CA 1
ATOM 4372 C C . GLY B 1 220 ? -21.375 -17.109 -5.785 1 93.88 220 GLY B C 1
ATOM 4373 O O . GLY B 1 220 ? -20.5 -16.297 -5.52 1 93.88 220 GLY B O 1
ATOM 4374 N N . VAL B 1 221 ? -21.203 -18.062 -6.684 1 96.75 221 VAL B N 1
ATOM 4375 C CA . VAL B 1 221 ? -19.984 -18.141 -7.473 1 96.75 221 VAL B CA 1
ATOM 4376 C C . VAL B 1 221 ? -20.109 -17.297 -8.734 1 96.75 221 VAL B C 1
ATOM 4378 O O . VAL B 1 221 ? -20.875 -17.625 -9.641 1 96.75 221 VAL B O 1
ATOM 4381 N N . GLY B 1 222 ? -19.406 -16.203 -8.766 1 97.38 222 GLY B N 1
ATOM 4382 C CA . GLY B 1 222 ? -19.406 -15.336 -9.93 1 97.38 222 GLY B CA 1
ATOM 4383 C C . GLY B 1 222 ? -18.203 -15.547 -10.828 1 97.38 222 GLY B C 1
ATOM 4384 O O . GLY B 1 222 ? -17.422 -16.484 -10.633 1 97.38 222 GLY B O 1
ATOM 4385 N N . GLU B 1 223 ? -18.078 -14.695 -11.836 1 98.5 223 GLU B N 1
ATOM 4386 C CA . GLU B 1 223 ? -17.047 -14.805 -12.867 1 98.5 223 GLU B CA 1
ATOM 4387 C C . GLU B 1 223 ? -15.648 -14.828 -12.258 1 98.5 223 GLU B C 1
ATOM 4389 O O . GLU B 1 223 ? -14.812 -15.656 -12.633 1 98.5 223 GLU B O 1
ATOM 4394 N N . ILE B 1 224 ? -15.398 -13.961 -11.273 1 98.38 224 ILE B N 1
ATOM 4395 C CA . ILE B 1 224 ? -14.07 -13.805 -10.695 1 98.38 224 ILE B CA 1
ATOM 4396 C C . ILE B 1 224 ? -13.688 -15.07 -9.93 1 98.38 224 ILE B C 1
ATOM 4398 O O . ILE B 1 224 ? -12.578 -15.594 -10.094 1 98.38 224 ILE B O 1
ATOM 4402 N N . THR B 1 225 ? -14.586 -15.562 -9.148 1 98.25 225 THR B N 1
ATOM 4403 C CA . THR B 1 225 ? -14.328 -16.781 -8.391 1 98.25 225 THR B CA 1
ATOM 4404 C C . THR B 1 225 ? -14.086 -17.953 -9.328 1 98.25 225 THR B C 1
ATOM 4406 O O . THR B 1 225 ? -13.141 -18.734 -9.141 1 98.25 225 THR B O 1
ATOM 4409 N N . ALA B 1 226 ? -14.93 -18.094 -10.359 1 98.75 226 ALA B N 1
ATOM 4410 C CA . ALA B 1 226 ? -14.844 -19.203 -11.297 1 98.75 226 ALA B CA 1
ATOM 4411 C C . ALA B 1 226 ? -13.484 -19.219 -12.008 1 98.75 226 ALA B C 1
ATOM 4413 O O . ALA B 1 226 ? -12.797 -20.234 -12.016 1 98.75 226 ALA B O 1
ATOM 4414 N N . VAL B 1 227 ? -13.133 -18.062 -12.57 1 98.69 227 VAL B N 1
ATOM 4415 C CA . VAL B 1 227 ? -11.891 -17.969 -13.328 1 98.69 227 VAL B CA 1
ATOM 4416 C C . VAL B 1 227 ? -10.695 -18.156 -12.398 1 98.69 227 VAL B C 1
ATOM 4418 O O . VAL B 1 227 ? -9.742 -18.859 -12.727 1 98.69 227 VAL B O 1
ATOM 4421 N N . SER B 1 228 ? -10.742 -17.547 -11.18 1 98.44 228 SER B N 1
ATOM 4422 C CA . SER B 1 228 ? -9.656 -17.641 -10.219 1 98.44 228 SER B CA 1
ATOM 4423 C C . SER B 1 228 ? -9.438 -19.094 -9.789 1 98.44 228 SER B C 1
ATOM 4425 O O . SER B 1 228 ? -8.297 -19.562 -9.719 1 98.44 228 SER B O 1
ATOM 4427 N N . PHE B 1 229 ? -10.508 -19.781 -9.516 1 98.31 229 PHE B N 1
ATOM 4428 C CA . PHE B 1 229 ? -10.422 -21.156 -9.055 1 98.31 229 PHE B CA 1
ATOM 4429 C C . PHE B 1 229 ? -9.852 -22.062 -10.141 1 98.31 229 PHE B C 1
ATOM 4431 O O . PHE B 1 229 ? -8.922 -22.828 -9.891 1 98.31 229 PHE B O 1
ATOM 4438 N N . LYS B 1 230 ? -10.383 -21.969 -11.336 1 98.5 230 LYS B N 1
ATOM 4439 C CA . LYS B 1 230 ? -9.93 -22.812 -12.43 1 98.5 230 LYS B CA 1
ATOM 4440 C C . LYS B 1 230 ? -8.445 -22.594 -12.711 1 98.5 230 LYS B C 1
ATOM 4442 O O . LYS B 1 230 ? -7.688 -23.562 -12.844 1 98.5 230 LYS B O 1
ATOM 4447 N N . ALA B 1 231 ? -8.062 -21.312 -12.789 1 97.69 231 ALA B N 1
ATOM 4448 C CA . ALA B 1 231 ? -6.672 -21 -13.102 1 97.69 231 ALA B CA 1
ATOM 4449 C C . ALA B 1 231 ? -5.738 -21.5 -12 1 97.69 231 ALA B C 1
ATOM 4451 O O . ALA B 1 231 ? -4.609 -21.906 -12.281 1 97.69 231 ALA B O 1
ATOM 4452 N N . ALA B 1 232 ? -6.176 -21.453 -10.773 1 96.5 232 ALA B N 1
ATOM 4453 C CA . ALA B 1 232 ? -5.359 -21.859 -9.641 1 96.5 232 ALA B CA 1
ATOM 4454 C C . ALA B 1 232 ? -5.219 -23.375 -9.586 1 96.5 232 ALA B C 1
ATOM 4456 O O . ALA B 1 232 ? -4.137 -23.906 -9.305 1 96.5 232 ALA B O 1
ATOM 4457 N N . VAL B 1 233 ? -6.328 -24.047 -9.844 1 96.5 233 VAL B N 1
ATOM 4458 C CA . VAL B 1 233 ? -6.297 -25.5 -9.859 1 96.5 233 VAL B CA 1
ATOM 4459 C C . VAL B 1 233 ? -5.527 -26 -11.086 1 96.5 233 VAL B C 1
ATOM 4461 O O . VAL B 1 233 ? -4.668 -26.875 -10.977 1 96.5 233 VAL B O 1
ATOM 4464 N N . ASP B 1 234 ? -5.82 -25.391 -12.281 1 96.75 234 ASP B N 1
ATOM 4465 C CA . ASP B 1 234 ? -5.145 -25.656 -13.547 1 96.75 234 ASP B CA 1
ATOM 4466 C C . ASP B 1 234 ? -5.461 -27.047 -14.07 1 96.75 234 ASP B C 1
ATOM 4468 O O . ASP B 1 234 ? -6.211 -27.203 -15.039 1 96.75 234 ASP B O 1
ATOM 4472 N N . ASP B 1 235 ? -5.074 -28.094 -13.32 1 96.38 235 ASP B N 1
ATOM 4473 C CA . ASP B 1 235 ? -5.391 -29.5 -13.602 1 96.38 235 ASP B CA 1
ATOM 4474 C C . ASP B 1 235 ? -6.121 -30.141 -12.43 1 96.38 235 ASP B C 1
ATOM 4476 O O . ASP B 1 235 ? -5.52 -30.406 -11.383 1 96.38 235 ASP B O 1
ATOM 4480 N N . PRO B 1 236 ? -7.406 -30.391 -12.641 1 96.38 236 PRO B N 1
ATOM 4481 C CA . PRO B 1 236 ? -8.164 -30.922 -11.508 1 96.38 236 PRO B CA 1
ATOM 4482 C C . PRO B 1 236 ? -7.715 -32.344 -11.117 1 96.38 236 PRO B C 1
ATOM 4484 O O . PRO B 1 236 ? -7.926 -32.75 -9.977 1 96.38 236 PRO B O 1
ATOM 4487 N N . SER B 1 237 ? -7.09 -33.031 -11.992 1 95.69 237 SER B N 1
ATOM 4488 C CA . SER B 1 237 ? -6.703 -34.406 -11.734 1 95.69 237 SER B CA 1
ATOM 4489 C C . SER B 1 237 ? -5.52 -34.5 -10.773 1 95.69 237 SER B C 1
ATOM 4491 O O . SER B 1 237 ? -5.215 -35.562 -10.242 1 95.69 237 SER B O 1
ATOM 4493 N N . ARG B 1 238 ? -4.926 -33.344 -10.57 1 92.62 238 ARG B N 1
ATOM 4494 C CA . ARG B 1 238 ? -3.729 -33.344 -9.734 1 92.62 238 ARG B CA 1
ATOM 4495 C C . ARG B 1 238 ? -4.082 -33.562 -8.266 1 92.62 238 ARG B C 1
ATOM 4497 O O . ARG B 1 238 ? -3.203 -33.812 -7.441 1 92.62 238 ARG B O 1
ATOM 4504 N N . PHE B 1 239 ? -5.348 -33.438 -7.949 1 94.25 239 PHE B N 1
ATOM 4505 C CA . PHE B 1 239 ? -5.809 -33.719 -6.59 1 94.25 239 PHE B CA 1
ATOM 4506 C C . PHE B 1 239 ? -6.352 -35.125 -6.469 1 94.25 239 PHE B C 1
ATOM 4508 O O . PHE B 1 239 ? -7.223 -35.531 -7.242 1 94.25 239 PHE B O 1
ATOM 4515 N N . LYS B 1 240 ? -5.828 -35.812 -5.496 1 90.81 240 LYS B N 1
ATOM 4516 C CA . LYS B 1 240 ? -6.266 -37.188 -5.281 1 90.81 240 LYS B CA 1
ATOM 4517 C C . LYS B 1 240 ? -7.715 -37.219 -4.805 1 90.81 240 LYS B C 1
ATOM 4519 O O . LYS B 1 240 ? -8.445 -38.188 -5.117 1 90.81 240 LYS B O 1
ATOM 4524 N N . SER B 1 241 ? -7.98 -36.25 -4.016 1 93.38 241 SER B N 1
ATOM 4525 C CA . SER B 1 241 ? -9.336 -36.125 -3.502 1 93.38 241 SER B CA 1
ATOM 4526 C C . SER B 1 241 ? -9.797 -34.656 -3.477 1 93.38 241 SER B C 1
ATOM 4528 O O . SER B 1 241 ? -9.016 -33.781 -3.16 1 93.38 241 SER B O 1
ATOM 4530 N N . SER B 1 242 ? -11.094 -34.531 -3.752 1 93.38 242 SER B N 1
ATOM 4531 C CA . SER B 1 242 ? -11.656 -33.188 -3.717 1 93.38 242 SER B CA 1
ATOM 4532 C C . SER B 1 242 ? -11.609 -32.594 -2.309 1 93.38 242 SER B C 1
ATOM 4534 O O . SER B 1 242 ? -11.539 -31.375 -2.137 1 93.38 242 SER B O 1
ATOM 4536 N N . ARG B 1 243 ? -11.57 -33.406 -1.333 1 90.94 243 ARG B N 1
ATOM 4537 C CA . ARG B 1 243 ? -11.594 -33 0.064 1 90.94 243 ARG B CA 1
ATOM 4538 C C . ARG B 1 243 ? -10.312 -32.25 0.433 1 90.94 243 ARG B C 1
ATOM 4540 O O . ARG B 1 243 ? -10.289 -31.516 1.416 1 90.94 243 ARG B O 1
ATOM 4547 N N . THR B 1 244 ? -9.305 -32.438 -0.398 1 91.5 244 THR B N 1
ATOM 4548 C CA . THR B 1 244 ? -8.016 -31.828 -0.07 1 91.5 244 THR B CA 1
ATOM 4549 C C . THR B 1 244 ? -7.895 -30.438 -0.674 1 91.5 244 THR B C 1
ATOM 4551 O O . THR B 1 244 ? -6.992 -29.672 -0.315 1 91.5 244 THR B O 1
ATOM 4554 N N . VAL B 1 245 ? -8.812 -30.109 -1.542 1 92.94 245 VAL B N 1
ATOM 4555 C CA . VAL B 1 245 ? -8.719 -28.844 -2.285 1 92.94 245 VAL B CA 1
ATOM 4556 C C . VAL B 1 245 ? -8.906 -27.672 -1.333 1 92.94 245 VAL B C 1
ATOM 4558 O O . VAL B 1 245 ? -8.188 -26.672 -1.427 1 92.94 245 VAL B O 1
ATOM 4561 N N . GLY B 1 246 ? -9.875 -27.797 -0.426 1 90.31 246 GLY B N 1
ATOM 4562 C CA . GLY B 1 246 ? -10.07 -26.734 0.559 1 90.31 246 GLY B CA 1
ATOM 4563 C C . GLY B 1 246 ? -8.82 -26.453 1.379 1 90.31 246 GLY B C 1
ATOM 4564 O O . GLY B 1 246 ? -8.484 -25.297 1.616 1 90.31 246 GLY B O 1
ATOM 4565 N N . ALA B 1 247 ? -8.148 -27.5 1.77 1 87.31 247 ALA B N 1
ATOM 4566 C CA . ALA B 1 247 ? -6.918 -27.375 2.539 1 87.31 247 ALA B CA 1
ATOM 4567 C C . ALA B 1 247 ? -5.812 -26.734 1.705 1 87.31 247 ALA B C 1
ATOM 4569 O O . ALA B 1 247 ? -5.027 -25.922 2.215 1 87.31 247 ALA B O 1
ATOM 4570 N N . HIS B 1 248 ? -5.824 -27.125 0.482 1 89.56 248 HIS B N 1
ATOM 4571 C CA . HIS B 1 248 ? -4.832 -26.578 -0.438 1 89.56 248 HIS B CA 1
ATOM 4572 C C . HIS B 1 248 ? -4.91 -25.062 -0.503 1 89.56 248 HIS B C 1
ATOM 4574 O O . HIS B 1 248 ? -3.887 -24.391 -0.604 1 89.56 248 HIS B O 1
ATOM 4580 N N . PHE B 1 249 ? -6.086 -24.531 -0.355 1 91.75 249 PHE B N 1
ATOM 4581 C CA . PHE B 1 249 ? -6.27 -23.094 -0.456 1 91.75 249 PHE B CA 1
ATOM 4582 C C . PHE B 1 249 ? -6.375 -22.453 0.928 1 91.75 249 PHE B C 1
ATOM 4584 O O . PHE B 1 249 ? -6.816 -21.312 1.064 1 91.75 249 PHE B O 1
ATOM 4591 N N . GLY B 1 250 ? -5.98 -23.188 1.941 1 87.94 250 GLY B N 1
ATOM 4592 C CA . GLY B 1 250 ? -5.832 -22.656 3.287 1 87.94 250 GLY B CA 1
ATOM 4593 C C . GLY B 1 250 ? -7.16 -22.406 3.98 1 87.94 250 GLY B C 1
ATOM 4594 O O . GLY B 1 250 ? -7.27 -21.5 4.816 1 87.94 250 GLY B O 1
ATOM 4595 N N . LEU B 1 251 ? -8.219 -23.062 3.639 1 90.19 251 LEU B N 1
ATOM 4596 C CA . LEU B 1 251 ? -9.547 -22.875 4.207 1 90.19 251 LEU B CA 1
ATOM 4597 C C . LEU B 1 251 ? -9.805 -23.859 5.336 1 90.19 251 LEU B C 1
ATOM 4599 O O . LEU B 1 251 ? -10.961 -24.203 5.617 1 90.19 251 LEU B O 1
ATOM 4603 N N . THR B 1 252 ? -8.703 -24.375 5.902 1 83.62 252 THR B N 1
ATOM 4604 C CA . THR B 1 252 ? -8.812 -25.297 7.031 1 83.62 252 THR B CA 1
ATOM 4605 C C . THR B 1 252 ? -8.164 -24.688 8.273 1 83.62 252 THR B C 1
ATOM 4607 O O . THR B 1 252 ? -7.262 -23.859 8.172 1 83.62 252 THR B O 1
ATOM 4610 N N . PRO B 1 253 ? -8.75 -24.969 9.453 1 75.56 253 PRO B N 1
ATOM 4611 C CA . PRO B 1 253 ? -8.141 -24.453 10.688 1 75.56 253 PRO B CA 1
ATOM 4612 C C . PRO B 1 253 ? -6.68 -24.875 10.844 1 75.56 253 PRO B C 1
ATOM 4614 O O . PRO B 1 253 ? -6.293 -25.953 10.383 1 75.56 253 PRO B O 1
ATOM 4617 N N . ARG B 1 254 ? -5.855 -23.922 11.375 1 68.69 254 ARG B N 1
ATOM 4618 C CA . ARG B 1 254 ? -4.484 -24.281 11.719 1 68.69 254 ARG B CA 1
ATOM 4619 C C . ARG B 1 254 ? -4.445 -25.25 12.891 1 68.69 254 ARG B C 1
ATOM 4621 O O . ARG B 1 254 ? -5.168 -25.078 13.875 1 68.69 254 ARG B O 1
ATOM 4628 N N . ARG B 1 255 ? -4.191 -26.562 12.688 1 56.91 255 ARG B N 1
ATOM 4629 C CA . ARG B 1 255 ? -4.156 -27.531 13.781 1 56.91 255 ARG B CA 1
ATOM 4630 C C . ARG B 1 255 ? -2.975 -27.266 14.711 1 56.91 255 ARG B C 1
ATOM 4632 O O . ARG B 1 255 ? -1.85 -27.062 14.25 1 56.91 255 ARG B O 1
ATOM 4639 N N . PHE B 1 256 ? -3.213 -26.406 15.734 1 50.94 256 PHE B N 1
ATOM 4640 C CA . PHE B 1 256 ? -2.145 -26.359 16.719 1 50.94 256 PHE B CA 1
ATOM 4641 C C . PHE B 1 256 ? -2.24 -27.531 17.688 1 50.94 256 PHE B C 1
ATOM 4643 O O . PHE B 1 256 ? -3.285 -27.75 18.312 1 50.94 256 PHE B O 1
ATOM 4650 N N . GLN B 1 257 ? -1.907 -28.703 17.188 1 46.22 257 GLN B N 1
ATOM 4651 C CA . GLN B 1 257 ? -1.964 -29.828 18.094 1 46.22 257 GLN B CA 1
ATOM 4652 C C . GLN B 1 257 ? -1.078 -29.594 19.312 1 46.22 257 GLN B C 1
ATOM 4654 O O . GLN B 1 257 ? 0.147 -29.688 19.234 1 46.22 257 GLN B O 1
ATOM 4659 N N . SER B 1 258 ? -1.24 -28.516 20.062 1 43.47 258 SER B N 1
ATOM 4660 C CA . SER B 1 258 ? -0.536 -28.828 21.312 1 43.47 258 SER B CA 1
ATOM 4661 C C . SER B 1 258 ? -1.306 -29.844 22.156 1 43.47 258 SER B C 1
ATOM 4663 O O . SER B 1 258 ? -2.5 -30.047 21.938 1 43.47 258 SER B O 1
ATOM 4665 N N . GLY B 1 259 ? -0.81 -30.906 22.703 1 42.66 259 GLY B N 1
ATOM 4666 C CA . GLY B 1 259 ? -1.395 -31.906 23.578 1 42.66 259 GLY B CA 1
ATOM 4667 C C . GLY B 1 259 ? -2.727 -31.484 24.172 1 42.66 259 GLY B C 1
ATOM 4668 O O . GLY B 1 259 ? -3.633 -32.312 24.312 1 42.66 259 GLY B O 1
ATOM 4669 N N . GLU B 1 260 ? -2.961 -30.5 25.031 1 43.94 260 GLU B N 1
ATOM 4670 C CA . GLU B 1 260 ? -4.102 -30.297 25.922 1 43.94 260 GLU B CA 1
ATOM 4671 C C . GLU B 1 260 ? -5.223 -29.531 25.219 1 43.94 260 GLU B C 1
ATOM 4673 O O . GLU B 1 260 ? -6.391 -29.656 25.594 1 43.94 260 GLU B O 1
ATOM 4678 N N . LYS B 1 261 ? -5.016 -28.391 24.578 1 48.84 261 LYS B N 1
ATOM 4679 C CA . LYS B 1 261 ? -6.148 -27.578 24.125 1 48.84 261 LYS B CA 1
ATOM 4680 C C . LYS B 1 261 ? -6.223 -27.531 22.609 1 48.84 261 LYS B C 1
ATOM 4682 O O . LYS B 1 261 ? -5.25 -27.172 21.938 1 48.84 261 LYS B O 1
ATOM 4687 N N . ASP B 1 262 ? -7.121 -28.391 21.969 1 45.19 262 ASP B N 1
ATOM 4688 C CA . ASP B 1 262 ? -7.484 -28.312 20.562 1 45.19 262 ASP B CA 1
ATOM 4689 C C . ASP B 1 262 ? -8.117 -26.953 20.234 1 45.19 262 ASP B C 1
ATOM 4691 O O . ASP B 1 262 ? -9.227 -26.656 20.688 1 45.19 262 ASP B O 1
ATOM 4695 N N . ASN B 1 263 ? -7.645 -25.859 20.469 1 46.44 263 ASN B N 1
ATOM 4696 C CA . ASN B 1 263 ? -8.367 -24.641 20.125 1 46.44 263 ASN B CA 1
ATOM 4697 C C . ASN B 1 263 ? -8.406 -24.422 18.625 1 46.44 263 ASN B C 1
ATOM 4699 O O . ASN B 1 263 ? -7.363 -24.359 17.969 1 46.44 263 ASN B O 1
ATOM 4703 N N . PRO B 1 264 ? -9.555 -24.75 18.031 1 51.72 264 PRO B N 1
ATOM 4704 C CA . PRO B 1 264 ? -9.727 -24.453 16.609 1 51.72 264 PRO B CA 1
ATOM 4705 C C . PRO B 1 264 ? -9.195 -23.078 16.203 1 51.72 264 PRO B C 1
ATOM 4707 O O . PRO B 1 264 ? -9.594 -22.078 16.781 1 51.72 264 PRO B O 1
ATOM 4710 N N . GLY B 1 265 ? -7.902 -22.922 16.031 1 52.78 265 GLY B N 1
ATOM 4711 C CA . GLY B 1 265 ? -7.145 -21.719 15.758 1 52.78 265 GLY B CA 1
ATOM 4712 C C . GLY B 1 265 ? -7.52 -21.062 14.445 1 52.78 265 GLY B C 1
ATOM 4713 O O . GLY B 1 265 ? -8.539 -21.422 13.836 1 52.78 265 GLY B O 1
ATOM 4714 N N . ARG B 1 266 ? -6.844 -19.922 14.008 1 67.44 266 ARG B N 1
ATOM 4715 C CA . ARG B 1 266 ? -6.828 -19.125 12.789 1 67.44 266 ARG B CA 1
ATOM 4716 C C . ARG B 1 266 ? -6.578 -20 11.562 1 67.44 266 ARG B C 1
ATOM 4718 O O . ARG B 1 266 ? -5.984 -21.078 11.672 1 67.44 266 ARG B O 1
ATOM 4725 N N . ILE B 1 267 ? -7.324 -19.844 10.477 1 73.06 267 ILE B N 1
ATOM 4726 C CA . ILE B 1 267 ? -7.105 -20.562 9.234 1 73.06 267 ILE B CA 1
ATOM 4727 C C . ILE B 1 267 ? -5.613 -20.594 8.906 1 73.06 267 ILE B C 1
ATOM 4729 O O . ILE B 1 267 ? -4.871 -19.703 9.312 1 73.06 267 ILE B O 1
ATOM 4733 N N . SER B 1 268 ? -5.113 -21.578 8.281 1 64.75 268 SER B N 1
ATOM 4734 C CA . SER B 1 268 ? -3.699 -21.812 7.996 1 64.75 268 SER B CA 1
ATOM 4735 C C . SER B 1 268 ? -3.15 -20.75 7.039 1 64.75 268 SER B C 1
ATOM 4737 O O . SER B 1 268 ? -1.942 -20.516 7.004 1 64.75 268 SER B O 1
ATOM 4739 N N . HIS B 1 269 ? -3.934 -20.078 6.266 1 65.06 269 HIS B N 1
ATOM 4740 C CA . HIS B 1 269 ? -3.586 -19.109 5.238 1 65.06 269 HIS B CA 1
ATOM 4741 C C . HIS B 1 269 ? -2.59 -19.688 4.242 1 65.06 269 HIS B C 1
ATOM 4743 O O . HIS B 1 269 ? -1.778 -18.953 3.672 1 65.06 269 HIS B O 1
ATOM 4749 N N . ALA B 1 270 ? -2.678 -21 4.074 1 66.94 270 ALA B N 1
ATOM 4750 C CA . ALA B 1 270 ? -1.834 -21.656 3.078 1 66.94 270 ALA B CA 1
ATOM 4751 C C . ALA B 1 270 ? -2.352 -21.391 1.666 1 66.94 270 ALA B C 1
ATOM 4753 O O . ALA B 1 270 ? -3.52 -21.047 1.48 1 66.94 270 ALA B O 1
ATOM 4754 N N . GLY B 1 271 ? -1.474 -21.469 0.812 1 76 271 GLY B N 1
ATOM 4755 C CA . GLY B 1 271 ? -1.869 -21.453 -0.587 1 76 271 GLY B CA 1
ATOM 4756 C C . GLY B 1 271 ? -2.105 -20.062 -1.132 1 76 271 GLY B C 1
ATOM 4757 O O . GLY B 1 271 ? -1.52 -19.094 -0.645 1 76 271 GLY B O 1
ATOM 4758 N N . ASP B 1 272 ? -2.881 -20.016 -2.158 1 87.62 272 ASP B N 1
ATOM 4759 C CA . ASP B 1 272 ? -3.105 -18.797 -2.926 1 87.62 272 ASP B CA 1
ATOM 4760 C C . ASP B 1 272 ? -4.117 -17.891 -2.232 1 87.62 272 ASP B C 1
ATOM 4762 O O . ASP B 1 272 ? -5.312 -18.188 -2.201 1 87.62 272 ASP B O 1
ATOM 4766 N N . ALA B 1 273 ? -3.686 -16.828 -1.738 1 90.25 273 ALA B N 1
ATOM 4767 C CA . ALA B 1 273 ? -4.516 -15.906 -0.955 1 90.25 273 ALA B CA 1
ATOM 4768 C C . ALA B 1 273 ? -5.629 -15.312 -1.808 1 90.25 273 ALA B C 1
ATOM 4770 O O . ALA B 1 273 ? -6.73 -15.062 -1.312 1 90.25 273 ALA B O 1
ATOM 4771 N N . ASP B 1 274 ? -5.391 -15.156 -3.025 1 92.44 274 ASP B N 1
ATOM 4772 C CA . ASP B 1 274 ? -6.395 -14.547 -3.896 1 92.44 274 ASP B CA 1
ATOM 4773 C C . ASP B 1 274 ? -7.547 -15.516 -4.16 1 92.44 274 ASP B C 1
ATOM 4775 O O . ASP B 1 274 ? -8.711 -15.109 -4.172 1 92.44 274 ASP B O 1
ATOM 4779 N N . VAL B 1 275 ? -7.211 -16.734 -4.34 1 95.31 275 VAL B N 1
ATOM 4780 C CA . VAL B 1 275 ? -8.242 -17.75 -4.547 1 95.31 275 VAL B CA 1
ATOM 4781 C C . VAL B 1 275 ? -9.055 -17.922 -3.264 1 95.31 275 VAL B C 1
ATOM 4783 O O . VAL B 1 275 ? -10.281 -18.016 -3.307 1 95.31 275 VAL B O 1
ATOM 4786 N N . ARG B 1 276 ? -8.375 -17.984 -2.162 1 95.06 276 ARG B N 1
ATOM 4787 C CA . ARG B 1 276 ? -9.055 -18.062 -0.872 1 95.06 276 ARG B CA 1
ATOM 4788 C C . ARG B 1 276 ? -10.031 -16.906 -0.694 1 95.06 276 ARG B C 1
ATOM 4790 O O . ARG B 1 276 ? -11.172 -17.109 -0.269 1 95.06 276 ARG B O 1
ATOM 4797 N N . ALA B 1 277 ? -9.57 -15.758 -1.06 1 95.56 277 ALA B N 1
ATOM 4798 C CA . ALA B 1 277 ? -10.414 -14.57 -0.951 1 95.56 277 ALA B CA 1
ATOM 4799 C C . ALA B 1 277 ? -11.625 -14.672 -1.876 1 95.56 277 ALA B C 1
ATOM 4801 O O . ALA B 1 277 ? -12.734 -14.281 -1.505 1 95.56 277 ALA B O 1
ATOM 4802 N N . ALA B 1 278 ? -11.406 -15.133 -3.055 1 96.94 278 ALA B N 1
ATOM 4803 C CA . ALA B 1 278 ? -12.5 -15.281 -4.012 1 96.94 278 ALA B CA 1
ATOM 4804 C C . ALA B 1 278 ? -13.531 -16.281 -3.506 1 96.94 278 ALA B C 1
ATOM 4806 O O . ALA B 1 278 ? -14.734 -16.047 -3.604 1 96.94 278 ALA B O 1
ATOM 4807 N N . LEU B 1 279 ? -13.055 -17.406 -2.967 1 97.31 279 LEU B N 1
ATOM 4808 C CA . LEU B 1 279 ? -13.953 -18.422 -2.428 1 97.31 279 LEU B CA 1
ATOM 4809 C C . LEU B 1 279 ? -14.711 -17.891 -1.215 1 97.31 279 LEU B C 1
ATOM 4811 O O . LEU B 1 279 ? -15.906 -18.156 -1.061 1 97.31 279 LEU B O 1
ATOM 4815 N N . TYR B 1 280 ? -14.039 -17.188 -0.403 1 96.56 280 TYR B N 1
ATOM 4816 C CA . TYR B 1 280 ? -14.672 -16.547 0.746 1 96.56 280 TYR B CA 1
ATOM 4817 C C . TYR B 1 280 ? -15.773 -15.602 0.301 1 96.56 280 TYR B C 1
ATOM 4819 O O . TYR B 1 280 ? -16.875 -15.594 0.868 1 96.56 280 TYR B O 1
ATOM 4827 N N . ALA B 1 281 ? -15.461 -14.812 -0.672 1 96.44 281 ALA B N 1
ATOM 4828 C CA . ALA B 1 281 ? -16.438 -13.859 -1.191 1 96.44 281 ALA B CA 1
ATOM 4829 C C . ALA B 1 281 ? -17.656 -14.578 -1.749 1 96.44 281 ALA B C 1
ATOM 4831 O O . ALA B 1 281 ? -18.797 -14.133 -1.557 1 96.44 281 ALA B O 1
ATOM 4832 N N . ALA B 1 282 ? -17.406 -15.578 -2.441 1 96.81 282 ALA B N 1
ATOM 4833 C CA . ALA B 1 282 ? -18.516 -16.375 -2.977 1 96.81 282 ALA B CA 1
ATOM 4834 C C . ALA B 1 282 ? -19.375 -16.938 -1.854 1 96.81 282 ALA B C 1
ATOM 4836 O O . ALA B 1 282 ? -20.609 -16.875 -1.922 1 96.81 282 ALA B O 1
ATOM 4837 N N . ALA B 1 283 ? -18.719 -17.484 -0.865 1 96.56 283 ALA B N 1
ATOM 4838 C CA . ALA B 1 283 ? -19.438 -18.016 0.292 1 96.56 283 ALA B CA 1
ATOM 4839 C C . ALA B 1 283 ? -20.25 -16.922 0.987 1 96.56 283 ALA B C 1
ATOM 4841 O O . ALA B 1 283 ? -21.406 -17.141 1.362 1 96.56 283 ALA B O 1
ATOM 4842 N N . ASN B 1 284 ? -19.625 -15.805 1.168 1 95.88 284 ASN B N 1
ATOM 4843 C CA . ASN B 1 284 ? -20.297 -14.664 1.771 1 95.88 284 ASN B CA 1
ATOM 4844 C C . ASN B 1 284 ? -21.531 -14.25 0.963 1 95.88 284 ASN B C 1
ATOM 4846 O O . ASN B 1 284 ? -22.594 -13.984 1.53 1 95.88 284 ASN B O 1
ATOM 4850 N N . ALA B 1 285 ? -21.359 -14.148 -0.297 1 95.06 285 ALA B N 1
ATOM 4851 C CA . ALA B 1 285 ? -22.484 -13.797 -1.168 1 95.06 285 ALA B CA 1
ATOM 4852 C C . ALA B 1 285 ? -23.609 -14.828 -1.048 1 95.06 285 ALA B C 1
ATOM 4854 O O . ALA B 1 285 ? -24.781 -14.461 -0.972 1 95.06 285 ALA B O 1
ATOM 4855 N N . MET B 1 286 ? -23.281 -16.062 -1.026 1 93.44 286 MET B N 1
ATOM 4856 C CA . MET B 1 286 ? -24.281 -17.141 -0.92 1 93.44 286 MET B CA 1
ATOM 4857 C C . MET B 1 286 ? -25.094 -17 0.359 1 93.44 286 MET B C 1
ATOM 4859 O O . MET B 1 286 ? -26.312 -17.125 0.334 1 93.44 286 MET B O 1
ATOM 4863 N N . LEU B 1 287 ? -24.438 -16.641 1.421 1 93.06 287 LEU B N 1
ATOM 4864 C CA . LEU B 1 287 ? -25.078 -16.641 2.727 1 93.06 287 LEU B CA 1
ATOM 4865 C C . LEU B 1 287 ? -25.812 -15.336 2.975 1 93.06 287 LEU B C 1
ATOM 4867 O O . LEU B 1 287 ? -26.828 -15.305 3.666 1 93.06 287 LEU B O 1
ATOM 4871 N N . MET B 1 288 ? -25.281 -14.266 2.443 1 90.56 288 MET B N 1
ATOM 4872 C CA . MET B 1 288 ? -25.781 -12.953 2.848 1 90.56 288 MET B CA 1
ATOM 4873 C C . MET B 1 288 ? -26.766 -12.398 1.817 1 90.56 288 MET B C 1
ATOM 4875 O O . MET B 1 288 ? -27.578 -11.531 2.131 1 90.56 288 MET B O 1
ATOM 4879 N N . ARG B 1 289 ? -26.625 -12.836 0.631 1 83.69 289 ARG B N 1
ATOM 4880 C CA . ARG B 1 289 ? -27.5 -12.289 -0.392 1 83.69 289 ARG B CA 1
ATOM 4881 C C . ARG B 1 289 ? -28.734 -13.164 -0.576 1 83.69 289 ARG B C 1
ATOM 4883 O O . ARG B 1 289 ? -28.766 -14.297 -0.105 1 83.69 289 ARG B O 1
ATOM 4890 N N . SER B 1 290 ? -29.797 -12.508 -1.079 1 75.31 290 SER B N 1
ATOM 4891 C CA . SER B 1 290 ? -31.031 -13.227 -1.378 1 75.31 290 SER B CA 1
ATOM 4892 C C . SER B 1 290 ? -30.891 -14.078 -2.637 1 75.31 290 SER B C 1
ATOM 4894 O O . SER B 1 290 ? -31.156 -13.602 -3.744 1 75.31 290 SER B O 1
ATOM 4896 N N . ILE B 1 291 ? -30.281 -15.109 -2.42 1 72.31 291 ILE B N 1
ATOM 4897 C CA . ILE B 1 291 ? -30.047 -16.016 -3.535 1 72.31 291 ILE B CA 1
ATOM 4898 C C . ILE B 1 291 ? -30.844 -17.297 -3.318 1 72.31 291 ILE B C 1
ATOM 4900 O O . ILE B 1 291 ? -31.5 -17.469 -2.281 1 72.31 291 ILE B O 1
ATOM 4904 N N . ALA B 1 292 ? -30.906 -18.109 -4.332 1 74.5 292 ALA B N 1
ATOM 4905 C CA . ALA B 1 292 ? -31.688 -19.344 -4.305 1 74.5 292 ALA B CA 1
ATOM 4906 C C . ALA B 1 292 ? -31.25 -20.234 -3.148 1 74.5 292 ALA B C 1
ATOM 4908 O O . ALA B 1 292 ? -30.062 -20.344 -2.85 1 74.5 292 ALA B O 1
ATOM 4909 N N . TRP B 1 293 ? -32.25 -20.703 -2.459 1 79.06 293 TRP B N 1
ATOM 4910 C CA . TRP B 1 293 ? -31.984 -21.609 -1.337 1 79.06 293 TRP B CA 1
ATOM 4911 C C . TRP B 1 293 ? -31.391 -22.922 -1.815 1 79.06 293 TRP B C 1
ATOM 4913 O O . TRP B 1 293 ? -31.734 -23.422 -2.889 1 79.06 293 TRP B O 1
ATOM 4923 N N . SER B 1 294 ? -30.406 -23.438 -1.146 1 85.56 294 SER B N 1
ATOM 4924 C CA . SER B 1 294 ? -29.75 -24.719 -1.437 1 85.56 294 SER B CA 1
ATOM 4925 C C . SER B 1 294 ? -29.359 -25.438 -0.153 1 85.56 294 SER B C 1
ATOM 4927 O O . SER B 1 294 ? -29.406 -24.859 0.934 1 85.56 294 SER B O 1
ATOM 4929 N N . LYS B 1 295 ? -29.094 -26.688 -0.33 1 87.88 295 LYS B N 1
ATOM 4930 C CA . LYS B 1 295 ? -28.641 -27.453 0.822 1 87.88 295 LYS B CA 1
ATOM 4931 C C . LYS B 1 295 ? -27.391 -26.844 1.45 1 87.88 295 LYS B C 1
ATOM 4933 O O . LYS B 1 295 ? -27.266 -26.812 2.676 1 87.88 295 LYS B O 1
ATOM 4938 N N . LEU B 1 296 ? -26.578 -26.359 0.558 1 90.69 296 LEU B N 1
ATOM 4939 C CA . LEU B 1 296 ? -25.344 -25.766 1.04 1 90.69 296 LEU B CA 1
ATOM 4940 C C . LEU B 1 296 ? -25.609 -24.484 1.8 1 90.69 296 LEU B C 1
ATOM 4942 O O . LEU B 1 296 ? -25.016 -24.25 2.861 1 90.69 296 LEU B O 1
ATOM 4946 N N . LYS B 1 297 ? -26.406 -23.641 1.277 1 91.94 297 LYS B N 1
ATOM 4947 C CA . LYS B 1 297 ? -26.766 -22.422 1.974 1 91.94 297 LYS B CA 1
ATOM 4948 C C . LYS B 1 297 ? -27.438 -22.719 3.316 1 91.94 297 LYS B C 1
ATOM 4950 O O . LYS B 1 297 ? -27.125 -22.078 4.324 1 91.94 297 LYS B O 1
ATOM 4955 N N . ALA B 1 298 ? -28.391 -23.703 3.295 1 92 298 ALA B N 1
ATOM 4956 C CA . ALA B 1 298 ? -29.078 -24.094 4.527 1 92 298 ALA B CA 1
ATOM 4957 C C . ALA B 1 298 ? -28.078 -24.531 5.594 1 92 298 ALA B C 1
ATOM 4959 O O . ALA B 1 298 ? -28.172 -24.125 6.75 1 92 298 ALA B O 1
ATOM 4960 N N . TRP B 1 299 ? -27.266 -25.344 5.16 1 93.44 299 TRP B N 1
ATOM 4961 C CA . TRP B 1 299 ? -26.219 -25.812 6.074 1 93.44 299 TRP B CA 1
ATOM 4962 C C . TRP B 1 299 ? -25.391 -24.656 6.602 1 93.44 299 TRP B C 1
ATOM 4964 O O . TRP B 1 299 ? -25.125 -24.562 7.801 1 93.44 299 TRP B O 1
ATOM 4974 N N . GLY B 1 300 ? -24.938 -23.734 5.742 1 94.19 300 GLY B N 1
ATOM 4975 C CA . GLY B 1 300 ? -24.172 -22.562 6.137 1 94.19 300 GLY B CA 1
ATOM 4976 C C . GLY B 1 300 ? -24.906 -21.672 7.121 1 94.19 300 GLY B C 1
ATOM 4977 O O . GLY B 1 300 ? -24.312 -21.172 8.086 1 94.19 300 GLY B O 1
ATOM 4978 N N . MET B 1 301 ? -26.141 -21.516 6.883 1 94.69 301 MET B N 1
ATOM 4979 C CA . MET B 1 301 ? -26.953 -20.672 7.762 1 94.69 301 MET B CA 1
ATOM 4980 C C . MET B 1 301 ? -27.062 -21.297 9.148 1 94.69 301 MET B C 1
ATOM 4982 O O . MET B 1 301 ? -27.031 -20.594 10.156 1 94.69 301 MET B O 1
ATOM 4986 N N . ARG B 1 302 ? -27.25 -22.547 9.164 1 95.19 302 ARG B N 1
ATOM 4987 C CA . ARG B 1 302 ? -27.266 -23.25 10.453 1 95.19 302 ARG B CA 1
ATOM 4988 C C . ARG B 1 302 ? -25.953 -23.078 11.195 1 95.19 302 ARG B C 1
ATOM 4990 O O . ARG B 1 302 ? -25.938 -22.828 12.398 1 95.19 302 ARG B O 1
ATOM 4997 N N . LEU B 1 303 ? -24.906 -23.188 10.453 1 94.81 303 LEU B N 1
ATOM 4998 C CA . LEU B 1 303 ? -23.578 -23.031 11.039 1 94.81 303 LEU B CA 1
ATOM 4999 C C . LEU B 1 303 ? -23.375 -21.609 11.547 1 94.81 303 LEU B C 1
ATOM 5001 O O . LEU B 1 303 ? -22.75 -21.406 12.586 1 94.81 303 LEU B O 1
ATOM 5005 N N . MET B 1 304 ? -23.875 -20.672 10.781 1 94.44 304 MET B N 1
ATOM 5006 C CA . MET B 1 304 ? -23.75 -19.266 11.164 1 94.44 304 MET B CA 1
ATOM 5007 C C . MET B 1 304 ? -24.438 -19 12.5 1 94.44 304 MET B C 1
ATOM 5009 O O . MET B 1 304 ? -23.906 -18.297 13.352 1 94.44 304 MET B O 1
ATOM 5013 N N . LYS B 1 305 ? -25.562 -19.547 12.711 1 95.44 305 LYS B N 1
ATOM 5014 C CA . LYS B 1 305 ? -26.312 -19.422 13.969 1 95.44 305 LYS B CA 1
ATOM 5015 C C . LYS B 1 305 ? -25.562 -20.094 15.117 1 95.44 305 LYS B C 1
ATOM 5017 O O . LYS B 1 305 ? -25.516 -19.562 16.234 1 95.44 305 LYS B O 1
ATOM 5022 N N . ALA B 1 306 ? -24.938 -21.156 14.789 1 95.19 306 ALA B N 1
ATOM 5023 C CA . ALA B 1 306 ? -24.328 -21.984 15.82 1 95.19 306 ALA B CA 1
ATOM 5024 C C . ALA B 1 306 ? -22.938 -21.484 16.172 1 95.19 306 ALA B C 1
ATOM 5026 O O . ALA B 1 306 ? -22.531 -21.531 17.344 1 95.19 306 ALA B O 1
ATOM 5027 N N . LYS B 1 307 ? -22.188 -21.141 15.219 1 93.88 307 LYS B N 1
ATOM 5028 C CA . LYS B 1 307 ? -20.766 -20.953 15.445 1 93.88 307 LYS B CA 1
ATOM 5029 C C . LYS B 1 307 ? -20.344 -19.531 15.078 1 93.88 307 LYS B C 1
ATOM 5031 O O . LYS B 1 307 ? -19.203 -19.141 15.312 1 93.88 307 LYS B O 1
ATOM 5036 N N . GLY B 1 308 ? -21.219 -18.781 14.461 1 93.56 308 GLY B N 1
ATOM 5037 C CA . GLY B 1 308 ? -20.891 -17.406 14.094 1 93.56 308 GLY B CA 1
ATOM 5038 C C . GLY B 1 308 ? -20.641 -17.234 12.609 1 93.56 308 GLY B C 1
ATOM 5039 O O . GLY B 1 308 ? -20.328 -18.188 11.906 1 93.56 308 GLY B O 1
ATOM 5040 N N . ARG B 1 309 ? -20.719 -16.047 12.125 1 94 309 ARG B N 1
ATOM 5041 C CA . ARG B 1 309 ? -20.719 -15.68 10.719 1 94 309 ARG B CA 1
ATOM 5042 C C . ARG B 1 309 ? -19.391 -16.031 10.055 1 94 309 ARG B C 1
ATOM 5044 O O . ARG B 1 309 ? -19.359 -16.703 9.023 1 94 309 ARG B O 1
ATOM 5051 N N . ARG B 1 310 ? -18.297 -15.617 10.656 1 93.12 310 ARG B N 1
ATOM 5052 C CA . ARG B 1 310 ? -16.984 -15.781 10.039 1 93.12 310 ARG B CA 1
ATOM 5053 C C . ARG B 1 310 ? -16.656 -17.25 9.836 1 93.12 310 ARG B C 1
ATOM 5055 O O . ARG B 1 310 ? -16.188 -17.656 8.758 1 93.12 310 ARG B O 1
ATOM 5062 N N . ARG B 1 311 ? -16.891 -18.016 10.844 1 93.12 311 ARG B N 1
ATOM 5063 C CA . ARG B 1 311 ? -16.609 -19.438 10.758 1 93.12 311 ARG B CA 1
ATOM 5064 C C . ARG B 1 311 ? -17.5 -20.109 9.711 1 93.12 311 ARG B C 1
ATOM 5066 O O . ARG B 1 311 ? -17.047 -20.984 8.984 1 93.12 311 ARG B O 1
ATOM 5073 N N . ALA B 1 312 ? -18.703 -19.703 9.664 1 95.31 312 ALA B N 1
ATOM 5074 C CA . ALA B 1 312 ? -19.641 -20.25 8.695 1 95.31 312 ALA B CA 1
ATOM 5075 C C . ALA B 1 312 ? -19.203 -19.953 7.266 1 95.31 312 ALA B C 1
ATOM 5077 O O . ALA B 1 312 ? -19.234 -20.828 6.402 1 95.31 312 ALA B O 1
ATOM 5078 N N . ILE B 1 313 ? -18.766 -18.766 7.059 1 96.31 313 ILE B N 1
ATOM 5079 C CA . ILE B 1 313 ? -18.344 -18.359 5.719 1 96.31 313 ILE B CA 1
ATOM 5080 C C . ILE B 1 313 ? -17.125 -19.172 5.293 1 96.31 313 ILE B C 1
ATOM 5082 O O . ILE B 1 313 ? -17.062 -19.656 4.16 1 96.31 313 ILE B O 1
ATOM 5086 N N . VAL B 1 314 ? -16.203 -19.312 6.191 1 95.12 314 VAL B N 1
ATOM 5087 C CA . VAL B 1 314 ? -14.992 -20.078 5.883 1 95.12 314 VAL B CA 1
ATOM 5088 C C . VAL B 1 314 ? -15.352 -21.516 5.566 1 95.12 314 VAL B C 1
ATOM 5090 O O . VAL B 1 314 ? -14.836 -22.109 4.609 1 95.12 314 VAL B O 1
ATOM 5093 N N . ALA B 1 315 ? -16.219 -22.094 6.387 1 95.38 315 ALA B N 1
ATOM 5094 C CA . ALA B 1 315 ? -16.641 -23.484 6.176 1 95.38 315 ALA B CA 1
ATOM 5095 C C . ALA B 1 315 ? -17.344 -23.641 4.828 1 95.38 315 ALA B C 1
ATOM 5097 O O . ALA B 1 315 ? -17.094 -24.625 4.109 1 95.38 315 ALA B O 1
ATOM 5098 N N . VAL B 1 316 ? -18.188 -22.734 4.492 1 95.75 316 VAL B N 1
ATOM 5099 C CA . VAL B 1 316 ? -18.875 -22.781 3.213 1 95.75 316 VAL B CA 1
ATOM 5100 C C . VAL B 1 316 ? -17.891 -22.609 2.07 1 95.75 316 VAL B C 1
ATOM 5102 O O . VAL B 1 316 ? -17.984 -23.266 1.035 1 95.75 316 VAL B O 1
ATOM 5105 N N . ALA B 1 317 ? -16.938 -21.688 2.256 1 96.94 317 ALA B N 1
ATOM 5106 C CA . ALA B 1 317 ? -15.891 -21.5 1.253 1 96.94 317 ALA B CA 1
ATOM 5107 C C . ALA B 1 317 ? -15.125 -22.781 0.986 1 96.94 317 ALA B C 1
ATOM 5109 O O . ALA B 1 317 ? -14.836 -23.109 -0.166 1 96.94 317 ALA B O 1
ATOM 5110 N N . ARG B 1 318 ? -14.836 -23.484 2.035 1 95.62 318 ARG B N 1
ATOM 5111 C CA . ARG B 1 318 ? -14.148 -24.766 1.904 1 95.62 318 ARG B CA 1
ATOM 5112 C C . ARG B 1 318 ? -14.992 -25.766 1.118 1 95.62 318 ARG B C 1
ATOM 5114 O O . ARG B 1 318 ? -14.492 -26.438 0.22 1 95.62 318 ARG B O 1
ATOM 5121 N N . LYS B 1 319 ? -16.219 -25.875 1.448 1 95.56 319 LYS B N 1
ATOM 5122 C CA . LYS B 1 319 ? -17.109 -26.781 0.749 1 95.56 319 LYS B CA 1
ATOM 5123 C C . LYS B 1 319 ? -17.266 -26.391 -0.717 1 95.56 319 LYS B C 1
ATOM 5125 O O . LYS B 1 319 ? -17.422 -27.25 -1.586 1 95.56 319 LYS B O 1
ATOM 5130 N N . LEU B 1 320 ? -17.281 -25.078 -0.941 1 96.62 320 LEU B N 1
ATOM 5131 C CA . LEU B 1 320 ? -17.344 -24.609 -2.318 1 96.62 320 LEU B CA 1
ATOM 5132 C C . LEU B 1 320 ? -16.141 -25.094 -3.121 1 96.62 320 LEU B C 1
ATOM 5134 O O . LEU B 1 320 ? -16.297 -25.516 -4.27 1 96.62 320 LEU B O 1
ATOM 5138 N N . ALA B 1 321 ? -14.961 -25.031 -2.508 1 97.31 321 ALA B N 1
ATOM 5139 C CA . ALA B 1 321 ? -13.758 -25.516 -3.184 1 97.31 321 ALA B CA 1
ATOM 5140 C C . ALA B 1 321 ? -13.898 -26.984 -3.564 1 97.31 321 ALA B C 1
ATOM 5142 O O . ALA B 1 321 ? -13.57 -27.375 -4.688 1 97.31 321 ALA B O 1
ATOM 5143 N N . VAL B 1 322 ? -14.398 -27.75 -2.625 1 96.94 322 VAL B N 1
ATOM 5144 C CA . VAL B 1 322 ? -14.602 -29.172 -2.844 1 96.94 322 VAL B CA 1
ATOM 5145 C C . VAL B 1 322 ? -15.625 -29.391 -3.953 1 96.94 322 VAL B C 1
ATOM 5147 O O . VAL B 1 322 ? -15.406 -30.172 -4.875 1 96.94 322 VAL B O 1
ATOM 5150 N N . LEU B 1 323 ? -16.672 -28.688 -3.85 1 96.5 323 LEU B N 1
ATOM 5151 C CA . LEU B 1 323 ? -17.781 -28.812 -4.789 1 96.5 323 LEU B CA 1
ATOM 5152 C C . LEU B 1 323 ? -17.344 -28.453 -6.203 1 96.5 323 LEU B C 1
ATOM 5154 O O . LEU B 1 323 ? -17.609 -29.188 -7.152 1 96.5 323 LEU B O 1
ATOM 5158 N N . LEU B 1 324 ? -16.688 -27.344 -6.371 1 97.94 324 LEU B N 1
ATOM 5159 C CA . LEU B 1 324 ? -16.234 -26.891 -7.68 1 97.94 324 LEU B CA 1
ATOM 5160 C C . LEU B 1 324 ? -15.273 -27.891 -8.297 1 97.94 324 LEU B C 1
ATOM 5162 O O . LEU B 1 324 ? -15.352 -28.188 -9.492 1 97.94 324 LEU B O 1
ATOM 5166 N N . HIS B 1 325 ? -14.398 -28.391 -7.492 1 98.25 325 HIS B N 1
ATOM 5167 C CA . HIS B 1 325 ? -13.445 -29.391 -7.98 1 98.25 325 HIS B CA 1
ATOM 5168 C C . HIS B 1 325 ? -14.148 -30.641 -8.461 1 98.25 325 HIS B C 1
ATOM 5170 O O . HIS B 1 325 ? -13.836 -31.172 -9.531 1 98.25 325 HIS B O 1
ATOM 5176 N N . ARG B 1 326 ? -15.133 -31.109 -7.699 1 96.69 326 ARG B N 1
ATOM 5177 C CA . ARG B 1 326 ? -15.898 -32.281 -8.078 1 96.69 326 ARG B CA 1
ATOM 5178 C C . ARG B 1 326 ? -16.656 -32.062 -9.383 1 96.69 326 ARG B C 1
ATOM 5180 O O . ARG B 1 326 ? -16.656 -32.906 -10.266 1 96.69 326 ARG B O 1
ATOM 5187 N N . MET B 1 327 ? -17.25 -30.922 -9.43 1 96.94 327 MET B N 1
ATOM 5188 C CA . MET B 1 327 ? -17.984 -30.562 -10.633 1 96.94 327 MET B CA 1
ATOM 5189 C C . MET B 1 327 ? -17.062 -30.547 -11.852 1 96.94 327 MET B C 1
ATOM 5191 O O . MET B 1 327 ? -17.469 -30.938 -12.945 1 96.94 327 MET B O 1
ATOM 5195 N N . TRP B 1 328 ? -15.867 -30.062 -11.656 1 97.38 328 TRP B N 1
ATOM 5196 C CA . TRP B 1 328 ? -14.891 -30.016 -12.742 1 97.38 328 TRP B CA 1
ATOM 5197 C C . TRP B 1 328 ? -14.508 -31.422 -13.188 1 97.38 328 TRP B C 1
ATOM 5199 O O . TRP B 1 328 ? -14.469 -31.719 -14.383 1 97.38 328 TRP B O 1
ATOM 5209 N N . LEU B 1 329 ? -14.289 -32.344 -12.281 1 96.56 329 LEU B N 1
ATOM 5210 C CA . LEU B 1 329 ? -13.828 -33.688 -12.57 1 96.56 329 LEU B CA 1
ATOM 5211 C C . LEU B 1 329 ? -14.922 -34.5 -13.266 1 96.56 329 LEU B C 1
ATOM 5213 O O . LEU B 1 329 ? -14.641 -35.219 -14.227 1 96.56 329 LEU B O 1
ATOM 5217 N N . ASP B 1 330 ? -16.125 -34.344 -12.812 1 94 330 ASP B N 1
ATOM 5218 C CA . ASP B 1 330 ? -17.141 -35.25 -13.305 1 94 330 ASP B CA 1
ATOM 5219 C C . ASP B 1 330 ? -18.078 -34.562 -14.289 1 94 330 ASP B C 1
ATOM 5221 O O . ASP B 1 330 ? -18.969 -35.188 -14.859 1 94 330 ASP B O 1
ATOM 5225 N N . GLY B 1 331 ? -17.953 -33.281 -14.484 1 93.94 331 GLY B N 1
ATOM 5226 C CA . GLY B 1 331 ? -18.734 -32.562 -15.469 1 93.94 331 GLY B CA 1
ATOM 5227 C C . GLY B 1 331 ? -20.172 -32.312 -15.023 1 93.94 331 GLY B C 1
ATOM 5228 O O . GLY B 1 331 ? -21.031 -31.984 -15.844 1 93.94 331 GLY B O 1
ATOM 5229 N N . SER B 1 332 ? -20.406 -32.469 -13.75 1 92.56 332 SER B N 1
ATOM 5230 C CA . SER B 1 332 ? -21.766 -32.312 -13.234 1 92.56 332 SER B CA 1
ATOM 5231 C C . SER B 1 332 ? -22.109 -30.828 -13.016 1 92.56 332 SER B C 1
ATOM 5233 O O . SER B 1 332 ? -21.219 -29.984 -12.914 1 92.56 332 SER B O 1
ATOM 5235 N N . ASP B 1 333 ? -23.406 -30.562 -12.961 1 92.19 333 ASP B N 1
ATOM 5236 C CA . ASP B 1 333 ? -23.906 -29.234 -12.625 1 92.19 333 ASP B CA 1
ATOM 5237 C C . ASP B 1 333 ? -24.375 -29.188 -11.172 1 92.19 333 ASP B C 1
ATOM 5239 O O . ASP B 1 333 ? -24.609 -30.219 -10.547 1 92.19 333 ASP B O 1
ATOM 5243 N N . PHE B 1 334 ? -24.406 -28 -10.742 1 90.62 334 PHE B N 1
ATOM 5244 C CA . PHE B 1 334 ? -24.875 -27.797 -9.383 1 90.62 334 PHE B CA 1
ATOM 5245 C C . PHE B 1 334 ? -26.359 -28.141 -9.258 1 90.62 334 PHE B C 1
ATOM 5247 O O . PHE B 1 334 ? -27.156 -27.734 -10.094 1 90.62 334 PHE B O 1
ATOM 5254 N N . ARG B 1 335 ? -26.703 -28.922 -8.258 1 83 335 ARG B N 1
ATOM 5255 C CA . ARG B 1 335 ? -28.094 -29.297 -7.98 1 83 335 ARG B CA 1
ATOM 5256 C C . ARG B 1 335 ? -28.641 -28.516 -6.789 1 83 335 ARG B C 1
ATOM 5258 O O . ARG B 1 335 ? -28.141 -28.656 -5.668 1 83 335 ARG B O 1
ATOM 5265 N N . HIS B 1 336 ? -29.625 -27.594 -7.027 1 77.12 336 HIS B N 1
ATOM 5266 C CA . HIS B 1 336 ? -30.203 -26.75 -5.98 1 77.12 336 HIS B CA 1
ATOM 5267 C C . HIS B 1 336 ? -31.047 -27.578 -5.012 1 77.12 336 HIS B C 1
ATOM 5269 O O . HIS B 1 336 ? -31.688 -28.547 -5.41 1 77.12 336 HIS B O 1
ATOM 5275 N N . GLY B 1 337 ? -30.891 -28.531 -4.348 1 61.31 337 GLY B N 1
ATOM 5276 C CA . GLY B 1 337 ? -31.75 -29.344 -3.486 1 61.31 337 GLY B CA 1
ATOM 5277 C C . GLY B 1 337 ? -33.156 -28.812 -3.371 1 61.31 337 GLY B C 1
ATOM 5278 O O . GLY B 1 337 ? -33.406 -27.625 -3.625 1 61.31 337 GLY B O 1
ATOM 5279 N N . SER B 1 338 ? -34.281 -29.641 -3.361 1 49.09 338 SER B N 1
ATOM 5280 C CA . SER B 1 338 ? -35.719 -29.406 -3.191 1 49.09 338 SER B CA 1
ATOM 5281 C C . SER B 1 338 ? -36 -28.625 -1.915 1 49.09 338 SER B C 1
ATOM 5283 O O . SER B 1 338 ? -35.281 -28.75 -0.928 1 49.09 338 SER B O 1
ATOM 5285 N N . GLU B 1 339 ? -36.906 -27.391 -1.871 1 39.59 339 GLU B N 1
ATOM 5286 C CA . GLU B 1 339 ? -37.562 -26.469 -0.933 1 39.59 339 GLU B CA 1
ATOM 5287 C C . GLU B 1 339 ? -38.125 -27.234 0.267 1 39.59 339 GLU B C 1
ATOM 5289 O O . GLU B 1 339 ? -38.469 -26.625 1.282 1 39.59 339 GLU B O 1
ATOM 5294 N N . ALA B 1 340 ? -38.875 -28.438 0.24 1 34.25 340 ALA B N 1
ATOM 5295 C CA . ALA B 1 340 ? -40.156 -28.734 0.871 1 34.25 340 ALA B CA 1
ATOM 5296 C C . ALA B 1 340 ? -40.031 -28.781 2.389 1 34.25 340 ALA B C 1
ATOM 5298 O O . ALA B 1 340 ? -41 -29.141 3.09 1 34.25 340 ALA B O 1
ATOM 5299 N N . ALA B 1 341 ? -38.906 -29 3.08 1 32.06 341 ALA B N 1
ATOM 5300 C CA . ALA B 1 341 ? -39.438 -29.234 4.426 1 32.06 341 ALA B CA 1
ATOM 5301 C C . ALA B 1 341 ? -39.969 -27.938 5.035 1 32.06 341 ALA B C 1
ATOM 5303 O O . ALA B 1 341 ? -39.219 -27.156 5.625 1 32.06 341 ALA B O 1
ATOM 5304 N N . ALA B 1 342 ? -40.625 -26.906 4.375 1 24.92 342 ALA B N 1
ATOM 5305 C CA . ALA B 1 342 ? -41.344 -26.156 5.391 1 24.92 342 ALA B CA 1
ATOM 5306 C C . ALA B 1 342 ? -42.531 -26.953 5.93 1 24.92 342 ALA B C 1
ATOM 5308 O O . ALA B 1 342 ? -43.219 -27.656 5.18 1 24.92 342 ALA B O 1
#

Nearest PDB structures (foldseek):
  8wt9-assembly1_D  TM=7.943E-01  e=2.513E-14  Escherichia coli
  8wt6-assembly1_D  TM=7.729E-01  e=1.789E-14  Escherichia coli
  2f9t-assembly1_B  TM=7.425E-01  e=1.281E-01  Pseudomonas aeruginosa PAO1
  7l1p-assembly1_B  TM=4.083E-01  e=5.097E-02  Human immunodeficiency virus 1
  8rz7-assembly1_A  TM=2.550E-01  e=4.017E+00  Homo sapiens

Foldseek 3Di:
DKEWEWDDDPFKIWIWIADLVLHTDDTDMDTNDLVGVLVVQVVSPDDHQEYEYEDDDCCLVNQVSVVVVPHHYFYFHNVVLVVQLVVPPDDDVSCSRSSRRVCVSVVPTDTDDRADPVLVVLVVLLVLLVVLVVVLVVLLVVLQVVVVVVVDHDDPDDDSVCSCVRCVCVQVVDPVSVVPCVVSSVVSVVSVVSSVVSVVVLQVVLVVDLLSVQLCLDQLQHSSLSSLLCSQCNDLVVDPALLCQLVQQQLAFDQPPDPPDRPSHDGPNHHDVSNLVSLLRSLCCLQPPPDQAAPLNVVLVVCCVVPNNNNSSSVSSSVSSSVSSVCSVVVDHDDRPDDPPD/DKEWEWDDDPFKIWIWIADLVLHTDDTDMDTNDLVGVLVVVVVSPDDHQEYEYEDDDCCLVNQVSVVVVPHHYFYFHNVVLVVQQVVPPPPDVSCSRSSRRVCVSVVPTDTDDRADPVLVVLVVLLVLLVVLVVVLVVLLVVLQVVVVVVVDHDDPDDDSVCSCVRCVCVQVVDPVSVVPCVVSSVVSVVSVVSSVVSVVVLQVVLVVDLLSVQLCLDQLQHSSLSSNLCSQCNDLVVDPALLCQLVQQQLAFDQPPDPPDRPSHDGPNHHDVSNLVSLLSSLCCLQPPPDQAAPLNVVLVVCCVVPNNNNSSSVSSSVSSSVSSVCSVVVDHDDRDDPPPD